Protein AF-0000000066886215 (afdb_homodimer)

Radius of gyration: 25.51 Å; Cα contacts (8 Å, |Δi|>4): 712; chains: 2; bounding box: 56×90×55 Å

InterPro domains:
  IPR022085 Oxopyrrolidines biosynthesis cluster protein G [PF12311] (102-267)

Structure (mmCIF, N/CA/C/O backbone):
data_AF-0000000066886215-model_v1
#
loop_
_entity.id
_entity.type
_entity.pdbx_description
1 polymer 'Uncharacterized protein'
#
loop_
_atom_site.group_PDB
_atom_site.id
_atom_site.type_symbol
_atom_site.label_atom_id
_atom_site.label_alt_id
_atom_site.label_comp_id
_atom_site.label_asym_id
_atom_site.label_entity_id
_atom_site.label_seq_id
_atom_site.pdbx_PDB_ins_code
_atom_site.Cartn_x
_atom_site.Cartn_y
_atom_site.Cartn_z
_atom_site.occupancy
_atom_site.B_iso_or_equiv
_atom_site.auth_seq_id
_atom_site.auth_comp_id
_atom_site.auth_asym_id
_atom_site.auth_atom_id
_atom_site.pdbx_PDB_model_num
ATOM 1 N N . MET A 1 1 ? 7.379 3.021 24.875 1 65.75 1 MET A N 1
ATOM 2 C CA . MET A 1 1 ? 7.332 4.348 24.266 1 65.75 1 MET A CA 1
ATOM 3 C C . MET A 1 1 ? 6.559 5.324 25.141 1 65.75 1 MET A C 1
ATOM 5 O O . MET A 1 1 ? 5.633 4.93 25.859 1 65.75 1 MET A O 1
ATOM 9 N N . ALA A 1 2 ? 7.016 6.574 25.219 1 71.81 2 ALA A N 1
ATOM 10 C CA . ALA A 1 2 ? 6.422 7.613 26.062 1 71.81 2 ALA A CA 1
ATOM 11 C C . ALA A 1 2 ? 4.988 7.918 25.625 1 71.81 2 ALA A C 1
ATOM 13 O O . ALA A 1 2 ? 4.664 7.828 24.438 1 71.81 2 ALA A O 1
ATOM 14 N N . PRO A 1 3 ? 4.125 8.086 26.625 1 78.06 3 PRO A N 1
ATOM 15 C CA . PRO A 1 3 ? 2.742 8.438 26.281 1 78.06 3 PRO A CA 1
ATOM 16 C C . PRO A 1 3 ? 2.648 9.688 25.422 1 78.06 3 PRO A C 1
ATOM 18 O O . PRO A 1 3 ? 3.51 10.57 25.5 1 78.06 3 PRO A O 1
ATOM 21 N N . LEU A 1 4 ? 1.654 9.688 24.562 1 79.81 4 LEU A N 1
ATOM 22 C CA . LEU A 1 4 ? 1.401 10.836 23.688 1 79.81 4 LEU A CA 1
ATOM 23 C C . LEU A 1 4 ? 0.502 11.852 24.391 1 79.81 4 LEU A C 1
ATOM 25 O O . LEU A 1 4 ? -0.496 11.484 25.016 1 79.81 4 LEU A O 1
ATOM 29 N N . ARG A 1 5 ? 0.968 13.109 24.422 1 77.06 5 ARG A N 1
ATOM 30 C CA . ARG A 1 5 ? 0.119 14.203 24.891 1 77.06 5 ARG A CA 1
ATOM 31 C C . ARG A 1 5 ? -0.642 14.844 23.75 1 77.06 5 ARG A C 1
ATOM 33 O O . ARG A 1 5 ? -0.062 15.578 22.938 1 77.06 5 ARG A O 1
ATOM 40 N N . LEU A 1 6 ? -1.919 14.516 23.75 1 79.75 6 LEU A N 1
ATOM 41 C CA . LEU A 1 6 ? -2.717 14.914 22.594 1 79.75 6 LEU A CA 1
ATOM 42 C C . LEU A 1 6 ? -3.789 15.922 23 1 79.75 6 LEU A C 1
ATOM 44 O O . LEU A 1 6 ? -4.352 15.828 24.094 1 79.75 6 LEU A O 1
ATOM 48 N N . LEU A 1 7 ? -3.936 16.938 22.156 1 69.5 7 LEU A N 1
ATOM 49 C CA . LEU A 1 7 ? -4.965 17.969 22.344 1 69.5 7 LEU A CA 1
ATOM 50 C C . LEU A 1 7 ? -5.996 17.906 21.219 1 69.5 7 LEU A C 1
ATOM 52 O O . LEU A 1 7 ? -5.645 17.703 20.047 1 69.5 7 LEU A O 1
ATOM 56 N N . VAL A 1 8 ? -7.238 17.812 21.609 1 68.12 8 VAL A N 1
ATOM 57 C CA . VAL A 1 8 ? -8.305 17.797 20.625 1 68.12 8 VAL A CA 1
ATOM 58 C C . VAL A 1 8 ? -9.164 19.062 20.766 1 68.12 8 VAL A C 1
ATOM 60 O O . VAL A 1 8 ? -9.602 19.391 21.875 1 68.12 8 VAL A O 1
ATOM 63 N N . ASP A 1 9 ? -9.328 19.781 19.609 1 61.59 9 ASP A N 1
ATOM 64 C CA . ASP A 1 9 ? -10.227 20.922 19.594 1 61.59 9 ASP A CA 1
ATOM 65 C C . ASP A 1 9 ? -11.672 20.484 19.375 1 61.59 9 ASP A C 1
ATOM 67 O O . ASP A 1 9 ? -12.047 20.062 18.281 1 61.59 9 ASP A O 1
ATOM 71 N N . LEU A 1 10 ? -12.43 20.406 20.359 1 59.47 10 LEU A N 1
ATOM 72 C CA . LEU A 1 10 ? -13.797 19.906 20.281 1 59.47 10 LEU A CA 1
ATOM 73 C C . LEU A 1 10 ? -14.773 21.031 19.953 1 59.47 10 LEU A C 1
ATOM 75 O O . LEU A 1 10 ? -15.992 20.828 20 1 59.47 10 LEU A O 1
ATOM 79 N N . ARG A 1 11 ? -14.312 22.297 19.438 1 55 11 ARG A N 1
ATOM 80 C CA . ARG A 1 11 ? -15.219 23.391 19.094 1 55 11 ARG A CA 1
ATOM 81 C C . ARG A 1 11 ? -15.984 23.094 17.812 1 55 11 ARG A C 1
ATOM 83 O O . ARG A 1 11 ? -15.461 22.422 16.906 1 55 11 ARG A O 1
ATOM 90 N N . ASP A 1 12 ? -17.219 23.031 17.75 1 49.19 12 ASP A N 1
ATOM 91 C CA . ASP A 1 12 ? -18.094 22.906 16.594 1 49.19 12 ASP A CA 1
ATOM 92 C C . ASP A 1 12 ? -17.672 23.875 15.484 1 49.19 12 ASP A C 1
ATOM 94 O O . ASP A 1 12 ? -17.516 25.062 15.719 1 49.19 12 ASP A O 1
ATOM 98 N N . SER A 1 13 ? -16.797 23.625 14.664 1 42.81 13 SER A N 1
ATOM 99 C CA . SER A 1 13 ? -16.656 24.578 13.562 1 42.81 13 SER A CA 1
ATOM 100 C C . SER A 1 13 ? -17.938 24.641 12.727 1 42.81 13 SER A C 1
ATOM 102 O O . SER A 1 13 ? -18.219 23.734 11.953 1 42.81 13 SER A O 1
ATOM 104 N N . ASP A 1 14 ? -18.969 25.047 13.164 1 38.81 14 ASP A N 1
ATOM 105 C CA . ASP A 1 14 ? -20.031 25.297 12.188 1 38.81 14 ASP A CA 1
ATOM 106 C C . ASP A 1 14 ? -19.453 25.828 10.883 1 38.81 14 ASP A C 1
ATOM 108 O O . ASP A 1 14 ? -20.172 25.953 9.883 1 38.81 14 ASP A O 1
ATOM 112 N N . GLU A 1 15 ? -18.719 27.031 10.891 1 36.31 15 GLU A N 1
ATOM 113 C CA . GLU A 1 15 ? -18.453 27.703 9.625 1 36.31 15 GLU A CA 1
ATOM 114 C C . GLU A 1 15 ? -17.656 26.812 8.68 1 36.31 15 GLU A C 1
ATOM 116 O O . GLU A 1 15 ? -16.594 26.297 9.031 1 36.31 15 GLU A O 1
ATOM 121 N N . ASP A 1 16 ? -18.375 26.266 7.805 1 37.34 16 ASP A N 1
ATOM 122 C CA . ASP A 1 16 ? -18.109 25.562 6.562 1 37.34 16 ASP A CA 1
ATOM 123 C C . ASP A 1 16 ? -16.859 26.094 5.883 1 37.34 16 ASP A C 1
ATOM 125 O O . ASP A 1 16 ? -16.609 25.844 4.703 1 37.34 16 ASP A O 1
ATOM 129 N N . GLU A 1 17 ? -16.484 27.391 6.141 1 32.91 17 GLU A N 1
ATOM 130 C CA . GLU A 1 17 ? -15.555 28.016 5.195 1 32.91 17 GLU A CA 1
ATOM 131 C C . GLU A 1 17 ? -14.172 27.391 5.293 1 32.91 17 GLU A C 1
ATOM 133 O O . GLU A 1 17 ? -13.438 27.641 6.254 1 32.91 17 GLU A O 1
ATOM 138 N N . TYR A 1 18 ? -14.203 26.328 4.852 1 32.78 18 TYR A N 1
ATOM 139 C CA . TYR A 1 18 ? -12.82 25.922 4.594 1 32.78 18 TYR A CA 1
ATOM 140 C C . TYR A 1 18 ? -12.055 27.031 3.875 1 32.78 18 TYR A C 1
ATOM 142 O O . TYR A 1 18 ? -12.547 27.609 2.908 1 32.78 18 TYR A O 1
ATOM 150 N N . PRO A 1 19 ? -11.18 27.906 4.41 1 30.12 19 PRO A N 1
ATOM 151 C CA . PRO A 1 19 ? -10.492 28.875 3.545 1 30.12 19 PRO A CA 1
ATOM 152 C C . PRO A 1 19 ? -10.062 28.266 2.211 1 30.12 19 PRO A C 1
ATOM 154 O O . PRO A 1 19 ? -9.367 27.25 2.189 1 30.12 19 PRO A O 1
ATOM 157 N N . VAL A 1 20 ? -10.945 28.391 1.223 1 28.73 20 VAL A N 1
ATOM 158 C CA . VAL A 1 20 ? -10.531 28.109 -0.146 1 28.73 20 VAL A CA 1
ATOM 159 C C . VAL A 1 20 ? -9.211 28.812 -0.447 1 28.73 20 VAL A C 1
ATOM 161 O O . VAL A 1 20 ? -9.062 30 -0.16 1 28.73 20 VAL A O 1
ATOM 164 N N . ILE A 1 21 ? -8.172 28.141 -0.655 1 28.92 21 ILE A N 1
ATOM 165 C CA . ILE A 1 21 ? -6.969 28.781 -1.188 1 28.92 21 ILE A CA 1
ATOM 166 C C . ILE A 1 21 ? -7.312 29.562 -2.453 1 28.92 21 ILE A C 1
ATOM 168 O O . ILE A 1 21 ? -7.617 28.969 -3.492 1 28.92 21 ILE A O 1
ATOM 172 N N . THR A 1 22 ? -8.125 30.812 -2.451 1 26.91 22 THR A N 1
ATOM 173 C CA . THR A 1 22 ? -8.195 31.688 -3.613 1 26.91 22 THR A CA 1
ATOM 174 C C . THR A 1 22 ? -6.793 32.062 -4.105 1 26.91 22 THR A C 1
ATOM 176 O O . THR A 1 22 ? -5.836 32.031 -3.33 1 26.91 22 THR A O 1
ATOM 179 N N . ASP A 1 23 ? -6.625 32.438 -5.398 1 27.45 23 ASP A N 1
ATOM 180 C CA . ASP A 1 23 ? -5.473 32.875 -6.18 1 27.45 23 ASP A CA 1
ATOM 181 C C . ASP A 1 23 ? -4.535 33.719 -5.344 1 27.45 23 ASP A C 1
ATOM 183 O O . ASP A 1 23 ? -3.324 33.5 -5.328 1 27.45 23 ASP A O 1
ATOM 187 N N . GLU A 1 24 ? -4.762 35.281 -5.277 1 25.89 24 GLU A N 1
ATOM 188 C CA . GLU A 1 24 ? -3.984 36.5 -5.023 1 25.89 24 GLU A CA 1
ATOM 189 C C . GLU A 1 24 ? -3.723 36.688 -3.529 1 25.89 24 GLU A C 1
ATOM 191 O O . GLU A 1 24 ? -2.871 37.469 -3.139 1 25.89 24 GLU A O 1
ATOM 196 N N . LYS A 1 25 ? -4.586 36.656 -2.604 1 31.45 25 LYS A N 1
ATOM 197 C CA . LYS A 1 25 ? -4.16 37.25 -1.334 1 31.45 25 LYS A CA 1
ATOM 198 C C . LYS A 1 25 ? -3.07 36.375 -0.681 1 31.45 25 LYS A C 1
ATOM 200 O O . LYS A 1 25 ? -3.334 35.281 -0.224 1 31.45 25 LYS A O 1
ATOM 205 N N . ARG A 1 26 ? -1.83 36.656 -1.012 1 25.41 26 ARG A N 1
ATOM 206 C CA . ARG A 1 26 ? -0.401 36.625 -0.717 1 25.41 26 ARG A CA 1
ATOM 207 C C . ARG A 1 26 ? -0.144 36.906 0.758 1 25.41 26 ARG A C 1
ATOM 209 O O . ARG A 1 26 ? -0.884 37.688 1.385 1 25.41 26 ARG A O 1
ATOM 216 N N . ILE A 1 27 ? 0.83 36.219 1.38 1 28.59 27 ILE A N 1
ATOM 217 C CA . ILE A 1 27 ? 1.447 36.469 2.678 1 28.59 27 ILE A CA 1
ATOM 218 C C . ILE A 1 27 ? 1.718 37.969 2.842 1 28.59 27 ILE A C 1
ATOM 220 O O . ILE A 1 27 ? 2.766 38.469 2.424 1 28.59 27 ILE A O 1
ATOM 224 N N . ASP A 1 28 ? 1.067 39 2.359 1 24.38 28 ASP A N 1
ATOM 225 C CA . ASP A 1 28 ? 1.467 40.312 2.799 1 24.38 28 ASP A CA 1
ATOM 226 C C . ASP A 1 28 ? 1.369 40.438 4.316 1 24.38 28 ASP A C 1
ATOM 228 O O . ASP A 1 28 ? 0.298 40.25 4.895 1 24.38 28 ASP A O 1
ATOM 232 N N . LYS A 1 29 ? 2.609 40.5 5.027 1 27.38 29 LYS A N 1
ATOM 233 C CA . LYS A 1 29 ? 3.064 40.938 6.344 1 27.38 29 LYS A CA 1
ATOM 234 C C . LYS A 1 29 ? 2.438 42.281 6.727 1 27.38 29 LYS A C 1
ATOM 236 O O . LYS A 1 29 ? 3.057 43.344 6.551 1 27.38 29 LYS A O 1
ATOM 241 N N . GLU A 1 30 ? 1.446 42.844 6.5 1 26.42 30 GLU A N 1
ATOM 242 C CA . GLU A 1 30 ? 1.368 44 7.375 1 26.42 30 GLU A CA 1
ATOM 243 C C . GLU A 1 30 ? 1.588 43.594 8.836 1 26.42 30 GLU A C 1
ATOM 245 O O . GLU A 1 30 ? 1.174 42.531 9.266 1 26.42 30 GLU A O 1
ATOM 250 N N . THR A 1 31 ? 2.629 44.344 9.719 1 25.75 31 THR A N 1
ATOM 251 C CA . THR A 1 31 ? 3.207 44.562 11.039 1 25.75 31 THR A CA 1
ATOM 252 C C . THR A 1 31 ? 2.146 44.406 12.125 1 25.75 31 THR A C 1
ATOM 254 O O . THR A 1 31 ? 2.316 44.906 13.242 1 25.75 31 THR A O 1
ATOM 257 N N . SER A 1 32 ? 0.932 44.438 11.859 1 26.61 32 SER A N 1
ATOM 258 C CA . SER A 1 32 ? 0.231 44.719 13.102 1 26.61 32 SER A CA 1
ATOM 259 C C . SER A 1 32 ? 0.666 43.812 14.227 1 26.61 32 SER A C 1
ATOM 261 O O . SER A 1 32 ? 0.99 42.625 13.992 1 26.61 32 SER A O 1
ATOM 263 N N . SER A 1 33 ? 1.092 44.281 15.516 1 24.34 33 SER A N 1
ATOM 264 C CA . SER A 1 33 ? 1.453 43.75 16.828 1 24.34 33 SER A CA 1
ATOM 265 C C . SER A 1 33 ? 0.707 42.438 17.109 1 24.34 33 SER A C 1
ATOM 267 O O . SER A 1 33 ? -0.525 42.438 17.141 1 24.34 33 SER A O 1
ATOM 269 N N . MET A 1 34 ? 1.078 41.594 16.562 1 28.14 34 MET A N 1
ATOM 270 C CA . MET A 1 34 ? 0.488 40.281 16.719 1 28.14 34 MET A CA 1
ATOM 271 C C . MET A 1 34 ? 0.036 40.062 18.156 1 28.14 34 MET A C 1
ATOM 273 O O . MET A 1 34 ? 0.849 39.719 19.016 1 28.14 34 MET A O 1
ATOM 277 N N . ASN A 1 35 ? -0.75 41 18.672 1 25 35 ASN A N 1
ATOM 278 C CA . ASN A 1 35 ? -1.374 40.688 19.953 1 25 35 ASN A CA 1
ATOM 279 C C . ASN A 1 35 ? -1.689 39.188 20.078 1 25 35 ASN A C 1
ATOM 281 O O . ASN A 1 35 ? -2.002 38.531 19.094 1 25 35 ASN A O 1
ATOM 285 N N . LYS A 1 36 ? -1.08 38.562 21.031 1 26.64 36 LYS A N 1
ATOM 286 C CA . LYS A 1 36 ? -1.3 37.219 21.531 1 26.64 36 LYS A CA 1
ATOM 287 C C . LYS A 1 36 ? -2.717 36.75 21.234 1 26.64 36 LYS A C 1
ATOM 289 O O . LYS A 1 36 ? -3.693 37.344 21.656 1 26.64 36 LYS A O 1
ATOM 294 N N . PRO A 1 37 ? -3.104 36.438 20.016 1 28.38 37 PRO A N 1
ATOM 295 C CA . PRO A 1 37 ? -4.547 36.375 20.266 1 28.38 37 PRO A CA 1
ATOM 296 C C . PRO A 1 37 ? -4.891 35.875 21.656 1 28.38 37 PRO A C 1
ATOM 298 O O . PRO A 1 37 ? -4.105 35.125 22.25 1 28.38 37 PRO A O 1
ATOM 301 N N . SER A 1 38 ? -5.449 36.625 22.5 1 25.41 38 SER A N 1
ATOM 302 C CA . SER A 1 38 ? -5.945 36.094 23.766 1 25.41 38 SER A CA 1
ATOM 303 C C . SER A 1 38 ? -6.258 34.594 23.641 1 25.41 38 SER A C 1
ATOM 305 O O . SER A 1 38 ? -6.5 34.094 22.531 1 25.41 38 SER A O 1
ATOM 307 N N . SER A 1 39 ? -5.801 33.781 24.594 1 23.92 39 SER A N 1
ATOM 308 C CA . SER A 1 39 ? -6.184 32.375 24.812 1 23.92 39 SER A CA 1
ATOM 309 C C . SER A 1 39 ? -7.508 32.062 24.125 1 23.92 39 SER A C 1
ATOM 311 O O . SER A 1 39 ? -8.516 32.719 24.375 1 23.92 39 SER A O 1
ATOM 313 N N . PRO A 1 40 ? -7.504 32.094 22.844 1 27.22 40 PRO A N 1
ATOM 314 C CA . PRO A 1 40 ? -8.914 32.094 22.453 1 27.22 40 PRO A CA 1
ATOM 315 C C . PRO A 1 40 ? -9.828 31.5 23.531 1 27.22 40 PRO A C 1
ATOM 317 O O . PRO A 1 40 ? -9.648 30.344 23.906 1 27.22 40 PRO A O 1
ATOM 320 N N . GLN A 1 41 ? -9.938 32.156 24.609 1 25.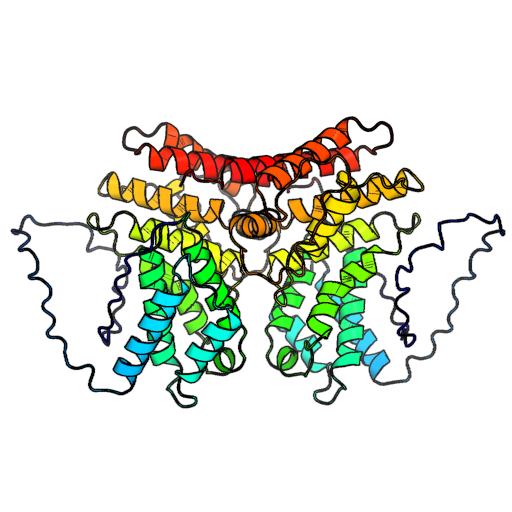48 41 GLN A N 1
ATOM 321 C CA . GLN A 1 41 ? -10.898 31.875 25.672 1 25.48 41 GLN A CA 1
ATOM 322 C C . GLN A 1 41 ? -12.25 31.469 25.109 1 25.48 41 GLN A C 1
ATOM 324 O O . GLN A 1 41 ? -13.109 32.312 24.875 1 25.48 41 GLN A O 1
ATOM 329 N N . TRP A 1 42 ? -12.141 30.875 23.969 1 26.83 42 TRP A N 1
ATOM 330 C CA . TRP A 1 42 ? -13.516 30.578 23.578 1 26.83 42 TRP A CA 1
ATOM 331 C C . TRP A 1 42 ? -14.312 30.031 24.75 1 26.83 42 TRP A C 1
ATOM 333 O O . TRP A 1 42 ? -13.828 29.156 25.484 1 26.83 42 TRP A O 1
ATOM 343 N N . PRO A 1 43 ? -15.023 30.766 25.359 1 27.03 43 PRO A N 1
ATOM 344 C CA . PRO A 1 43 ? -15.742 30.156 26.484 1 27.03 43 PRO A CA 1
ATOM 345 C C . PRO A 1 43 ? -16.219 28.734 26.188 1 27.03 43 PRO A C 1
ATOM 347 O O . PRO A 1 43 ? -16.547 28.422 25.031 1 27.03 43 PRO A O 1
ATOM 350 N N . PRO A 1 44 ? -15.617 27.719 26.828 1 29.45 44 PRO A N 1
ATOM 351 C CA . PRO A 1 44 ? -16.25 26.391 26.766 1 29.45 44 PRO A CA 1
ATOM 352 C C . PRO A 1 44 ? -17.75 26.469 26.484 1 29.45 44 PRO A C 1
ATOM 354 O O . PRO A 1 44 ? -18.5 27.047 27.281 1 29.45 44 PRO A O 1
ATOM 357 N N . ARG A 1 45 ? -18.125 27 25.344 1 28.75 45 ARG A N 1
ATOM 358 C CA . ARG A 1 45 ? -19.578 26.828 25.359 1 28.75 45 ARG A CA 1
ATOM 359 C C . ARG A 1 45 ? -19.953 25.453 25.906 1 28.75 45 ARG A C 1
ATOM 361 O O . ARG A 1 45 ? -19.344 24.438 25.547 1 28.75 45 ARG A O 1
ATOM 368 N N . PRO A 1 46 ? -20.484 25.406 26.875 1 31.16 46 PRO A N 1
ATOM 369 C CA . PRO A 1 46 ? -20.969 24.125 27.406 1 31.16 46 PRO A CA 1
ATOM 370 C C . PRO A 1 46 ? -21.531 23.203 26.312 1 31.16 46 PRO A C 1
ATOM 372 O O . PRO A 1 46 ? -22.281 23.672 25.438 1 31.16 46 PRO A O 1
ATOM 375 N N . PHE A 1 47 ? -20.594 22.375 25.688 1 34.97 47 PHE A N 1
ATOM 376 C CA . PHE A 1 47 ? -21.172 21.344 24.828 1 34.97 47 PHE A CA 1
ATOM 377 C C . PHE A 1 47 ? -22.531 20.906 25.359 1 34.97 47 PHE A C 1
ATOM 379 O O . PHE A 1 47 ? -22.609 20.188 26.359 1 34.97 47 PHE A O 1
ATOM 386 N N . THR A 1 48 ? -23.297 21.688 25.359 1 39.56 48 THR A N 1
ATOM 387 C CA . THR A 1 48 ? -24.594 21.266 25.859 1 39.56 48 THR A CA 1
ATOM 388 C C . THR A 1 48 ? -25.188 20.172 24.984 1 39.56 48 THR A C 1
ATOM 390 O O . THR A 1 48 ? -26.125 19.484 25.391 1 39.56 48 THR A O 1
ATOM 393 N N . ASP A 1 49 ? -24.938 20.25 23.516 1 46.69 49 ASP A N 1
ATOM 394 C CA . ASP A 1 49 ? -25.828 19.375 22.766 1 46.69 49 ASP A CA 1
ATOM 395 C C . ASP A 1 49 ? -25.203 18 22.562 1 46.69 49 ASP A C 1
ATOM 397 O O . ASP A 1 49 ? -24.031 17.797 22.875 1 46.69 49 ASP A O 1
ATOM 401 N N . ARG A 1 50 ? -25.984 16.969 22.359 1 50.81 50 ARG A N 1
ATOM 402 C CA . ARG A 1 50 ? -25.719 15.547 22.156 1 50.81 50 ARG A CA 1
ATOM 403 C C . ARG A 1 50 ? -24.516 15.328 21.25 1 50.81 50 ARG A C 1
ATOM 405 O O . ARG A 1 50 ? -23.719 14.414 21.484 1 50.81 50 ARG A O 1
ATOM 412 N N . THR A 1 51 ? -24.25 16.344 20.375 1 58.66 51 THR A N 1
ATOM 413 C CA . THR A 1 51 ? -23.172 16.219 19.406 1 58.66 51 THR A CA 1
ATOM 414 C C . THR A 1 51 ? -21.828 16.5 20.062 1 58.66 51 THR A C 1
ATOM 416 O O . THR A 1 51 ? -20.828 15.812 19.797 1 58.66 51 THR A O 1
ATOM 419 N N . GLY A 1 52 ? -21.938 17.469 21.031 1 62 52 GLY A N 1
ATOM 420 C CA . GLY A 1 52 ? -20.703 17.797 21.734 1 62 52 GLY A CA 1
ATOM 421 C C . GLY A 1 52 ? -20.234 16.688 22.656 1 62 52 GLY A C 1
ATOM 422 O O . GLY A 1 52 ? -19.031 16.391 22.719 1 62 52 GLY A O 1
ATOM 423 N N . VAL A 1 53 ? -21.297 16.094 23.312 1 62.28 53 VAL A N 1
ATOM 424 C CA . VAL A 1 53 ? -20.953 15.016 24.219 1 62.28 53 VAL A CA 1
ATOM 425 C C . VAL A 1 53 ? -20.391 13.836 23.422 1 62.28 53 VAL A C 1
ATOM 427 O O . VAL A 1 53 ? -19.391 13.227 23.828 1 62.28 53 VAL A O 1
ATOM 430 N N . THR A 1 54 ? -20.984 13.586 22.297 1 74 54 THR A N 1
ATOM 431 C CA . THR A 1 54 ? -20.531 12.477 21.469 1 74 54 THR A CA 1
ATOM 432 C C . THR A 1 54 ? -19.125 12.742 20.938 1 74 54 THR A C 1
ATOM 434 O O . THR A 1 54 ? -18.281 11.852 20.953 1 74 54 THR A O 1
ATOM 437 N N . LYS A 1 55 ? -18.906 13.984 20.688 1 77.12 55 LYS A N 1
ATOM 438 C CA . LYS A 1 55 ? -17.578 14.359 20.188 1 77.12 55 LYS A CA 1
ATOM 439 C C . LYS A 1 55 ? -16.516 14.156 21.266 1 77.12 55 LYS A C 1
ATOM 441 O O . LYS A 1 55 ? -15.422 13.656 20.969 1 77.12 55 LYS A O 1
ATOM 446 N N . ARG A 1 56 ? -16.891 14.547 22.453 1 79.62 56 ARG A N 1
ATOM 447 C CA . ARG A 1 56 ? -15.938 14.422 23.562 1 79.62 56 ARG A CA 1
ATOM 448 C C . ARG A 1 56 ? -15.648 12.953 23.859 1 79.62 56 ARG A C 1
ATOM 450 O O . ARG A 1 56 ? -14.5 12.586 24.141 1 79.62 56 ARG A O 1
ATOM 457 N N . LYS A 1 57 ? -16.656 12.211 23.797 1 81.75 57 LYS A N 1
ATOM 458 C CA . LYS A 1 57 ? -16.469 10.789 24.078 1 81.75 57 LYS A CA 1
ATOM 459 C C . LYS A 1 57 ? -15.609 10.125 23 1 81.75 57 LYS A C 1
ATOM 461 O O . LYS A 1 57 ? -14.719 9.328 23.328 1 81.75 57 LYS A O 1
ATOM 466 N N . ILE A 1 58 ? -15.844 10.469 21.797 1 84.12 58 ILE A N 1
ATOM 467 C CA . ILE A 1 58 ? -15.062 9.922 20.688 1 84.12 58 ILE A CA 1
ATOM 468 C C . ILE A 1 58 ? -13.602 10.336 20.828 1 84.12 58 ILE A C 1
ATOM 470 O O . ILE A 1 58 ? -12.695 9.516 20.688 1 84.12 58 ILE A O 1
ATOM 474 N N . ALA A 1 59 ? -13.445 11.578 21.156 1 85.75 59 ALA A N 1
ATOM 475 C CA . ALA A 1 59 ? -12.086 12.086 21.344 1 85.75 59 ALA A CA 1
ATOM 476 C C . ALA A 1 59 ? -11.359 11.336 22.453 1 85.75 59 ALA A C 1
ATOM 478 O O . ALA A 1 59 ? -10.188 10.984 22.312 1 85.75 59 ALA A O 1
ATOM 479 N N . ALA A 1 60 ? -12.102 11.109 23.453 1 84.88 60 ALA A N 1
ATOM 480 C CA . ALA A 1 60 ? -11.508 10.398 24.594 1 84.88 60 ALA A CA 1
ATOM 481 C C . ALA A 1 60 ? -11.133 8.977 24.203 1 84.88 60 ALA A C 1
ATOM 483 O O . ALA A 1 60 ? -10.055 8.492 24.562 1 84.88 60 ALA A O 1
ATOM 484 N N . ILE A 1 61 ? -11.953 8.336 23.484 1 88.06 61 ILE A N 1
ATOM 485 C CA . ILE A 1 61 ? -11.703 6.969 23.031 1 88.06 61 ILE A CA 1
ATOM 486 C C . ILE A 1 61 ? -10.469 6.938 22.141 1 88.06 61 ILE A C 1
ATOM 488 O O . ILE A 1 61 ? -9.578 6.102 22.312 1 88.06 61 ILE A O 1
ATOM 492 N N . LEU A 1 62 ? -10.422 7.852 21.234 1 89.38 62 LEU A N 1
ATOM 493 C CA . LEU A 1 62 ? -9.328 7.875 20.266 1 89.38 62 LEU A CA 1
ATOM 494 C C . LEU A 1 62 ? -8.008 8.203 20.953 1 89.38 62 LEU A C 1
ATOM 496 O O . LEU A 1 62 ? -6.98 7.582 20.672 1 89.38 62 LEU A O 1
ATOM 500 N N . CYS A 1 63 ? -8.047 9.148 21.875 1 87.75 63 CYS A N 1
ATOM 501 C CA . CYS A 1 63 ? -6.84 9.531 22.594 1 87.75 63 CYS A CA 1
ATOM 502 C C . CYS A 1 63 ? -6.297 8.367 23.422 1 87.75 63 CYS A C 1
ATOM 504 O O . CYS A 1 63 ? -5.082 8.188 23.516 1 87.75 63 CYS A O 1
ATOM 506 N N . SER A 1 64 ? -7.207 7.637 23.922 1 86.69 64 SER A N 1
ATOM 507 C CA . SER A 1 64 ? -6.789 6.465 24.688 1 86.69 64 SER A CA 1
ATOM 508 C C . SER A 1 64 ? -6.266 5.367 23.781 1 86.69 64 SER A C 1
ATOM 510 O O . SER A 1 64 ? -5.254 4.727 24.078 1 86.69 64 SER A O 1
ATOM 512 N N . TYR A 1 65 ? -6.867 5.191 22.688 1 90.31 65 TYR A N 1
ATOM 513 C CA . TYR A 1 65 ? -6.535 4.117 21.766 1 90.31 65 TYR A CA 1
ATOM 514 C C . TYR A 1 65 ? -5.148 4.32 21.172 1 90.31 65 TYR A C 1
ATOM 516 O O . TYR A 1 65 ? -4.375 3.365 21.031 1 90.31 65 TYR A O 1
ATOM 524 N N . VAL A 1 66 ? -4.852 5.547 20.812 1 90.56 66 VAL A N 1
ATOM 525 C CA . VAL A 1 66 ? -3.621 5.801 20.062 1 90.56 66 VAL A CA 1
ATOM 526 C C . VAL A 1 66 ? -2.424 5.754 21.016 1 90.56 66 VAL A C 1
ATOM 528 O O . VAL A 1 66 ? -1.273 5.797 20.562 1 90.56 66 VAL A O 1
ATOM 531 N N . GLN A 1 67 ? -2.699 5.645 22.297 1 87.62 67 GLN A N 1
ATOM 532 C CA . GLN A 1 67 ? -1.581 5.504 23.219 1 87.62 67 GLN A CA 1
ATOM 533 C C . GLN A 1 67 ? -0.812 4.211 22.969 1 87.62 67 GLN A C 1
ATOM 535 O O . GLN A 1 67 ? -1.408 3.18 22.656 1 87.62 67 GLN A O 1
ATOM 540 N N . PRO A 1 68 ? 0.511 4.262 23.109 1 82.19 68 PRO A N 1
ATOM 541 C CA . PRO A 1 68 ? 1.337 3.094 22.797 1 82.19 68 PRO A CA 1
ATOM 542 C C . PRO A 1 68 ? 1.01 1.886 23.672 1 82.19 68 PRO A C 1
ATOM 544 O O . PRO A 1 68 ? 1.203 0.743 23.25 1 82.19 68 PRO A O 1
ATOM 547 N N . ASP A 1 69 ? 0.493 2.133 24.781 1 81.62 69 ASP A N 1
ATOM 548 C CA . ASP A 1 69 ? 0.285 1.033 25.719 1 81.62 69 ASP A CA 1
ATOM 549 C C . ASP A 1 69 ? -1.142 0.497 25.625 1 81.62 69 ASP A C 1
ATOM 551 O O . ASP A 1 69 ? -1.502 -0.446 26.344 1 81.62 69 ASP A O 1
ATOM 555 N N . CYS A 1 70 ? -1.892 1.118 24.781 1 84.19 70 CYS A N 1
ATOM 556 C CA . CYS A 1 70 ? -3.26 0.629 24.656 1 84.19 70 CYS A CA 1
ATOM 557 C C . CYS A 1 70 ? -3.289 -0.758 24.031 1 84.19 70 CYS A C 1
ATOM 559 O O . CYS A 1 70 ? -2.689 -0.978 22.969 1 84.19 70 CYS A O 1
ATOM 561 N N . ALA A 1 71 ? -4.074 -1.662 24.594 1 80.06 71 ALA A N 1
ATOM 562 C CA . ALA A 1 71 ? -4.082 -3.051 24.141 1 80.06 71 ALA A CA 1
ATOM 563 C C . ALA A 1 71 ? -5.391 -3.389 23.438 1 80.06 71 ALA A C 1
ATOM 565 O O . ALA A 1 71 ? -5.566 -4.508 22.953 1 80.06 71 ALA A O 1
ATOM 566 N N . LEU A 1 72 ? -6.254 -2.42 23.344 1 84.06 72 LEU A N 1
ATOM 567 C CA . LEU A 1 72 ? -7.531 -2.697 22.703 1 84.06 72 LEU A CA 1
ATOM 568 C C . LEU A 1 72 ? -7.344 -2.92 21.203 1 84.06 72 LEU A C 1
ATOM 570 O O . LEU A 1 72 ? -6.535 -2.242 20.562 1 84.06 72 LEU A O 1
ATOM 574 N N . SER A 1 73 ? -8.109 -3.863 20.719 1 82.38 73 SER A N 1
ATOM 575 C CA . SER A 1 73 ? -8.062 -4.137 19.281 1 82.38 73 SER A CA 1
ATOM 576 C C . SER A 1 73 ? -8.805 -3.064 18.484 1 82.38 73 SER A C 1
ATOM 578 O O . SER A 1 73 ? -9.664 -2.367 19.031 1 82.38 73 SER A O 1
ATOM 580 N N . GLU A 1 74 ? -8.43 -2.93 17.234 1 84.44 74 GLU A N 1
ATOM 581 C CA . GLU A 1 74 ? -9.07 -1.976 16.344 1 84.44 74 GLU A CA 1
ATOM 582 C C . GLU A 1 74 ? -10.578 -2.215 16.266 1 84.44 74 GLU A C 1
ATOM 584 O O . GLU A 1 74 ? -11.359 -1.263 16.219 1 84.44 74 GLU A O 1
ATOM 589 N N . ASP A 1 75 ? -10.961 -3.494 16.25 1 81.5 75 ASP A N 1
ATOM 590 C CA . ASP A 1 75 ? -12.367 -3.844 16.109 1 81.5 75 ASP A CA 1
ATOM 591 C C . ASP A 1 75 ? -13.18 -3.367 17.312 1 81.5 75 ASP A C 1
ATOM 593 O O . ASP A 1 75 ? -14.289 -2.844 17.156 1 81.5 75 ASP A O 1
ATOM 597 N N . VAL A 1 76 ? -12.609 -3.611 18.422 1 85.62 76 VAL A N 1
ATOM 598 C CA . VAL A 1 76 ? -13.297 -3.221 19.641 1 85.62 76 VAL A CA 1
ATOM 599 C C . VAL A 1 76 ? -13.484 -1.705 19.672 1 85.62 76 VAL A C 1
ATOM 601 O O . VAL A 1 76 ? -14.578 -1.214 19.969 1 85.62 76 VAL A O 1
ATOM 604 N N . VAL A 1 77 ? -12.438 -1.019 19.375 1 88.75 77 VAL A N 1
ATOM 605 C CA . VAL A 1 77 ? -12.484 0.439 19.391 1 88.75 77 VAL A CA 1
ATOM 606 C C . VAL A 1 77 ? -13.453 0.935 18.328 1 88.75 77 VAL A C 1
ATOM 608 O O . VAL A 1 77 ? -14.266 1.823 18.578 1 88.75 77 VAL A O 1
ATOM 611 N N . ALA A 1 78 ? -13.359 0.37 17.141 1 87.12 78 ALA A N 1
ATOM 612 C CA . ALA A 1 78 ? -14.25 0.751 16.047 1 87.12 78 ALA A CA 1
ATOM 613 C C . ALA A 1 78 ? -15.711 0.579 16.453 1 87.12 78 ALA A C 1
ATOM 615 O O . ALA A 1 78 ? -16.547 1.462 16.203 1 87.12 78 ALA A O 1
ATOM 616 N N . ASN A 1 79 ? -16 -0.485 17.062 1 85.38 79 ASN A N 1
ATOM 617 C CA . ASN A 1 79 ? -17.375 -0.746 17.484 1 85.38 79 ASN A CA 1
ATOM 618 C C . ASN A 1 79 ? -17.828 0.256 18.531 1 85.38 79 ASN A C 1
ATOM 620 O O . ASN A 1 79 ? -19 0.667 18.547 1 85.38 79 ASN A O 1
ATOM 624 N N . SER A 1 80 ? -16.953 0.576 19.391 1 87.81 80 SER A N 1
ATOM 625 C CA . SER A 1 80 ? -17.266 1.575 20.406 1 87.81 80 SER A CA 1
ATOM 626 C C . SER A 1 80 ? -17.609 2.92 19.766 1 87.81 80 SER A C 1
ATOM 628 O O . SER A 1 80 ? -18.516 3.609 20.219 1 87.81 80 SER A O 1
ATOM 630 N N . ILE A 1 81 ? -16.859 3.268 18.797 1 85.31 81 ILE A N 1
ATOM 631 C CA . ILE A 1 81 ? -17.094 4.531 18.109 1 85.31 81 ILE A CA 1
ATOM 632 C C . ILE A 1 81 ? -18.391 4.469 17.328 1 85.31 81 ILE A C 1
ATOM 634 O O . ILE A 1 81 ? -19.203 5.406 17.359 1 85.31 81 ILE A O 1
ATOM 638 N N . LEU A 1 82 ? -18.625 3.371 16.672 1 81.19 82 LEU A N 1
ATOM 639 C CA . LEU A 1 82 ? -19.844 3.195 15.867 1 81.19 82 LEU A CA 1
ATOM 640 C C . LEU A 1 82 ? -21.078 3.242 16.734 1 81.19 82 LEU A C 1
ATOM 642 O O . LEU A 1 82 ? -22.141 3.721 16.312 1 81.19 82 LEU A O 1
ATOM 646 N N . ALA A 1 83 ? -20.953 2.754 17.844 1 82.94 83 ALA A N 1
ATOM 647 C CA . ALA A 1 83 ? -22.078 2.744 18.781 1 82.94 83 ALA A CA 1
ATOM 648 C C . ALA A 1 83 ? -22.469 4.164 19.188 1 82.94 83 ALA A C 1
ATOM 650 O O . ALA A 1 83 ? -23.594 4.41 19.594 1 82.94 83 ALA A O 1
ATOM 651 N N . LEU A 1 84 ? -21.562 5.078 19.109 1 80.31 84 LEU A N 1
ATOM 652 C CA . LEU A 1 84 ? -21.812 6.461 19.5 1 80.31 84 LEU A CA 1
ATOM 653 C C . LEU A 1 84 ? -22.391 7.262 18.344 1 80.31 84 LEU A C 1
ATOM 655 O O . LEU A 1 84 ? -22.938 8.352 18.547 1 80.31 84 LEU A O 1
ATOM 659 N N . ILE A 1 85 ? -22.203 6.746 17.156 1 69.69 85 ILE A N 1
ATOM 660 C CA . ILE A 1 85 ? -22.734 7.445 15.992 1 69.69 85 ILE A CA 1
ATOM 661 C C . ILE A 1 85 ? -24.203 7.055 15.781 1 69.69 85 ILE A C 1
ATOM 663 O O . ILE A 1 85 ? -24.5 5.887 15.539 1 69.69 85 ILE A O 1
ATOM 667 N N . PRO A 1 86 ? -25 8.086 16 1 63.22 86 PRO A N 1
ATOM 668 C CA . PRO A 1 86 ? -26.422 7.773 15.875 1 63.22 86 PRO A CA 1
ATOM 669 C C . PRO A 1 86 ? -26.781 7.262 14.484 1 63.22 86 PRO A C 1
ATOM 671 O O . PRO A 1 86 ? -26.188 7.68 13.492 1 63.22 86 PRO A O 1
ATOM 674 N N . GLU A 1 87 ? -27.609 6.227 14.461 1 58.53 87 GLU A N 1
ATOM 675 C CA . GLU A 1 87 ? -28.094 5.645 13.211 1 58.53 87 GLU A CA 1
ATOM 676 C C . GLU A 1 87 ? -28.719 6.703 12.305 1 58.53 87 GLU A C 1
ATOM 678 O O . GLU A 1 87 ? -28.641 6.609 11.078 1 58.53 87 GLU A O 1
ATOM 683 N N . ASP A 1 88 ? -29.484 7.664 12.992 1 53.66 88 ASP A N 1
ATOM 684 C CA . ASP A 1 88 ? -30.203 8.703 12.258 1 53.66 88 ASP A CA 1
ATOM 685 C C . ASP A 1 88 ? -29.312 9.914 12.008 1 53.66 88 ASP A C 1
ATOM 687 O O . ASP A 1 88 ? -29.781 10.953 11.539 1 53.66 88 ASP A O 1
ATOM 691 N N . ALA A 1 89 ? -28.359 9.961 12.664 1 51.38 89 ALA A N 1
ATOM 692 C CA . ALA A 1 89 ? -27.516 11.164 12.633 1 51.38 89 ALA A CA 1
ATOM 693 C C . ALA A 1 89 ? -27.188 11.562 11.203 1 51.38 89 ALA A C 1
ATOM 695 O O . ALA A 1 89 ? -26.953 10.703 10.352 1 51.38 89 ALA A O 1
ATOM 696 N N . THR A 1 90 ? -27.812 12.711 10.93 1 48.88 90 THR A N 1
ATOM 697 C CA . THR A 1 90 ? -27.375 13.219 9.641 1 48.88 90 THR A CA 1
ATOM 698 C C . THR A 1 90 ? -25.891 12.938 9.43 1 48.88 90 THR A C 1
ATOM 700 O O . THR A 1 90 ? -25.047 13.438 10.18 1 48.88 90 THR A O 1
ATOM 703 N N . ALA A 1 91 ? -25.625 11.75 9.125 1 52.16 91 ALA A N 1
ATOM 704 C CA . ALA A 1 91 ? -24.422 10.945 8.875 1 52.16 91 ALA A CA 1
ATOM 705 C C . ALA A 1 91 ? -23.219 11.836 8.602 1 52.16 91 ALA A C 1
ATOM 707 O O . ALA A 1 91 ? -22.125 11.594 9.133 1 52.16 91 ALA A O 1
ATOM 708 N N . SER A 1 92 ? -23.641 13.148 8.172 1 59.53 92 SER A N 1
ATOM 709 C CA . SER A 1 92 ? -22.578 13.945 7.582 1 59.53 92 SER A CA 1
ATOM 710 C C . SER A 1 92 ? -21.828 14.75 8.641 1 59.53 92 SER A C 1
ATOM 712 O O . SER A 1 92 ? -20.594 14.812 8.625 1 59.53 92 SER A O 1
ATOM 714 N N . ARG A 1 93 ? -22.594 15.297 9.719 1 62.25 93 ARG A N 1
ATOM 715 C CA . ARG A 1 93 ? -21.906 16.172 10.664 1 62.25 93 ARG A CA 1
ATOM 716 C C . ARG A 1 93 ? -21.062 15.383 11.648 1 62.25 93 ARG A C 1
ATOM 718 O O . ARG A 1 93 ? -19.953 15.781 11.984 1 62.25 93 ARG A O 1
ATOM 725 N N . ASP A 1 94 ? -21.641 14.312 12.078 1 63.28 94 ASP A N 1
ATOM 726 C CA . ASP A 1 94 ? -20.938 13.492 13.055 1 63.28 94 ASP A CA 1
ATOM 727 C C . ASP A 1 94 ? -19.688 12.844 12.445 1 63.28 94 ASP A C 1
ATOM 729 O O . ASP A 1 94 ? -18.641 12.781 13.078 1 63.28 94 ASP A O 1
ATOM 733 N N . VAL A 1 95 ? -19.859 12.531 11.211 1 67.12 95 VAL A N 1
ATOM 734 C CA . VAL A 1 95 ? -18.734 11.922 10.508 1 67.12 95 VAL A CA 1
ATOM 735 C C . VAL A 1 95 ? -17.656 12.969 10.266 1 67.12 95 VAL A C 1
ATOM 737 O O . VAL A 1 95 ? -16.469 12.688 10.422 1 67.12 95 VAL A O 1
ATOM 740 N N . LYS A 1 96 ? -18.141 14.117 9.984 1 67.88 96 LYS A N 1
ATOM 741 C CA . LYS A 1 96 ? -17.172 15.203 9.773 1 67.88 96 LYS A CA 1
ATOM 742 C C . LYS A 1 96 ? -16.406 15.508 11.055 1 67.88 96 LYS A C 1
ATOM 744 O O . LYS A 1 96 ? -15.195 15.727 11.016 1 67.88 96 LYS A O 1
ATOM 749 N N . SER A 1 97 ? -17.172 15.586 12.055 1 69.94 97 SER A N 1
ATOM 750 C CA . SER A 1 97 ? -16.531 15.852 13.344 1 69.94 97 SER A CA 1
ATOM 751 C C . SER A 1 97 ? -15.539 14.75 13.711 1 69.94 97 SER A C 1
ATOM 753 O O . SER A 1 97 ? -14.453 15.031 14.227 1 69.94 97 SER A O 1
ATOM 755 N N . PHE A 1 98 ? -15.938 13.602 13.453 1 74.94 98 PHE A N 1
ATOM 756 C CA . PHE A 1 98 ? -15.062 12.469 13.727 1 74.94 98 PHE A CA 1
ATOM 757 C C . PHE A 1 98 ? -13.773 12.57 12.93 1 74.94 98 PHE A C 1
ATOM 759 O O . PHE A 1 98 ? -12.68 12.398 13.477 1 74.94 98 PHE A O 1
ATOM 766 N N . VAL A 1 99 ? -13.914 12.859 11.688 1 71.19 99 VAL A N 1
ATOM 767 C CA . VAL A 1 99 ? -12.758 12.945 10.805 1 71.19 99 VAL A CA 1
ATOM 768 C C . VAL A 1 99 ? -11.844 14.086 11.258 1 71.19 99 VAL A C 1
ATOM 770 O O . VAL A 1 99 ? -10.617 13.953 11.25 1 71.19 99 VAL A O 1
ATOM 773 N N . ARG A 1 100 ? -12.414 15.086 11.688 1 75.25 100 ARG A N 1
ATOM 774 C CA . ARG A 1 100 ? -11.625 16.219 12.164 1 75.25 100 ARG A CA 1
ATOM 775 C C . ARG A 1 100 ? -10.82 15.828 13.398 1 75.25 100 ARG A C 1
ATOM 777 O O . ARG A 1 100 ? -9.656 16.219 13.531 1 75.25 100 ARG A O 1
ATOM 784 N N . ILE A 1 101 ? -11.438 15.148 14.219 1 79.19 101 ILE A N 1
ATOM 785 C CA . ILE A 1 101 ? -10.734 14.695 15.414 1 79.19 101 ILE A CA 1
ATOM 786 C C . ILE A 1 101 ? -9.562 13.805 15.016 1 79.19 101 ILE A C 1
ATOM 788 O O . ILE A 1 101 ? -8.461 13.938 15.57 1 79.19 101 ILE A O 1
ATOM 792 N N . CYS A 1 102 ? -9.812 12.992 14.086 1 81.38 102 CYS A N 1
ATOM 793 C CA . CYS A 1 102 ? -8.742 12.102 13.633 1 81.38 102 CYS A CA 1
ATOM 794 C C . CYS A 1 102 ? -7.582 12.898 13.055 1 81.38 102 CYS A C 1
ATOM 796 O O . CYS A 1 102 ? -6.418 12.586 13.32 1 81.38 102 CYS A O 1
ATOM 798 N N . VAL A 1 103 ? -7.891 13.898 12.297 1 78.38 103 VAL A N 1
ATOM 799 C CA . VAL A 1 103 ? -6.852 14.719 11.68 1 78.38 103 VAL A CA 1
ATOM 800 C C . VAL A 1 103 ? -6.094 15.492 12.75 1 78.38 103 VAL A C 1
ATOM 802 O O . VAL A 1 103 ? -4.867 15.578 12.711 1 78.38 103 VAL A O 1
ATOM 805 N N . ASP A 1 104 ? -6.801 15.969 13.672 1 78.38 104 ASP A N 1
ATOM 806 C CA . ASP A 1 104 ? -6.184 16.688 14.773 1 78.38 104 ASP A CA 1
ATOM 807 C C . ASP A 1 104 ? -5.184 15.812 15.523 1 78.38 104 ASP A C 1
ATOM 809 O O . ASP A 1 104 ? -4.098 16.266 15.883 1 78.38 104 ASP A O 1
ATOM 813 N N . LEU A 1 105 ? -5.586 14.68 15.711 1 84.88 105 LEU A N 1
ATOM 814 C CA . LEU A 1 105 ? -4.703 13.742 16.391 1 84.88 105 LEU A CA 1
ATOM 815 C C . LEU A 1 105 ? -3.498 13.398 15.523 1 84.88 105 LEU A C 1
ATOM 817 O O . LEU A 1 105 ? -2.365 13.375 16.016 1 84.88 105 LEU A O 1
ATOM 821 N N . ALA A 1 106 ? -3.771 13.156 14.25 1 86.88 106 ALA A N 1
ATOM 822 C CA . ALA A 1 106 ? -2.699 12.797 13.328 1 86.88 106 ALA A CA 1
ATOM 823 C C . ALA A 1 106 ? -1.647 13.898 13.25 1 86.88 106 ALA A C 1
ATOM 825 O O . ALA A 1 106 ? -0.454 13.617 13.125 1 86.88 106 ALA A O 1
ATOM 826 N N . GLU A 1 107 ? -2.072 15.094 13.336 1 84.88 107 GLU A N 1
ATOM 827 C CA . GLU A 1 107 ? -1.159 16.234 13.266 1 84.88 107 GLU A CA 1
ATOM 828 C C . GLU A 1 107 ? -0.213 16.25 14.461 1 84.88 107 GLU A C 1
ATOM 830 O O . GLU A 1 107 ? 0.897 16.781 14.367 1 84.88 107 GLU A O 1
ATOM 835 N N . GLN A 1 108 ? -0.635 15.68 15.477 1 86.25 108 GLN A N 1
ATOM 836 C CA . GLN A 1 108 ? 0.133 15.758 16.719 1 86.25 108 GLN A CA 1
ATOM 837 C C . GLN A 1 108 ? 1.005 14.516 16.906 1 86.25 108 GLN A C 1
ATOM 839 O O . GLN A 1 108 ? 1.974 14.539 17.656 1 86.25 108 GLN A O 1
ATOM 844 N N . ILE A 1 109 ? 0.642 13.484 16.281 1 89.56 109 ILE A N 1
ATOM 845 C CA . ILE A 1 109 ? 1.425 12.258 16.406 1 89.56 109 ILE A CA 1
ATOM 846 C C . ILE A 1 109 ? 2.58 12.281 15.406 1 89.56 109 ILE A C 1
ATOM 848 O O . ILE A 1 109 ? 2.361 12.414 14.195 1 89.56 109 ILE A O 1
ATOM 852 N N . PRO A 1 110 ? 3.758 12.172 15.953 1 91.12 110 PRO A N 1
ATOM 853 C CA . PRO A 1 110 ? 4.891 12.211 15.031 1 91.12 110 PRO A CA 1
ATOM 854 C C . PRO A 1 110 ? 4.762 11.211 13.891 1 91.12 110 PRO A C 1
ATOM 856 O O . PRO A 1 110 ? 4.262 10.102 14.094 1 91.12 110 PRO A O 1
ATOM 859 N N . TYR A 1 111 ? 5.289 11.57 12.695 1 90.94 111 TYR A N 1
ATOM 860 C CA . TYR A 1 111 ? 5.102 10.812 11.461 1 90.94 111 TYR A CA 1
ATOM 861 C C . TYR A 1 111 ? 5.691 9.414 11.578 1 90.94 111 TYR A C 1
ATOM 863 O O . TYR A 1 111 ? 5.258 8.492 10.891 1 90.94 111 TYR A O 1
ATOM 871 N N . HIS A 1 112 ? 6.699 9.188 12.43 1 88.44 112 HIS A N 1
ATOM 872 C CA . HIS A 1 112 ? 7.379 7.902 12.531 1 88.44 112 HIS A CA 1
ATOM 873 C C . HIS A 1 112 ? 6.906 7.117 13.75 1 88.44 112 HIS A C 1
ATOM 875 O O . HIS A 1 112 ? 7.465 6.066 14.078 1 88.44 112 HIS A O 1
ATOM 881 N N . HIS A 1 113 ? 5.922 7.688 14.461 1 87.44 113 HIS A N 1
ATOM 882 C CA . HIS A 1 113 ? 5.398 7.004 15.641 1 87.44 113 HIS A CA 1
ATOM 883 C C . HIS A 1 113 ? 4.387 5.93 15.258 1 87.44 113 HIS A C 1
ATOM 885 O O . HIS A 1 113 ? 3.521 6.164 14.406 1 87.44 113 HIS A O 1
ATOM 891 N N . PRO A 1 114 ? 4.418 4.801 15.859 1 83.69 114 PRO A N 1
ATOM 892 C CA . PRO A 1 114 ? 3.523 3.691 15.516 1 83.69 114 PRO A CA 1
ATOM 893 C C . PRO A 1 114 ? 2.051 4.023 15.742 1 83.69 114 PRO A C 1
ATOM 895 O O . PRO A 1 114 ? 1.176 3.461 15.078 1 83.69 114 PRO A O 1
ATOM 898 N N . SER A 1 115 ? 1.833 4.945 16.594 1 88.06 115 SER A N 1
ATOM 899 C CA . SER A 1 115 ? 0.455 5.297 16.922 1 88.06 115 SER A CA 1
ATOM 900 C C . SER A 1 115 ? -0.257 5.922 15.719 1 88.06 115 SER A C 1
ATOM 902 O O . SER A 1 115 ? -1.488 5.926 15.656 1 88.06 115 SER A O 1
ATOM 904 N N . GLN A 1 116 ? 0.483 6.531 14.867 1 88.69 116 GLN A N 1
ATOM 905 C CA . GLN A 1 116 ? -0.163 7.094 13.688 1 88.69 116 GLN A CA 1
ATOM 906 C C . GLN A 1 116 ? -0.731 5.996 12.797 1 88.69 116 GLN A C 1
ATOM 908 O O . GLN A 1 116 ? -1.824 6.145 12.242 1 88.69 116 GLN A O 1
ATOM 913 N N . LEU A 1 117 ? 0.017 4.988 12.664 1 85.12 117 LEU A N 1
ATOM 914 C CA . LEU A 1 117 ? -0.458 3.854 11.883 1 85.12 117 LEU A CA 1
ATOM 915 C C . LEU A 1 117 ? -1.668 3.205 12.547 1 85.12 117 LEU A C 1
ATOM 917 O O . LEU A 1 117 ? -2.586 2.75 11.859 1 85.12 117 LEU A O 1
ATOM 921 N N . LYS A 1 118 ? -1.609 3.129 13.844 1 85.19 118 LYS A N 1
ATOM 922 C CA . LYS A 1 118 ? -2.75 2.609 14.594 1 85.19 118 LYS A CA 1
ATOM 923 C C . LYS A 1 118 ? -4.023 3.377 14.258 1 85.19 118 LYS A C 1
ATOM 925 O O . LYS A 1 118 ? -5.082 2.777 14.047 1 85.19 118 LYS A O 1
ATOM 930 N N . LEU A 1 119 ? -3.865 4.648 14.281 1 88.38 119 LEU A N 1
ATOM 931 C CA . LEU A 1 119 ? -4.996 5.508 13.953 1 88.38 119 LEU A CA 1
ATOM 932 C C . LEU A 1 119 ? -5.48 5.25 12.531 1 88.38 119 LEU A C 1
ATOM 934 O O . LEU A 1 119 ? -6.688 5.156 12.281 1 88.38 119 LEU A O 1
ATOM 938 N N . ALA A 1 120 ? -4.562 5.145 11.602 1 85.19 120 ALA A N 1
ATOM 939 C CA . ALA A 1 120 ? -4.914 4.875 10.211 1 85.19 120 ALA A CA 1
ATOM 940 C C . ALA A 1 120 ? -5.637 3.539 10.07 1 85.19 120 ALA A C 1
ATOM 942 O O . ALA A 1 120 ? -6.617 3.426 9.336 1 85.19 120 ALA A O 1
ATOM 943 N N . ARG A 1 121 ? -5.242 2.566 10.734 1 83.25 121 ARG A N 1
ATOM 944 C CA . ARG A 1 121 ? -5.863 1.246 10.688 1 83.25 121 ARG A CA 1
ATOM 945 C C . ARG A 1 121 ? -7.289 1.295 11.227 1 83.25 121 ARG A C 1
ATOM 947 O O . ARG A 1 121 ? -8.18 0.632 10.703 1 83.25 121 ARG A O 1
ATOM 954 N N . LEU A 1 122 ? -7.375 1.955 12.289 1 85.38 122 LEU A N 1
ATOM 955 C CA . LEU A 1 122 ? -8.719 2.105 12.844 1 85.38 122 LEU A CA 1
ATOM 956 C C . LEU A 1 122 ? -9.672 2.695 11.812 1 85.38 122 LEU A C 1
ATOM 958 O O . LEU A 1 122 ? -10.805 2.232 11.672 1 85.38 122 LEU A O 1
ATOM 962 N N . LEU A 1 123 ? -9.203 3.684 11.133 1 82.75 123 LEU A N 1
ATOM 963 C CA . LEU A 1 123 ? -10.039 4.312 10.117 1 82.75 123 LEU A CA 1
ATOM 964 C C . LEU A 1 123 ? -10.359 3.332 8.992 1 82.75 123 LEU A C 1
ATOM 966 O O . LEU A 1 123 ? -11.445 3.373 8.422 1 82.75 123 LEU A O 1
ATOM 970 N N . ARG A 1 124 ? -9.445 2.545 8.711 1 78.62 124 ARG A N 1
ATOM 971 C CA . ARG A 1 124 ? -9.703 1.516 7.711 1 78.62 124 ARG A CA 1
ATOM 972 C C . ARG A 1 124 ? -10.828 0.585 8.164 1 78.62 124 ARG A C 1
ATOM 974 O O . ARG A 1 124 ? -11.75 0.296 7.395 1 78.62 124 ARG A O 1
ATOM 981 N N . VAL A 1 125 ? -10.719 0.135 9.359 1 77.75 125 VAL A N 1
ATOM 982 C CA . VAL A 1 125 ? -11.727 -0.763 9.914 1 77.75 125 VAL A CA 1
ATOM 983 C C . VAL A 1 125 ? -13.094 -0.078 9.906 1 77.75 125 VAL A C 1
ATOM 985 O O . VAL A 1 125 ? -14.094 -0.682 9.508 1 77.75 125 VAL A O 1
ATOM 988 N N . LEU A 1 126 ? -13.078 1.115 10.266 1 77.88 126 LEU A N 1
ATOM 989 C CA . LEU A 1 126 ? -14.32 1.88 10.289 1 77.88 126 LEU A CA 1
ATOM 990 C C . LEU A 1 126 ? -14.867 2.07 8.883 1 77.88 126 LEU A C 1
ATOM 992 O O . LEU A 1 126 ? -16.078 2.02 8.672 1 77.88 126 LEU A O 1
ATOM 996 N N . GLY A 1 127 ? -13.945 2.268 8 1 71.44 127 GLY A N 1
ATOM 997 C CA . GLY A 1 127 ? -14.336 2.467 6.617 1 71.44 127 GLY A CA 1
ATOM 998 C C . GLY A 1 127 ? -14.938 1.228 5.98 1 71.44 127 GLY A C 1
ATOM 999 O O . GLY A 1 127 ? -15.656 1.32 4.984 1 71.44 127 GLY A O 1
ATOM 1000 N N . GLU A 1 128 ? -14.672 0.169 6.512 1 67.69 128 GLU A N 1
ATOM 1001 C CA . GLU A 1 128 ? -15.18 -1.089 5.969 1 67.69 128 GLU A CA 1
ATOM 1002 C C . GLU A 1 128 ? -16.484 -1.5 6.645 1 67.69 128 GLU A C 1
ATOM 1004 O O . GLU A 1 128 ? -17.125 -2.463 6.223 1 67.69 128 GLU A O 1
ATOM 1009 N N . SER A 1 129 ? -16.812 -0.807 7.629 1 68.25 129 SER A N 1
ATOM 1010 C CA . SER A 1 129 ? -18.047 -1.138 8.344 1 68.25 129 SER A CA 1
ATOM 1011 C C . SER A 1 129 ? -19.281 -0.726 7.539 1 68.25 129 SER A C 1
ATOM 1013 O O . SER A 1 129 ? -19.344 0.393 7.023 1 68.25 129 SER A O 1
ATOM 1015 N N . PRO A 1 130 ? -20.203 -1.653 7.418 1 62.72 130 PRO A N 1
ATOM 1016 C CA . PRO A 1 130 ? -21.438 -1.317 6.691 1 62.72 130 PRO A CA 1
ATOM 1017 C C . PRO A 1 130 ? -22.141 -0.101 7.27 1 62.72 130 PRO A C 1
ATOM 1019 O O . PRO A 1 130 ? -22.734 0.691 6.527 1 62.72 130 PRO A O 1
ATOM 1022 N N . THR A 1 131 ? -22.172 -0.041 8.547 1 62.81 131 THR A N 1
ATOM 1023 C CA . THR A 1 131 ? -22.812 1.092 9.203 1 62.81 131 THR A CA 1
ATOM 1024 C C . THR A 1 131 ? -22.188 2.406 8.758 1 62.81 131 THR A C 1
ATOM 1026 O O . THR A 1 131 ? -22.891 3.387 8.508 1 62.81 131 THR A O 1
ATOM 1029 N N . PHE A 1 132 ? -20.906 2.299 8.648 1 62.69 132 PHE A N 1
ATOM 1030 C CA . PHE A 1 132 ? -20.188 3.49 8.234 1 62.69 132 PHE A CA 1
ATOM 1031 C C . PHE A 1 132 ? -20.422 3.777 6.754 1 62.69 132 PHE A C 1
ATOM 1033 O O . PHE A 1 132 ? -20.562 4.934 6.355 1 62.69 132 PHE A O 1
ATOM 1040 N N . LEU A 1 133 ? -20.5 2.654 5.973 1 58.91 133 LEU A N 1
ATOM 1041 C CA . LEU A 1 133 ? -20.656 2.766 4.527 1 58.91 133 LEU A CA 1
ATOM 1042 C C . LEU A 1 133 ? -22.094 3.119 4.164 1 58.91 133 LEU A C 1
ATOM 1044 O O . LEU A 1 133 ? -22.344 3.77 3.145 1 58.91 133 LEU A O 1
ATOM 1048 N N . SER A 1 134 ? -23.031 2.379 4.766 1 54.25 134 SER A N 1
ATOM 1049 C CA . SER A 1 134 ? -24.438 2.643 4.477 1 54.25 134 SER A CA 1
ATOM 1050 C C . SER A 1 134 ? -24.797 4.09 4.789 1 54.25 134 SER A C 1
ATOM 1052 O O . SER A 1 134 ? -25.719 4.648 4.188 1 54.25 134 SER A O 1
ATOM 1054 N N . GLN A 1 135 ? -24.297 4.363 5.836 1 49.09 135 GLN A N 1
ATOM 1055 C CA . GLN A 1 135 ? -24.609 5.754 6.148 1 49.09 135 GLN A CA 1
ATOM 1056 C C . GLN A 1 135 ? -24.062 6.695 5.086 1 49.09 135 GLN A C 1
ATOM 1058 O O . GLN A 1 135 ? -22.984 6.453 4.531 1 49.09 135 GLN A O 1
ATOM 1063 N N . HIS A 1 136 ? -25.031 7.227 4.176 1 45.12 136 HIS A N 1
ATOM 1064 C CA . HIS A 1 136 ? -24.844 8.148 3.066 1 45.12 136 HIS A CA 1
ATOM 1065 C C . HIS A 1 136 ? -23.453 8.789 3.117 1 45.12 136 HIS A C 1
ATOM 1067 O O . HIS A 1 136 ? -23.219 9.828 2.502 1 45.12 136 HIS A O 1
ATOM 1073 N N . TRP A 1 137 ? -22.875 8.211 3.805 1 42.75 137 TRP A N 1
ATOM 1074 C CA . TRP A 1 137 ? -21.688 9.039 3.955 1 42.75 137 TRP A CA 1
ATOM 1075 C C . TRP A 1 137 ? -21.141 9.445 2.594 1 42.75 137 TRP A C 1
ATOM 1077 O O . TRP A 1 137 ? -20.969 10.633 2.309 1 42.75 137 TRP A O 1
ATOM 1087 N N . LEU A 1 138 ? -20.141 8.453 2.102 1 44.41 138 LEU A N 1
ATOM 1088 C CA . LEU A 1 138 ? -19.047 8.977 1.279 1 44.41 138 LEU A CA 1
ATOM 1089 C C . LEU A 1 138 ? -19.562 9.477 -0.063 1 44.41 138 LEU A C 1
ATOM 1091 O O . LEU A 1 138 ? -19.781 8.68 -0.985 1 44.41 138 LEU A O 1
ATOM 1095 N N . GLY A 1 139 ? -20.766 9.617 -0.077 1 41.16 139 GLY A N 1
ATOM 1096 C CA . GLY A 1 139 ? -20.938 10.289 -1.353 1 41.16 139 GLY A CA 1
ATOM 1097 C C . GLY A 1 139 ? -19.719 11.086 -1.779 1 41.16 139 GLY A C 1
ATOM 1098 O O . GLY A 1 139 ? -18.594 10.648 -1.584 1 41.16 139 GLY A O 1
ATOM 1099 N N . SER A 1 140 ? -20.031 12.344 -2.197 1 43.22 140 SER A N 1
ATOM 1100 C CA . SER A 1 140 ? -19.047 13.375 -2.494 1 43.22 140 SER A CA 1
ATOM 1101 C C . SER A 1 140 ? -18.031 13.516 -1.357 1 43.22 140 SER A C 1
ATOM 1103 O O . SER A 1 140 ? -16.953 14.086 -1.543 1 43.22 140 SER A O 1
ATOM 1105 N N . GLU A 1 141 ? -18.219 13 -0.207 1 43.41 141 GLU A N 1
ATOM 1106 C CA . GLU A 1 141 ? -17.516 13.227 1.054 1 43.41 141 GLU A CA 1
ATOM 1107 C C . GLU A 1 141 ? -16.328 12.289 1.189 1 43.41 141 GLU A C 1
ATOM 1109 O O . GLU A 1 141 ? -15.336 12.633 1.843 1 43.41 141 GLU A O 1
ATOM 1114 N N . LYS A 1 142 ? -16.5 11.062 0.695 1 47.78 142 LYS A N 1
ATOM 1115 C CA . LYS A 1 142 ? -15.273 10.281 0.641 1 47.78 142 LYS A CA 1
ATOM 1116 C C . LYS A 1 142 ? -14.102 11.133 0.168 1 47.78 142 LYS A C 1
ATOM 1118 O O . LYS A 1 142 ? -12.992 11.031 0.704 1 47.78 142 LYS A O 1
ATOM 1123 N N . GLU A 1 143 ? -14.508 11.805 -0.785 1 47.81 143 GLU A N 1
ATOM 1124 C CA . GLU A 1 143 ? -13.5 12.727 -1.307 1 47.81 143 GLU A CA 1
ATOM 1125 C C . GLU A 1 143 ? -13.07 13.734 -0.241 1 47.81 143 GLU A C 1
ATOM 1127 O O . GLU A 1 143 ? -11.898 14.125 -0.191 1 47.81 143 GLU A O 1
ATOM 1132 N N . GLU A 1 144 ? -14.07 13.945 0.616 1 46.25 144 GLU A N 1
ATOM 1133 C CA . GLU A 1 144 ? -13.75 14.984 1.589 1 46.25 144 GLU A CA 1
ATOM 1134 C C . GLU A 1 144 ? -12.797 14.477 2.658 1 46.25 144 GLU A C 1
ATOM 1136 O O . GLU A 1 144 ? -11.891 15.195 3.088 1 46.25 144 GLU A O 1
ATOM 1141 N N . ILE A 1 145 ? -13.078 13.352 3.1 1 48.97 145 ILE A N 1
ATOM 1142 C CA . ILE A 1 145 ? -12.211 12.812 4.141 1 48.97 145 ILE A CA 1
ATOM 1143 C C . ILE A 1 145 ? -10.781 12.688 3.611 1 48.97 145 ILE A C 1
ATOM 1145 O O . ILE A 1 145 ? -9.82 13.008 4.312 1 48.97 145 ILE A O 1
ATOM 1149 N N . VAL A 1 146 ? -10.812 12.148 2.416 1 47.91 146 VAL A N 1
ATOM 1150 C CA . VAL A 1 146 ? -9.516 12.016 1.77 1 47.91 146 VAL A CA 1
ATOM 1151 C C . VAL A 1 146 ? -8.93 13.398 1.497 1 47.91 146 VAL A C 1
ATOM 1153 O O . VAL A 1 146 ? -7.711 13.57 1.495 1 47.91 146 VAL A O 1
ATOM 1156 N N . LEU A 1 147 ? -9.953 14.18 1.192 1 47.69 147 LEU A N 1
ATOM 1157 C CA . LEU A 1 147 ? -9.531 15.531 0.849 1 47.69 147 LEU A CA 1
ATOM 1158 C C . LEU A 1 147 ? -9.281 16.359 2.105 1 47.69 147 LEU A C 1
ATOM 1160 O O . LEU A 1 147 ? -8.719 17.453 2.031 1 47.69 147 LEU A O 1
ATOM 1164 N N . LEU A 1 148 ? -9.797 15.812 3.113 1 48.12 148 LEU A N 1
ATOM 1165 C CA . LEU A 1 148 ? -9.68 16.594 4.348 1 48.12 148 LEU A CA 1
ATOM 1166 C C . LEU A 1 148 ? -8.227 16.938 4.625 1 48.12 148 LEU A C 1
ATOM 1168 O O . LEU A 1 148 ? -7.918 18.094 4.965 1 48.12 148 LEU A O 1
ATOM 1172 N N . PRO A 1 149 ? -7.43 15.836 4.676 1 46.34 149 PRO A N 1
ATOM 1173 C CA . PRO A 1 149 ? -6.051 16.25 4.938 1 46.34 149 PRO A CA 1
ATOM 1174 C C . PRO A 1 149 ? -5.539 17.281 3.939 1 46.34 149 PRO A C 1
ATOM 1176 O O . PRO A 1 149 ? -4.68 18.094 4.277 1 46.34 149 PRO A O 1
ATOM 1179 N N . HIS A 1 150 ? -5.957 17.062 2.705 1 46.31 150 HIS A N 1
ATOM 1180 C CA . HIS A 1 150 ? -5.562 18.141 1.791 1 46.31 150 HIS A CA 1
ATOM 1181 C C . HIS A 1 150 ? -5.941 19.5 2.344 1 46.31 150 HIS A C 1
ATOM 1183 O O . HIS A 1 150 ? -5.254 20.5 2.09 1 46.31 150 HIS A O 1
ATOM 1189 N N . ARG A 1 151 ? -7.012 19.438 2.936 1 44.62 151 ARG A N 1
ATOM 1190 C CA . ARG A 1 151 ? -7.438 20.703 3.527 1 44.62 151 ARG A CA 1
ATOM 1191 C C . ARG A 1 151 ? -6.547 21.078 4.707 1 44.62 151 ARG A C 1
ATOM 1193 O O . ARG A 1 151 ? -6.473 22.25 5.078 1 44.62 151 ARG A O 1
ATOM 1200 N N . LEU A 1 152 ? -6.055 20.062 5.266 1 43.97 152 LEU A N 1
ATOM 1201 C CA . LEU A 1 152 ? -5.164 20.391 6.375 1 43.97 152 LEU A CA 1
ATOM 1202 C C . LEU A 1 152 ? -3.867 21.016 5.867 1 43.97 152 LEU A C 1
ATOM 1204 O O . LEU A 1 152 ? -3.002 21.375 6.664 1 43.97 152 LEU A O 1
ATOM 1208 N N . LEU A 1 153 ? -3.406 20.469 4.68 1 45.25 153 LEU A N 1
ATOM 1209 C CA . LEU A 1 153 ? -2.178 21.062 4.152 1 45.25 153 LEU A CA 1
ATOM 1210 C C . LEU A 1 153 ? -2.066 22.531 4.535 1 45.25 153 LEU A C 1
ATOM 1212 O O . LEU A 1 153 ? -0.963 23.031 4.746 1 45.25 153 LEU A O 1
ATOM 1216 N N . MET A 1 154 ? -3.162 23.328 4.5 1 48.69 154 MET A N 1
ATOM 1217 C CA . MET A 1 154 ? -2.959 24.719 4.09 1 48.69 154 MET A CA 1
ATOM 1218 C C . MET A 1 154 ? -2.449 25.562 5.254 1 48.69 154 MET A C 1
ATOM 1220 O O . MET A 1 154 ? -1.866 26.625 5.047 1 48.69 154 MET A O 1
ATOM 1224 N N . VAL A 1 155 ? -2.703 25.125 6.586 1 51.66 155 VAL A N 1
ATOM 1225 C CA . VAL A 1 155 ? -2.219 26.188 7.457 1 51.66 155 VAL A CA 1
ATOM 1226 C C . VAL A 1 155 ? -0.871 25.797 8.055 1 51.66 155 VAL A C 1
ATOM 1228 O O . VAL A 1 155 ? -0.787 24.859 8.852 1 51.66 155 VAL A O 1
ATOM 1231 N N . LEU A 1 156 ? 0.232 26.234 7.316 1 62.78 156 LEU A N 1
ATOM 1232 C CA . LEU A 1 156 ? 1.567 26.094 7.887 1 62.78 156 LEU A CA 1
ATOM 1233 C C . LEU A 1 156 ? 1.768 27.062 9.047 1 62.78 156 LEU A C 1
ATOM 1235 O O . LEU A 1 156 ? 1.641 28.281 8.875 1 62.78 156 LEU A O 1
ATOM 1239 N N . ASP A 1 157 ? 1.716 26.547 10.195 1 65.12 157 ASP A N 1
ATOM 1240 C CA . ASP A 1 157 ? 1.962 27.344 11.398 1 65.12 157 ASP A CA 1
ATOM 1241 C C . ASP A 1 157 ? 3.338 27.031 11.984 1 65.12 157 ASP A C 1
ATOM 1243 O O . ASP A 1 157 ? 3.598 25.906 12.406 1 65.12 157 ASP A O 1
ATOM 1247 N N . ALA A 1 158 ? 4.191 28.062 11.977 1 70.25 158 ALA A N 1
ATOM 1248 C CA . ALA A 1 158 ? 5.543 27.891 12.5 1 70.25 158 ALA A CA 1
ATOM 1249 C C . ALA A 1 158 ? 5.52 27.469 13.969 1 70.25 158 ALA A C 1
ATOM 1251 O O . ALA A 1 158 ? 6.488 26.906 14.477 1 70.25 158 ALA A O 1
ATOM 1252 N N . ALA A 1 159 ? 4.371 27.766 14.594 1 72.69 159 ALA A N 1
ATOM 1253 C CA . ALA A 1 159 ? 4.23 27.344 15.992 1 72.69 159 ALA A CA 1
ATOM 1254 C C . ALA A 1 159 ? 4.102 25.828 16.094 1 72.69 159 ALA A C 1
ATOM 1256 O O . ALA A 1 159 ? 4.43 25.25 17.125 1 72.69 159 ALA A O 1
ATOM 1257 N N . PHE A 1 160 ? 3.682 25.281 15.023 1 78.44 160 PHE A N 1
ATOM 1258 C CA . PHE A 1 160 ? 3.527 23.828 14.961 1 78.44 160 PHE A CA 1
ATOM 1259 C C . PHE A 1 160 ? 4.164 23.266 13.695 1 78.44 160 PHE A C 1
ATOM 1261 O O . PHE A 1 160 ? 3.467 22.75 12.82 1 78.44 160 PHE A O 1
ATOM 1268 N N . PRO A 1 161 ? 5.391 23.266 13.695 1 80 161 PRO A N 1
ATOM 1269 C CA . PRO A 1 161 ? 6.117 22.984 12.453 1 80 161 PRO A CA 1
ATOM 1270 C C . PRO A 1 161 ? 5.922 21.562 11.961 1 80 161 PRO A C 1
ATOM 1272 O O . PRO A 1 161 ? 6.066 21.297 10.766 1 80 161 PRO A O 1
ATOM 1275 N N . ASP A 1 162 ? 5.531 20.734 12.891 1 87 162 ASP A N 1
ATOM 1276 C CA . ASP A 1 162 ? 5.5 19.328 12.508 1 87 162 ASP A CA 1
ATOM 1277 C C . ASP A 1 162 ? 4.102 18.922 12.055 1 87 162 ASP A C 1
ATOM 1279 O O . ASP A 1 162 ? 3.922 17.844 11.477 1 87 162 ASP A O 1
ATOM 1283 N N . ASP A 1 163 ? 3.123 19.75 12.234 1 84.06 163 ASP A N 1
ATOM 1284 C CA . ASP A 1 163 ? 1.732 19.375 11.992 1 84.06 163 ASP A CA 1
ATOM 1285 C C . ASP A 1 163 ? 1.525 18.953 10.539 1 84.06 163 ASP A C 1
ATOM 1287 O O . ASP A 1 163 ? 0.917 17.906 10.281 1 84.06 163 ASP A O 1
ATOM 1291 N N . TYR A 1 164 ? 2.055 19.734 9.703 1 86 164 TYR A N 1
ATOM 1292 C CA . TYR A 1 164 ? 1.857 19.453 8.289 1 86 164 TYR A CA 1
ATOM 1293 C C . TYR A 1 164 ? 2.539 18.141 7.898 1 86 164 TYR A C 1
ATOM 1295 O O . TYR A 1 164 ? 1.975 17.344 7.152 1 86 164 TYR A O 1
ATOM 1303 N N . VAL A 1 165 ? 3.721 17.984 8.375 1 91.38 165 VAL A N 1
ATOM 1304 C CA . VAL A 1 165 ? 4.5 16.797 8.062 1 91.38 165 VAL A CA 1
ATOM 1305 C C . VAL A 1 165 ? 3.799 15.555 8.617 1 91.38 165 VAL A C 1
ATOM 1307 O O . VAL A 1 165 ? 3.654 14.547 7.926 1 91.38 165 VAL A O 1
ATOM 1310 N N . ASN A 1 166 ? 3.328 15.68 9.797 1 90.44 166 ASN A N 1
ATOM 1311 C CA . ASN A 1 166 ? 2.596 14.586 10.43 1 90.44 166 ASN A CA 1
ATOM 1312 C C . ASN A 1 166 ? 1.304 14.273 9.68 1 90.44 166 ASN A C 1
ATOM 1314 O O . ASN A 1 166 ? 0.982 13.109 9.445 1 90.44 166 ASN A O 1
ATOM 1318 N N . ALA A 1 167 ? 0.637 15.25 9.32 1 86.25 167 ALA A N 1
ATOM 1319 C CA . ALA A 1 167 ? -0.606 15.062 8.578 1 86.25 167 ALA A CA 1
ATOM 1320 C C . ALA A 1 167 ? -0.342 14.406 7.223 1 86.25 167 ALA A C 1
ATOM 1322 O O . ALA A 1 167 ? -1.123 13.57 6.77 1 86.25 167 ALA A O 1
ATOM 1323 N N . SER A 1 168 ? 0.736 14.828 6.59 1 88.69 168 SER A N 1
ATOM 1324 C CA . SER A 1 168 ? 1.096 14.242 5.305 1 88.69 168 SER A CA 1
ATOM 1325 C C . SER A 1 168 ? 1.411 12.75 5.441 1 88.69 168 SER A C 1
ATOM 1327 O O . SER A 1 168 ? 1.004 11.945 4.605 1 88.69 168 SER A O 1
ATOM 1329 N N . ALA A 1 169 ? 2.119 12.477 6.488 1 91.69 169 ALA A N 1
ATOM 1330 C CA . ALA A 1 169 ? 2.414 11.07 6.762 1 91.69 169 ALA A CA 1
ATOM 1331 C C . ALA A 1 169 ? 1.132 10.273 6.973 1 91.69 169 ALA A C 1
ATOM 1333 O O . ALA A 1 169 ? 0.988 9.172 6.445 1 91.69 169 ALA A O 1
ATOM 1334 N N . PHE A 1 170 ? 0.263 10.859 7.727 1 89.56 170 PHE A N 1
ATOM 1335 C CA . PHE A 1 170 ? -1.007 10.195 8.016 1 89.56 170 PHE A CA 1
ATOM 1336 C C . PHE A 1 170 ? -1.794 9.961 6.73 1 89.56 170 PHE A C 1
ATOM 1338 O O . PHE A 1 170 ? -2.32 8.867 6.516 1 89.56 170 PHE A O 1
ATOM 1345 N N . ARG A 1 171 ? -1.831 10.906 5.895 1 85.81 171 ARG A N 1
ATOM 1346 C CA . ARG A 1 171 ? -2.533 10.781 4.621 1 85.81 171 ARG A CA 1
ATOM 1347 C C . ARG A 1 171 ? -1.893 9.711 3.746 1 85.81 171 ARG A C 1
ATOM 1349 O O . ARG A 1 171 ? -2.594 8.93 3.1 1 85.81 171 ARG A O 1
ATOM 1356 N N . ALA A 1 172 ? -0.642 9.789 3.688 1 90.06 172 ALA A N 1
ATOM 1357 C CA . ALA A 1 172 ? 0.071 8.773 2.914 1 90.06 172 ALA A CA 1
ATOM 1358 C C . ALA A 1 172 ? -0.25 7.375 3.422 1 90.06 172 ALA A C 1
ATOM 1360 O O . ALA A 1 172 ? -0.455 6.453 2.627 1 90.06 172 ALA A O 1
ATOM 1361 N N . LYS A 1 173 ? -0.287 7.254 4.723 1 88.25 173 LYS A N 1
ATOM 1362 C CA . LYS A 1 173 ? -0.597 5.961 5.328 1 88.25 173 LYS A CA 1
ATOM 1363 C C . LYS A 1 173 ? -2.025 5.535 5.008 1 88.25 173 LYS A C 1
ATOM 1365 O O . LYS A 1 173 ? -2.281 4.359 4.734 1 88.25 173 LYS A O 1
ATOM 1370 N N . LEU A 1 174 ? -2.945 6.438 5.055 1 83.69 174 LEU A N 1
ATOM 1371 C CA . LEU A 1 174 ? -4.324 6.129 4.688 1 83.69 174 LEU A CA 1
ATOM 1372 C C . LEU A 1 174 ? -4.406 5.656 3.238 1 83.69 174 LEU A C 1
ATOM 1374 O O . LEU A 1 174 ? -5.129 4.703 2.934 1 83.69 174 LEU A O 1
ATOM 1378 N N . CYS A 1 175 ? -3.662 6.328 2.43 1 83.81 175 CYS A N 1
ATOM 1379 C CA . CYS A 1 175 ? -3.646 5.949 1.021 1 83.81 175 CYS A CA 1
ATOM 1380 C C . CYS A 1 175 ? -3.041 4.562 0.837 1 83.81 175 CYS A C 1
ATOM 1382 O O . CYS A 1 175 ? -3.543 3.762 0.047 1 83.81 175 CYS A O 1
ATOM 1384 N N . ALA A 1 176 ? -1.984 4.375 1.528 1 85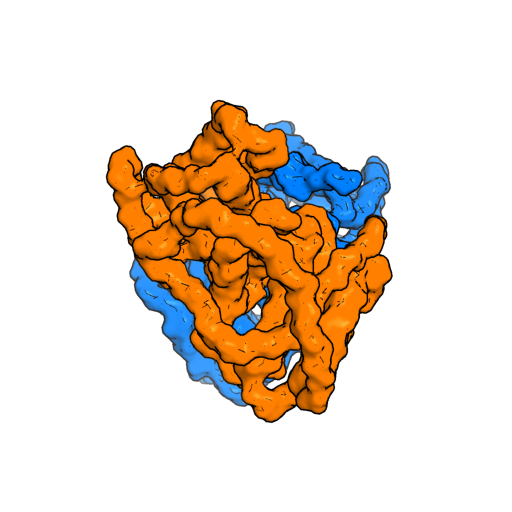.25 176 ALA A N 1
ATOM 1385 C CA . ALA A 1 176 ? -1.312 3.082 1.44 1 85.25 176 ALA A CA 1
ATOM 1386 C C . ALA A 1 176 ? -2.244 1.948 1.856 1 85.25 176 ALA A C 1
ATOM 1388 O O . ALA A 1 176 ? -2.145 0.832 1.34 1 85.25 176 ALA A O 1
ATOM 1389 N N . MET A 1 177 ? -3.137 2.273 2.701 1 79.62 177 MET A N 1
ATOM 1390 C CA . MET A 1 177 ? -4.078 1.267 3.18 1 79.62 177 MET A CA 1
ATOM 1391 C C . MET A 1 177 ? -5.359 1.285 2.352 1 79.62 177 MET A C 1
ATOM 1393 O O . MET A 1 177 ? -6.324 0.588 2.676 1 79.62 177 MET A O 1
ATOM 1397 N N . CYS A 1 178 ? -5.383 2.08 1.398 1 73.88 178 CYS A N 1
ATOM 1398 C CA . CYS A 1 178 ? -6.496 2.197 0.461 1 73.88 178 CYS A CA 1
ATOM 1399 C C . CYS A 1 178 ? -7.793 2.527 1.189 1 73.88 178 CYS A C 1
ATOM 1401 O O . CYS A 1 178 ? -8.859 2.049 0.811 1 73.88 178 CYS A O 1
ATOM 1403 N N . THR A 1 179 ? -7.582 3.172 2.258 1 70.88 179 THR A N 1
ATOM 1404 C CA . THR A 1 179 ? -8.766 3.576 3.012 1 70.88 179 THR A CA 1
ATOM 1405 C C . THR A 1 179 ? -9.672 4.465 2.166 1 70.88 179 THR A C 1
ATOM 1407 O O . THR A 1 179 ? -9.211 5.457 1.592 1 70.88 179 THR A O 1
ATOM 1410 N N . TRP A 1 180 ? -10.797 4.078 1.994 1 62.78 180 TRP A N 1
ATOM 1411 C CA . TRP A 1 180 ? -11.836 4.766 1.237 1 62.78 180 TRP A CA 1
ATOM 1412 C C . TRP A 1 180 ? -11.422 4.949 -0.218 1 62.78 180 TRP A C 1
ATOM 1414 O O . TRP A 1 180 ? -11.906 5.855 -0.9 1 62.78 180 TRP A O 1
ATOM 1424 N N . GLY A 1 181 ? -10.469 4.211 -0.673 1 62.34 181 GLY A N 1
ATOM 1425 C CA . GLY A 1 181 ? -10.055 4.266 -2.064 1 62.34 181 GLY A CA 1
ATOM 1426 C C . GLY A 1 181 ? -9.336 5.555 -2.42 1 62.34 181 GLY A C 1
ATOM 1427 O O . GLY A 1 181 ? -9.359 5.988 -3.574 1 62.34 181 GLY A O 1
ATOM 1428 N N . ALA A 1 182 ? -8.766 6.172 -1.447 1 62.06 182 ALA A N 1
ATOM 1429 C CA . ALA A 1 182 ? -8.102 7.453 -1.68 1 62.06 182 ALA A CA 1
ATOM 1430 C C . ALA A 1 182 ? -6.902 7.293 -2.605 1 62.06 182 ALA A C 1
ATOM 1432 O O . ALA A 1 182 ? -6.008 6.492 -2.334 1 62.06 182 ALA A O 1
ATOM 1433 N N . PRO A 1 183 ? -6.973 7.961 -3.783 1 68.88 183 PRO A N 1
ATOM 1434 C CA . PRO A 1 183 ? -5.812 7.898 -4.672 1 68.88 183 PRO A CA 1
ATOM 1435 C C . PRO A 1 183 ? -4.633 8.727 -4.16 1 68.88 183 PRO A C 1
ATOM 1437 O O . PRO A 1 183 ? -4.816 9.617 -3.332 1 68.88 183 PRO A O 1
ATOM 1440 N N . PRO A 1 184 ? -3.447 8.398 -4.645 1 79.19 184 PRO A N 1
ATOM 1441 C CA . PRO A 1 184 ? -2.271 9.141 -4.191 1 79.19 184 PRO A CA 1
ATOM 1442 C C . PRO A 1 184 ? -2.143 10.508 -4.859 1 79.19 184 PRO A C 1
ATOM 1444 O O . PRO A 1 184 ? -1.087 11.141 -4.781 1 79.19 184 PRO A O 1
ATOM 1447 N N . GLY A 1 185 ? -3.186 11.031 -5.43 1 78 185 GLY A N 1
ATOM 1448 C CA . GLY A 1 185 ? -3.225 12.281 -6.168 1 78 185 GLY A CA 1
ATOM 1449 C C . GLY A 1 185 ? -2.639 13.453 -5.395 1 78 185 GLY A C 1
ATOM 1450 O O . GLY A 1 185 ? -1.772 14.164 -5.906 1 78 185 GLY A O 1
ATOM 1451 N N . PRO A 1 186 ? -3.041 13.625 -4.199 1 77.94 186 PRO A N 1
ATOM 1452 C CA . PRO A 1 186 ? -2.512 14.742 -3.412 1 77.94 186 PRO A CA 1
ATOM 1453 C C . PRO A 1 186 ? -0.991 14.695 -3.273 1 77.94 186 PRO A C 1
ATOM 1455 O O . PRO A 1 186 ? -0.338 15.742 -3.26 1 77.94 186 PRO A O 1
ATOM 1458 N N . GLY A 1 187 ? -0.46 13.508 -3.121 1 84.06 187 GLY A N 1
ATOM 1459 C CA . GLY A 1 187 ? 0.989 13.391 -3.074 1 84.06 187 GLY A CA 1
ATOM 1460 C C . GLY A 1 187 ? 1.67 13.875 -4.34 1 84.06 187 GLY A C 1
ATOM 1461 O O . GLY A 1 187 ? 2.658 14.609 -4.277 1 84.06 187 GLY A O 1
ATOM 1462 N N . PHE A 1 188 ? 1.091 13.539 -5.449 1 85.81 188 PHE A N 1
ATOM 1463 C CA . PHE A 1 188 ? 1.64 13.977 -6.73 1 85.81 188 PHE A CA 1
ATOM 1464 C C . PHE A 1 188 ? 1.525 15.484 -6.883 1 85.81 188 PHE A C 1
ATOM 1466 O O . PHE A 1 188 ? 2.426 16.125 -7.422 1 85.81 188 PHE A O 1
ATOM 1473 N N . ASP A 1 189 ? 0.441 15.977 -6.41 1 79.69 189 ASP A N 1
ATOM 1474 C CA . ASP A 1 189 ? 0.238 17.422 -6.484 1 79.69 189 ASP A CA 1
ATOM 1475 C C . ASP A 1 189 ? 1.331 18.172 -5.723 1 79.69 189 ASP A C 1
ATOM 1477 O O . ASP A 1 189 ? 1.821 19.203 -6.184 1 79.69 189 ASP A O 1
ATOM 1481 N N . ILE A 1 190 ? 1.658 17.688 -4.645 1 83.75 190 ILE A N 1
ATOM 1482 C CA . ILE A 1 190 ? 2.697 18.312 -3.838 1 83.75 190 ILE A CA 1
ATOM 1483 C C . ILE A 1 190 ? 4.031 18.266 -4.582 1 83.75 190 ILE A C 1
ATOM 1485 O O . ILE A 1 190 ? 4.785 19.234 -4.582 1 83.75 190 ILE A O 1
ATOM 1489 N N . PHE A 1 191 ? 4.328 17.141 -5.195 1 89.44 191 PHE A N 1
ATOM 1490 C CA . PHE A 1 191 ? 5.562 17.016 -5.965 1 89.44 191 PHE A CA 1
ATOM 1491 C C . PHE A 1 191 ? 5.609 18.078 -7.07 1 89.44 191 PHE A C 1
ATOM 1493 O O . PHE A 1 191 ? 6.633 18.734 -7.262 1 89.44 191 PHE A O 1
ATOM 1500 N N . ARG A 1 192 ? 4.566 18.156 -7.723 1 84.56 192 ARG A N 1
ATOM 1501 C CA . ARG A 1 192 ? 4.488 19.094 -8.844 1 84.56 192 ARG A CA 1
ATOM 1502 C C . ARG A 1 192 ? 4.719 20.516 -8.375 1 84.56 192 ARG A C 1
ATOM 1504 O O . ARG A 1 192 ? 5.531 21.25 -8.961 1 84.56 192 ARG A O 1
ATOM 1511 N N . ASP A 1 193 ? 4.023 20.859 -7.406 1 80.5 193 ASP A N 1
ATOM 1512 C CA . ASP A 1 193 ? 4.129 22.234 -6.902 1 80.5 193 ASP A CA 1
ATOM 1513 C C . ASP A 1 193 ? 5.547 22.531 -6.414 1 80.5 193 ASP A C 1
ATOM 1515 O O . ASP A 1 193 ? 6.074 23.609 -6.652 1 80.5 193 ASP A O 1
ATOM 1519 N N . LEU A 1 194 ? 6.078 21.672 -5.816 1 87.44 194 LEU A N 1
ATOM 1520 C CA . LEU A 1 194 ? 7.379 21.859 -5.18 1 87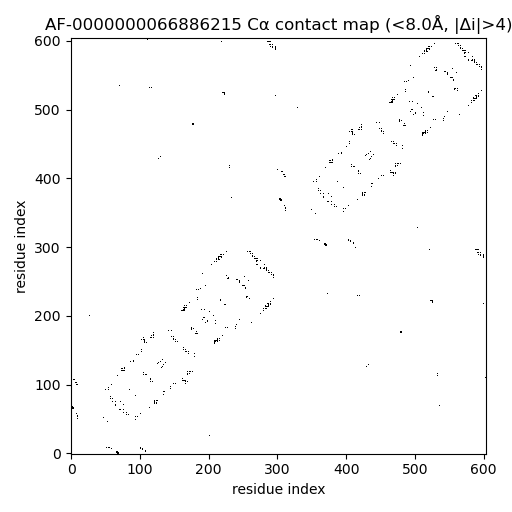.44 194 LEU A CA 1
ATOM 1521 C C . LEU A 1 194 ? 8.5 21.844 -6.219 1 87.44 194 LEU A C 1
ATOM 1523 O O . LEU A 1 194 ? 9.43 22.641 -6.145 1 87.44 194 LEU A O 1
ATOM 1527 N N . PHE A 1 195 ? 8.383 20.922 -7.199 1 88.94 195 PHE A N 1
ATOM 1528 C CA . PHE A 1 195 ? 9.57 20.625 -7.988 1 88.94 195 PHE A CA 1
ATOM 1529 C C . PHE A 1 195 ? 9.375 21.062 -9.438 1 88.94 195 PHE A C 1
ATOM 1531 O O . PHE A 1 195 ? 10.344 21.141 -10.203 1 88.94 195 PHE A O 1
ATOM 1538 N N . GLU A 1 196 ? 8.211 21.297 -9.836 1 85.56 196 GLU A N 1
ATOM 1539 C CA . GLU A 1 196 ? 7.996 21.578 -11.258 1 85.56 196 GLU A CA 1
ATOM 1540 C C . GLU A 1 196 ? 7.574 23.031 -11.469 1 85.56 196 GLU A C 1
ATOM 1542 O O . GLU A 1 196 ? 7.445 23.484 -12.609 1 85.56 196 GLU A O 1
ATOM 1547 N N . THR A 1 197 ? 7.34 23.625 -10.391 1 79.81 197 THR A N 1
ATOM 1548 C CA . THR A 1 197 ? 6.957 25.031 -10.508 1 79.81 197 THR A CA 1
ATOM 1549 C C . THR A 1 197 ? 8.039 25.938 -9.93 1 79.81 197 THR A C 1
ATOM 1551 O O . THR A 1 197 ? 8.875 25.484 -9.141 1 79.81 197 THR A O 1
ATOM 1554 N N . ASP A 1 198 ? 8.102 27.125 -10.445 1 74.56 198 ASP A N 1
ATOM 1555 C CA . ASP A 1 198 ? 9.055 28.109 -9.945 1 74.56 198 ASP A CA 1
ATOM 1556 C C . ASP A 1 198 ? 8.445 28.922 -8.797 1 74.56 198 ASP A C 1
ATOM 1558 O O . ASP A 1 198 ? 8.812 30.078 -8.594 1 74.56 198 ASP A O 1
ATOM 1562 N N . LYS A 1 199 ? 7.672 28.281 -8.141 1 73.94 199 LYS A N 1
ATOM 1563 C CA . LYS A 1 199 ? 7.027 28.969 -7.027 1 73.94 199 LYS A CA 1
ATOM 1564 C C . LYS A 1 199 ? 8.055 29.422 -5.992 1 73.94 199 LYS A C 1
ATOM 1566 O O . LYS A 1 199 ? 8.992 28.688 -5.676 1 73.94 199 LYS A O 1
ATOM 1571 N N . GLN A 1 200 ? 7.98 30.688 -5.688 1 79 200 GLN A N 1
ATOM 1572 C CA . GLN A 1 200 ? 8.797 31.219 -4.602 1 79 200 GLN A CA 1
ATOM 1573 C C . GLN A 1 200 ? 8.078 31.094 -3.26 1 79 200 GLN A C 1
ATOM 1575 O O . GLN A 1 200 ? 6.902 31.438 -3.139 1 79 200 GLN A O 1
ATOM 1580 N N . TYR A 1 201 ? 8.828 30.5 -2.332 1 81.38 201 TYR A N 1
ATOM 1581 C CA . TYR A 1 201 ? 8.234 30.297 -1.012 1 81.38 201 TYR A CA 1
ATOM 1582 C C . TYR A 1 201 ? 8.609 31.453 -0.076 1 81.38 201 TYR A C 1
ATOM 1584 O O . TYR A 1 201 ? 9.703 32 -0.181 1 81.38 201 TYR A O 1
ATOM 1592 N N . SER A 1 202 ? 7.695 31.812 0.758 1 77.56 202 SER A N 1
ATOM 1593 C CA . SER A 1 202 ? 7.805 32.969 1.644 1 77.56 202 SER A CA 1
ATOM 1594 C C . SER A 1 202 ? 8.969 32.812 2.621 1 77.56 202 SER A C 1
ATOM 1596 O O . SER A 1 202 ? 9.523 33.812 3.1 1 77.56 202 SER A O 1
ATOM 1598 N N . SER A 1 203 ? 9.297 31.672 3 1 84.19 203 SER A N 1
ATOM 1599 C CA . SER A 1 203 ? 10.359 31.422 3.963 1 84.19 203 SER A CA 1
ATOM 1600 C C . SER A 1 203 ? 10.969 30.031 3.775 1 84.19 203 SER A C 1
ATOM 1602 O O . SER A 1 203 ? 10.367 29.172 3.125 1 84.19 203 SER A O 1
ATOM 1604 N N . ALA A 1 204 ? 12.078 29.922 4.336 1 87.62 204 ALA A N 1
ATOM 1605 C CA . ALA A 1 204 ? 12.742 28.625 4.352 1 87.62 204 ALA A CA 1
ATOM 1606 C C . ALA A 1 204 ? 11.906 27.594 5.109 1 87.62 204 ALA A C 1
ATOM 1608 O O . ALA A 1 204 ? 11.906 26.406 4.766 1 87.62 204 ALA A O 1
ATOM 1609 N N . PHE A 1 205 ? 11.227 28.109 6.07 1 88 205 PHE A N 1
ATOM 1610 C CA . PHE A 1 205 ? 10.383 27.234 6.883 1 88 205 PHE A CA 1
ATOM 1611 C C . PHE A 1 205 ? 9.312 26.578 6.031 1 88 205 PHE A C 1
ATOM 1613 O O . PHE A 1 205 ? 9.109 25.359 6.105 1 88 205 PHE A O 1
ATOM 1620 N N . VAL A 1 206 ? 8.68 27.344 5.234 1 85.5 206 VAL A N 1
ATOM 1621 C CA . VAL A 1 206 ? 7.602 26.844 4.395 1 85.5 206 VAL A CA 1
ATOM 1622 C C . VAL A 1 206 ? 8.156 25.812 3.41 1 85.5 206 VAL A C 1
ATOM 1624 O O . VAL A 1 206 ? 7.605 24.719 3.283 1 85.5 206 VAL A O 1
ATOM 1627 N N . LYS A 1 207 ? 9.172 26.156 2.818 1 88.94 207 LYS A N 1
ATOM 1628 C CA . LYS A 1 207 ? 9.773 25.281 1.823 1 88.94 207 LYS A CA 1
ATOM 1629 C C . LYS A 1 207 ? 10.227 23.969 2.457 1 88.94 207 LYS A C 1
ATOM 1631 O O . LYS A 1 207 ? 9.945 22.891 1.936 1 88.94 207 LYS A O 1
ATOM 1636 N N . ASN A 1 208 ? 10.891 24.078 3.541 1 93 208 ASN A N 1
ATOM 1637 C CA . ASN A 1 208 ? 11.32 22.891 4.266 1 93 208 ASN A CA 1
ATOM 1638 C C . ASN A 1 208 ? 10.133 22.016 4.668 1 93 208 ASN A C 1
ATOM 1640 O O . ASN A 1 208 ? 10.188 20.797 4.531 1 93 208 ASN A O 1
ATOM 1644 N N . THR A 1 209 ? 9.117 22.625 5.137 1 90.69 209 THR A N 1
ATOM 1645 C CA . THR A 1 209 ? 7.938 21.906 5.594 1 90.69 209 THR A CA 1
ATOM 1646 C C . THR A 1 209 ? 7.277 21.156 4.438 1 90.69 209 THR A C 1
ATOM 1648 O O . THR A 1 209 ? 6.895 19.984 4.582 1 90.69 209 THR A O 1
ATOM 1651 N N . LEU A 1 210 ? 7.23 21.766 3.332 1 89.69 210 LEU A N 1
ATOM 1652 C CA . LEU A 1 210 ? 6.605 21.156 2.168 1 89.69 210 LEU A CA 1
ATOM 1653 C C . LEU A 1 210 ? 7.438 19.984 1.667 1 89.69 210 LEU A C 1
ATOM 1655 O O . LEU A 1 210 ? 6.887 18.938 1.295 1 89.69 210 LEU A O 1
ATOM 1659 N N . VAL A 1 211 ? 8.711 20.141 1.689 1 94.62 211 VAL A N 1
ATOM 1660 C CA . VAL A 1 211 ? 9.594 19.062 1.267 1 94.62 211 VAL A CA 1
ATOM 1661 C C . VAL A 1 211 ? 9.445 17.875 2.215 1 94.62 211 VAL A C 1
ATOM 1663 O O . VAL A 1 211 ? 9.312 16.734 1.772 1 94.62 211 VAL A O 1
ATOM 1666 N N . LYS A 1 212 ? 9.477 18.188 3.498 1 95.62 212 LYS A N 1
ATOM 1667 C CA . LYS A 1 212 ? 9.32 17.125 4.488 1 95.62 212 LYS A CA 1
ATOM 1668 C C . LYS A 1 212 ? 7.977 16.422 4.324 1 95.62 212 LYS A C 1
ATOM 1670 O O . LYS A 1 212 ? 7.902 15.195 4.418 1 95.62 212 LYS A O 1
ATOM 1675 N N . GLY A 1 213 ? 6.965 17.188 4.098 1 92.75 213 GLY A N 1
ATOM 1676 C CA . GLY A 1 213 ? 5.652 16.609 3.85 1 92.75 213 GLY A CA 1
ATOM 1677 C C . GLY A 1 213 ? 5.605 15.742 2.604 1 92.75 213 GLY A C 1
ATOM 1678 O O . GLY A 1 213 ? 5.02 14.656 2.613 1 92.75 213 GLY A O 1
ATOM 1679 N N . ALA A 1 214 ? 6.191 16.219 1.552 1 94.5 214 ALA A N 1
ATOM 1680 C CA . ALA A 1 214 ? 6.254 15.453 0.304 1 94.5 214 ALA A CA 1
ATOM 1681 C C . ALA A 1 214 ? 6.98 14.125 0.504 1 94.5 214 ALA A C 1
ATOM 1683 O O . ALA A 1 214 ? 6.555 13.094 -0.018 1 94.5 214 ALA A O 1
ATOM 1684 N N . ALA A 1 215 ? 8.086 14.188 1.212 1 97.69 215 ALA A N 1
ATOM 1685 C CA . ALA A 1 215 ? 8.883 12.992 1.477 1 97.69 215 ALA A CA 1
ATOM 1686 C C . ALA A 1 215 ? 8.047 11.922 2.184 1 97.69 215 ALA A C 1
ATOM 1688 O O . ALA A 1 215 ? 8.242 10.727 1.968 1 97.69 215 ALA A O 1
ATOM 1689 N N . GLN A 1 216 ? 7.09 12.352 3.018 1 95.56 216 GLN A N 1
ATOM 1690 C CA . GLN A 1 216 ? 6.258 11.406 3.756 1 95.56 216 GLN A CA 1
ATOM 1691 C C . GLN A 1 216 ? 5.445 10.531 2.807 1 95.56 216 GLN A C 1
ATOM 1693 O O . GLN A 1 216 ? 5.234 9.344 3.072 1 95.56 216 GLN A O 1
ATOM 1698 N N . TRP A 1 217 ? 5.004 11.023 1.748 1 94 217 TRP A N 1
ATOM 1699 C CA . TRP A 1 217 ? 4.211 10.258 0.788 1 94 217 TRP A CA 1
ATOM 1700 C C . TRP A 1 217 ? 5.023 9.102 0.21 1 94 217 TRP A C 1
ATOM 1702 O O . TRP A 1 217 ? 4.504 8 0.038 1 94 217 TRP A O 1
ATOM 1712 N N . VAL A 1 218 ? 6.277 9.367 -0.04 1 97 218 VAL A N 1
ATOM 1713 C CA . VAL A 1 218 ? 7.137 8.328 -0.6 1 97 218 VAL A CA 1
ATOM 1714 C C . VAL A 1 218 ? 7.488 7.312 0.48 1 97 218 VAL A C 1
ATOM 1716 O O . VAL A 1 218 ? 7.438 6.102 0.242 1 97 218 VAL A O 1
ATOM 1719 N N . LEU A 1 219 ? 7.832 7.812 1.628 1 96.5 219 LEU A N 1
ATOM 1720 C CA . LEU A 1 219 ? 8.273 6.949 2.717 1 96.5 219 LEU A CA 1
ATOM 1721 C C . LEU A 1 219 ? 7.188 5.945 3.088 1 96.5 219 LEU A C 1
ATOM 1723 O O . LEU A 1 219 ? 7.484 4.785 3.383 1 96.5 219 LEU A O 1
ATOM 1727 N N . TRP A 1 220 ? 5.949 6.375 2.99 1 93.5 220 TRP A N 1
ATOM 1728 C CA . TRP A 1 220 ? 4.906 5.531 3.557 1 93.5 220 TRP A CA 1
ATOM 1729 C C . TRP A 1 220 ? 4.012 4.957 2.459 1 93.5 220 TRP A C 1
ATOM 1731 O O . TRP A 1 220 ? 3.24 4.027 2.701 1 93.5 220 TRP A O 1
ATOM 1741 N N . ASN A 1 221 ? 4.109 5.438 1.271 1 93.19 221 ASN A N 1
ATOM 1742 C CA . ASN A 1 221 ? 3.252 4.949 0.197 1 93.19 221 ASN A CA 1
ATOM 1743 C C . ASN A 1 221 ? 3.98 4.941 -1.145 1 93.19 221 ASN A C 1
ATOM 1745 O O . ASN A 1 221 ? 3.359 5.121 -2.193 1 93.19 221 ASN A O 1
ATOM 1749 N N . GLY A 1 222 ? 5.246 4.777 -1.171 1 94.44 222 GLY A N 1
ATOM 1750 C CA . GLY A 1 222 ? 6.012 4.793 -2.406 1 94.44 222 GLY A CA 1
ATOM 1751 C C . GLY A 1 222 ? 5.551 3.744 -3.406 1 94.44 222 GLY A C 1
ATOM 1752 O O . GLY A 1 222 ? 5.406 4.035 -4.594 1 94.44 222 GLY A O 1
ATOM 1753 N N . HIS A 1 223 ? 5.312 2.51 -2.932 1 92.19 223 HIS A N 1
ATOM 1754 C CA . HIS A 1 223 ? 4.855 1.439 -3.812 1 92.19 223 HIS A CA 1
ATOM 1755 C C . HIS A 1 223 ? 3.518 1.787 -4.453 1 92.19 223 HIS A C 1
ATOM 1757 O O . HIS A 1 223 ? 3.34 1.616 -5.66 1 92.19 223 HIS A O 1
ATOM 1763 N N . GLY A 1 224 ? 2.631 2.24 -3.588 1 88.19 224 GLY A N 1
ATOM 1764 C CA . GLY A 1 224 ? 1.325 2.615 -4.105 1 88.19 224 GLY A CA 1
ATOM 1765 C C . GLY A 1 224 ? 1.389 3.723 -5.141 1 88.19 224 GLY A C 1
ATOM 1766 O O . GLY A 1 224 ? 0.721 3.652 -6.176 1 88.19 224 GLY A O 1
ATOM 1767 N N . MET A 1 225 ? 2.189 4.695 -4.891 1 90.19 225 MET A N 1
ATOM 1768 C CA . MET A 1 225 ? 2.34 5.812 -5.816 1 90.19 225 MET A CA 1
ATOM 1769 C C . MET A 1 225 ? 2.979 5.355 -7.125 1 90.19 225 MET A C 1
ATOM 1771 O O . MET A 1 225 ? 2.502 5.699 -8.211 1 90.19 225 MET A O 1
ATOM 1775 N N . PHE A 1 226 ? 4 4.578 -7.027 1 90.75 226 PHE A N 1
ATOM 1776 C CA . PHE A 1 226 ? 4.707 4.164 -8.234 1 90.75 226 PHE A CA 1
ATOM 1777 C C . PHE A 1 226 ? 3.852 3.207 -9.055 1 90.75 226 PHE A C 1
ATOM 1779 O O . PHE A 1 226 ? 3.891 3.236 -10.289 1 90.75 226 PHE A O 1
ATOM 1786 N N . SER A 1 227 ? 3.141 2.328 -8.344 1 85.12 227 SER A N 1
ATOM 1787 C CA . SER A 1 227 ? 2.217 1.455 -9.062 1 85.12 227 SER A CA 1
ATOM 1788 C C . SER A 1 227 ? 1.191 2.264 -9.852 1 85.12 227 SER A C 1
ATOM 1790 O O . SER A 1 227 ? 0.79 1.864 -10.945 1 85.12 227 SER A O 1
ATOM 1792 N N . TYR A 1 228 ? 0.814 3.322 -9.242 1 81.56 228 TYR A N 1
ATOM 1793 C CA . TYR A 1 228 ? -0.127 4.203 -9.922 1 81.56 228 TYR A CA 1
ATOM 1794 C C . TYR A 1 228 ? 0.481 4.766 -11.203 1 81.56 228 TYR A C 1
ATOM 1796 O O . TYR A 1 228 ? -0.212 4.922 -12.211 1 81.56 228 TYR A O 1
ATOM 1804 N N . ILE A 1 229 ? 1.681 5.086 -11.211 1 82.88 229 ILE A N 1
ATOM 1805 C CA . ILE A 1 229 ? 2.402 5.609 -12.367 1 82.88 229 ILE A CA 1
ATOM 1806 C C . ILE A 1 229 ? 2.52 4.523 -13.43 1 82.88 229 ILE A C 1
ATOM 1808 O O . ILE A 1 229 ? 2.344 4.793 -14.625 1 82.88 229 ILE A O 1
ATOM 1812 N N . LEU A 1 230 ? 2.787 3.34 -13.055 1 76 230 LEU A N 1
ATOM 1813 C CA . LEU A 1 230 ? 3.01 2.252 -13.992 1 76 230 LEU A CA 1
ATOM 1814 C C . LEU A 1 230 ? 1.704 1.837 -14.664 1 76 230 LEU A C 1
ATOM 1816 O O . LEU A 1 230 ? 1.69 1.496 -15.852 1 76 230 LEU A O 1
ATOM 1820 N N . TYR A 1 231 ? 0.666 1.726 -14.055 1 62.81 231 TYR A N 1
ATOM 1821 C CA . TYR A 1 231 ? -0.469 0.981 -14.586 1 62.81 231 TYR A CA 1
ATOM 1822 C C . TYR A 1 231 ? -1.705 1.867 -14.688 1 62.81 231 TYR A C 1
ATOM 1824 O O . TYR A 1 231 ? -2.699 1.488 -15.312 1 62.81 231 TYR A O 1
ATOM 1832 N N . ASP A 1 232 ? -1.939 2.703 -13.789 1 56.06 232 ASP A N 1
ATOM 1833 C CA . ASP A 1 232 ? -3.258 3.33 -13.758 1 56.06 232 ASP A CA 1
ATOM 1834 C C . ASP A 1 232 ? -3.459 4.25 -14.961 1 56.06 232 ASP A C 1
ATOM 1836 O O . ASP A 1 232 ? -3.004 5.395 -14.953 1 56.06 232 ASP A O 1
ATOM 1840 N N . GLN A 1 233 ? -3.498 3.553 -16.109 1 50.19 233 GLN A N 1
ATOM 1841 C CA . GLN A 1 233 ? -3.9 4.254 -17.312 1 50.19 233 GLN A CA 1
ATOM 1842 C C . GLN A 1 233 ? -5.148 5.102 -17.078 1 50.19 233 GLN A C 1
ATOM 1844 O O . GLN A 1 233 ? -5.266 6.211 -17.609 1 50.19 233 GLN A O 1
ATOM 1849 N N . ASP A 1 234 ? -6.281 4.27 -16.797 1 45.47 234 ASP A N 1
ATOM 1850 C CA . ASP A 1 234 ? -7.609 4.859 -16.922 1 45.47 234 ASP A CA 1
ATOM 1851 C C . ASP A 1 234 ? -7.969 5.684 -15.68 1 45.47 234 ASP A C 1
ATOM 1853 O O . ASP A 1 234 ? -9.109 6.121 -15.531 1 45.47 234 ASP A O 1
ATOM 1857 N N . GLY A 1 235 ? -7.301 5.438 -14.672 1 43.38 235 GLY A N 1
ATOM 1858 C CA . GLY A 1 235 ? -7.938 6.055 -13.516 1 43.38 235 GLY A CA 1
ATOM 1859 C C . GLY A 1 235 ? -8.289 7.516 -13.742 1 43.38 235 GLY A C 1
ATOM 1860 O O . GLY A 1 235 ? -7.902 8.102 -14.758 1 43.38 235 GLY A O 1
ATOM 1861 N N . ASP A 1 236 ? -9.18 7.914 -12.805 1 40.88 236 ASP A N 1
ATOM 1862 C CA . ASP A 1 236 ? -9.734 9.266 -12.805 1 40.88 236 ASP A CA 1
ATOM 1863 C C . ASP A 1 236 ? -8.656 10.305 -13.078 1 40.88 236 ASP A C 1
ATOM 1865 O O . ASP A 1 236 ? -7.672 10.398 -12.344 1 40.88 236 ASP A O 1
ATOM 1869 N N . GLY A 1 237 ? -8.203 10.336 -14.305 1 42.94 237 GLY A N 1
ATOM 1870 C CA . GLY A 1 237 ? -7.5 11.516 -14.773 1 42.94 237 GLY A CA 1
ATOM 1871 C C . GLY A 1 237 ? -7.492 12.648 -13.766 1 42.94 237 GLY A C 1
ATOM 1872 O O . GLY A 1 237 ? -6.898 13.703 -14.016 1 42.94 237 GLY A O 1
ATOM 1873 N N . ARG A 1 238 ? -8.406 12.43 -13.039 1 39.91 238 ARG A N 1
ATOM 1874 C CA . ARG A 1 238 ? -8.648 13.625 -12.242 1 39.91 238 ARG A CA 1
ATOM 1875 C C . ARG A 1 238 ? -7.441 13.961 -11.375 1 39.91 238 ARG A C 1
ATOM 1877 O O . ARG A 1 238 ? -7.305 15.094 -10.906 1 39.91 238 ARG A O 1
ATOM 1884 N N . PHE A 1 239 ? -6.895 12.891 -10.953 1 42.09 239 PHE A N 1
ATOM 1885 C CA . PHE A 1 239 ? -5.848 13.328 -10.039 1 42.09 239 PHE A CA 1
ATOM 1886 C C . PHE A 1 239 ? -4.52 13.477 -10.766 1 42.09 239 PHE A C 1
ATOM 1888 O O . PHE A 1 239 ? -3.557 14.008 -10.211 1 42.09 239 PHE A O 1
ATOM 1895 N N . VAL A 1 240 ? -4.254 12.461 -11.68 1 44.88 240 VAL A N 1
ATOM 1896 C CA . VAL A 1 240 ? -2.982 12.797 -12.312 1 44.88 240 VAL A CA 1
ATOM 1897 C C . VAL A 1 240 ? -3.127 14.102 -13.102 1 44.88 240 VAL A C 1
ATOM 1899 O O . VAL A 1 240 ? -3.912 14.18 -14.047 1 44.88 240 VAL A O 1
ATOM 1902 N N . ALA A 1 241 ? -3.184 15.148 -12.414 1 42.31 241 ALA A N 1
ATOM 1903 C CA . ALA A 1 241 ? -3.195 16.531 -12.875 1 42.31 241 ALA A CA 1
ATOM 1904 C C . ALA A 1 241 ? -2.598 16.656 -14.273 1 42.31 241 ALA A C 1
ATOM 1906 O O . ALA A 1 241 ? -1.667 15.922 -14.625 1 42.31 241 ALA A O 1
ATOM 1907 N N . ASN A 1 242 ? -3.484 16.797 -15.242 1 43.75 242 ASN A N 1
ATOM 1908 C CA . ASN A 1 242 ? -3.018 17.516 -16.422 1 43.75 242 ASN A CA 1
ATOM 1909 C C . ASN A 1 242 ? -1.758 18.328 -16.125 1 43.75 242 ASN A C 1
ATOM 1911 O O . ASN A 1 242 ? -1.839 19.516 -15.789 1 43.75 242 ASN A O 1
ATOM 1915 N N . VAL A 1 243 ? -1.001 17.844 -15.32 1 44.5 243 VAL A N 1
ATOM 1916 C CA . VAL A 1 243 ? 0.12 18.703 -14.977 1 44.5 243 VAL A CA 1
ATOM 1917 C C . VAL A 1 243 ? 0.742 19.281 -16.25 1 44.5 243 VAL A C 1
ATOM 1919 O O . VAL A 1 243 ? 1.303 18.547 -17.062 1 44.5 243 VAL A O 1
ATOM 1922 N N . GLY A 1 244 ? -0.009 20.031 -16.812 1 48.47 244 GLY A N 1
ATOM 1923 C CA . GLY A 1 244 ? 0.774 20.844 -17.719 1 48.47 244 GLY A CA 1
ATOM 1924 C C . GLY A 1 244 ? 2.211 21.031 -17.266 1 48.47 244 GLY A C 1
ATOM 1925 O O . GLY A 1 244 ? 2.49 21.094 -16.078 1 48.47 244 GLY A O 1
ATOM 1926 N N . ASN A 1 245 ? 3.092 20.344 -17.984 1 53.59 245 ASN A N 1
ATOM 1927 C CA . ASN A 1 245 ? 4.512 20.609 -17.766 1 53.59 245 ASN A CA 1
ATOM 1928 C C . ASN A 1 245 ? 4.785 22.094 -17.562 1 53.59 245 ASN A C 1
ATOM 1930 O O . ASN A 1 245 ? 4.27 22.922 -18.297 1 53.59 245 ASN A O 1
ATOM 1934 N N . ALA A 1 246 ? 4.973 22.422 -16.203 1 54.41 246 ALA A N 1
ATOM 1935 C CA . ALA A 1 246 ? 5.434 23.797 -16.062 1 54.41 246 ALA A CA 1
ATOM 1936 C C . ALA A 1 246 ? 6.348 24.203 -17.203 1 54.41 246 ALA A C 1
ATOM 1938 O O . ALA A 1 246 ? 6.938 23.344 -17.875 1 54.41 246 ALA A O 1
ATOM 1939 N N . ALA A 1 247 ? 6.297 25.375 -17.547 1 55.66 247 ALA A N 1
ATOM 1940 C CA . ALA A 1 247 ? 7.172 25.922 -18.578 1 55.66 247 ALA A CA 1
ATOM 1941 C C . ALA A 1 247 ? 8.625 25.547 -18.312 1 55.66 247 ALA A C 1
ATOM 1943 O O . ALA A 1 247 ? 9.109 25.641 -17.172 1 55.66 247 ALA A O 1
ATOM 1944 N N . GLY A 1 248 ? 9.312 24.953 -19.359 1 59.59 248 GLY A N 1
ATOM 1945 C CA . GLY A 1 248 ? 10.727 24.609 -19.312 1 59.59 248 GLY A CA 1
ATOM 1946 C C . GLY A 1 248 ? 10.984 23.156 -18.969 1 59.59 248 GLY A C 1
ATOM 1947 O O . GLY A 1 248 ? 12.133 22.703 -19 1 59.59 248 GLY A O 1
ATOM 1948 N N . LEU A 1 249 ? 9.945 22.578 -18.406 1 63.62 249 LEU A N 1
ATOM 1949 C CA . LEU A 1 249 ? 10.164 21.172 -18.078 1 63.62 249 LEU A CA 1
ATOM 1950 C C . LEU A 1 249 ? 9.93 20.281 -19.297 1 63.62 249 LEU A C 1
ATOM 1952 O O . LEU A 1 249 ? 9.156 20.625 -20.188 1 63.62 249 LEU A O 1
ATOM 1956 N N . PRO A 1 250 ? 10.805 19.328 -19.438 1 62.5 250 PRO A N 1
ATOM 1957 C CA . PRO A 1 250 ? 10.531 18.359 -20.5 1 62.5 250 PRO A CA 1
ATOM 1958 C C . PRO A 1 250 ? 9.078 17.891 -20.516 1 62.5 250 PRO A C 1
ATOM 1960 O O . PRO A 1 250 ? 8.438 17.828 -19.453 1 62.5 250 PRO A O 1
ATOM 1963 N N . PRO A 1 251 ? 8.656 17.812 -21.547 1 67.06 251 PRO A N 1
ATOM 1964 C CA . PRO A 1 251 ? 7.273 17.344 -21.641 1 67.06 251 PRO A CA 1
ATOM 1965 C C . PRO A 1 251 ? 7.094 15.914 -21.156 1 67.06 251 PRO A C 1
ATOM 1967 O O . PRO A 1 251 ? 7.441 14.969 -21.859 1 67.06 251 PRO A O 1
ATOM 1970 N N . PHE A 1 252 ? 6.828 15.82 -19.891 1 71.94 252 PHE A N 1
ATOM 1971 C CA . PHE A 1 252 ? 6.57 14.477 -19.391 1 71.94 252 PHE A CA 1
ATOM 1972 C C . PHE A 1 252 ? 5.121 14.078 -19.609 1 71.94 252 PHE A C 1
ATOM 1974 O O . PHE A 1 252 ? 4.227 14.93 -19.594 1 71.94 252 PHE A O 1
ATOM 1981 N N . GLN A 1 253 ? 5.012 12.82 -19.906 1 74 253 GLN A N 1
ATOM 1982 C CA . GLN A 1 253 ? 3.66 12.305 -19.734 1 74 253 GLN A CA 1
ATOM 1983 C C . GLN A 1 253 ? 3.24 12.359 -18.266 1 74 253 GLN A C 1
ATOM 1985 O O . GLN A 1 253 ? 4.078 12.242 -17.375 1 74 253 GLN A O 1
ATOM 1990 N N . ALA A 1 254 ? 2.031 12.648 -18 1 70.31 254 ALA A N 1
ATOM 1991 C CA . ALA A 1 254 ? 1.531 12.859 -16.641 1 70.31 254 ALA A CA 1
ATOM 1992 C C . ALA A 1 254 ? 1.897 11.688 -15.734 1 70.31 254 ALA A C 1
ATOM 1994 O O . ALA A 1 254 ? 2.318 11.883 -14.594 1 70.31 254 ALA A O 1
ATOM 1995 N N . ARG A 1 255 ? 1.793 10.508 -16.281 1 76.31 255 ARG A N 1
ATOM 1996 C CA . ARG A 1 255 ? 2.154 9.297 -15.555 1 76.31 255 ARG A CA 1
ATOM 1997 C C . ARG A 1 255 ? 3.287 8.555 -16.25 1 76.31 255 ARG A C 1
ATOM 1999 O O . ARG A 1 255 ? 3.047 7.77 -17.172 1 76.31 255 ARG A O 1
ATOM 2006 N N . SER A 1 256 ? 4.426 8.953 -15.812 1 83.44 256 SER A N 1
ATOM 2007 C CA . SER A 1 256 ? 5.562 8.32 -16.469 1 83.44 256 SER A CA 1
ATOM 2008 C C . SER A 1 256 ? 6.688 8.039 -15.477 1 83.44 256 SER A C 1
ATOM 2010 O O . SER A 1 256 ? 6.84 8.758 -14.484 1 83.44 256 SER A O 1
ATOM 2012 N N . VAL A 1 257 ? 7.355 7.062 -15.859 1 89.06 257 VAL A N 1
ATOM 2013 C CA . VAL A 1 257 ? 8.523 6.695 -15.07 1 89.06 257 VAL A CA 1
ATOM 2014 C C . VAL A 1 257 ? 9.578 7.801 -15.148 1 89.06 257 VAL A C 1
ATOM 2016 O O . VAL A 1 257 ? 10.281 8.07 -14.172 1 89.06 257 VAL A O 1
ATOM 2019 N N . GLU A 1 258 ? 9.672 8.453 -16.266 1 88.94 258 GLU A N 1
ATOM 2020 C CA . GLU A 1 258 ? 10.609 9.555 -16.438 1 88.94 258 GLU A CA 1
ATOM 2021 C C . GLU A 1 258 ? 10.312 10.688 -15.461 1 88.94 258 GLU A C 1
ATOM 2023 O O . GLU A 1 258 ? 11.234 11.266 -14.883 1 88.94 258 GLU A O 1
ATOM 2028 N N . ARG A 1 259 ? 9.078 11.031 -15.367 1 88.94 259 ARG A N 1
ATOM 2029 C CA . ARG A 1 259 ? 8.695 12.086 -14.43 1 88.94 259 ARG A CA 1
ATOM 2030 C C . ARG A 1 259 ? 9 11.672 -12.992 1 88.94 259 ARG A C 1
ATOM 2032 O O . ARG A 1 259 ? 9.445 12.492 -12.188 1 88.94 259 ARG A O 1
ATOM 2039 N N . TRP A 1 260 ? 8.719 10.43 -12.617 1 93.25 260 TRP A N 1
ATOM 2040 C CA . TRP A 1 260 ? 9.078 9.891 -11.312 1 93.25 260 TRP A CA 1
ATOM 2041 C C . TRP A 1 260 ? 10.562 10.062 -11.039 1 93.25 260 TRP A C 1
ATOM 2043 O O . TRP A 1 260 ? 10.961 10.523 -9.961 1 93.25 260 TRP A O 1
ATOM 2053 N N . ARG A 1 261 ? 11.391 9.758 -12.023 1 93.69 261 ARG A N 1
ATOM 2054 C CA . ARG A 1 261 ? 12.836 9.891 -11.883 1 93.69 261 ARG A CA 1
ATOM 2055 C C . ARG A 1 261 ? 13.242 11.352 -11.727 1 93.69 261 ARG A C 1
ATOM 2057 O O . ARG A 1 261 ? 14.188 11.664 -11 1 93.69 261 ARG A O 1
ATOM 2064 N N . TYR A 1 262 ? 12.578 12.156 -12.43 1 92.31 262 TYR A N 1
ATOM 2065 C CA . TYR A 1 262 ? 12.82 13.586 -12.273 1 92.31 262 TYR A CA 1
ATOM 2066 C C . TYR A 1 262 ? 12.562 14.031 -10.844 1 92.31 262 TYR A C 1
ATOM 2068 O O . TYR A 1 262 ? 13.398 14.711 -10.234 1 92.31 262 TYR A O 1
ATOM 2076 N N . TRP A 1 263 ? 11.383 13.703 -10.312 1 94.19 263 TRP A N 1
ATOM 2077 C CA . TRP A 1 263 ? 11.062 14.055 -8.93 1 94.19 263 TRP A CA 1
ATOM 2078 C C . TRP A 1 263 ? 12.094 13.477 -7.969 1 94.19 263 TRP A C 1
ATOM 2080 O O . TRP A 1 263 ? 12.492 14.133 -7.004 1 94.19 263 TRP A O 1
ATOM 2090 N N . ALA A 1 264 ? 12.508 12.211 -8.18 1 97 264 ALA A N 1
ATOM 2091 C CA . ALA A 1 264 ? 13.539 11.594 -7.344 1 97 264 ALA A CA 1
ATOM 2092 C C . ALA A 1 264 ? 14.812 12.43 -7.344 1 97 264 ALA A C 1
ATOM 2094 O O . ALA A 1 264 ? 15.414 12.648 -6.289 1 97 264 ALA A O 1
ATOM 2095 N N . SER A 1 265 ? 15.188 12.844 -8.516 1 95.94 265 SER A N 1
ATOM 2096 C CA . SER A 1 265 ? 16.391 13.664 -8.641 1 95.94 265 SER A CA 1
ATOM 2097 C C . SER A 1 265 ? 16.234 14.992 -7.914 1 95.94 265 SER A C 1
ATOM 2099 O O . SER A 1 265 ? 17.188 15.523 -7.352 1 95.94 265 SER A O 1
ATOM 2101 N N . LYS A 1 266 ? 15.055 15.555 -7.969 1 95.06 266 LYS A N 1
ATOM 2102 C CA . LYS A 1 266 ? 14.797 16.812 -7.273 1 95.06 266 LYS A CA 1
ATOM 2103 C C . LYS A 1 266 ? 14.875 16.625 -5.762 1 95.06 266 LYS A C 1
ATOM 2105 O O . LYS A 1 266 ? 15.383 17.5 -5.051 1 95.06 266 LYS A O 1
ATOM 2110 N N . PHE A 1 267 ? 14.352 15.531 -5.227 1 97.88 267 PHE A N 1
ATOM 2111 C CA . PHE A 1 267 ? 14.523 15.211 -3.814 1 97.88 267 PHE A CA 1
ATOM 2112 C C . PHE A 1 267 ? 16 15.133 -3.453 1 97.88 267 PHE A C 1
ATOM 2114 O O . PHE A 1 267 ? 16.422 15.602 -2.391 1 97.88 267 PHE A O 1
ATOM 2121 N N . GLU A 1 268 ? 16.797 14.547 -4.316 1 97.44 268 GLU A N 1
ATOM 2122 C CA . GLU A 1 268 ? 18.234 14.469 -4.086 1 97.44 268 GLU A CA 1
ATOM 2123 C C . GLU A 1 268 ? 18.859 15.859 -4.008 1 97.44 268 GLU A C 1
ATOM 2125 O O . GLU A 1 268 ? 19.734 16.109 -3.166 1 97.44 268 GLU A O 1
ATOM 2130 N N . GLU A 1 269 ? 18.438 16.672 -4.844 1 96.56 269 GLU A N 1
ATOM 2131 C CA . GLU A 1 269 ? 18.969 18.031 -4.93 1 96.56 269 GLU A CA 1
ATOM 2132 C C . GLU A 1 269 ? 18.734 18.812 -3.641 1 96.56 269 GLU A C 1
ATOM 2134 O O . GLU A 1 269 ? 19.422 19.781 -3.354 1 96.56 269 GLU A O 1
ATOM 2139 N N . VAL A 1 270 ? 17.719 18.453 -2.906 1 96.62 270 VAL A N 1
ATOM 2140 C CA . VAL A 1 270 ? 17.422 19.141 -1.652 1 96.62 270 VAL A CA 1
ATOM 2141 C C . VAL A 1 270 ? 18.641 19.094 -0.738 1 96.62 270 VAL A C 1
ATOM 2143 O O . VAL A 1 270 ? 18.875 20.047 0.024 1 96.62 270 VAL A O 1
ATOM 2146 N N . GLY A 1 271 ? 19.406 18.062 -0.795 1 95.56 271 GLY A N 1
ATOM 2147 C CA . GLY A 1 271 ? 20.625 17.922 -0.005 1 95.56 271 GLY A CA 1
ATOM 2148 C C . GLY A 1 271 ? 21.609 19.047 -0.24 1 95.56 271 GLY A C 1
ATOM 2149 O O . GLY A 1 271 ? 22.469 19.312 0.603 1 95.56 271 GLY A O 1
ATOM 2150 N N . THR A 1 272 ? 21.484 19.734 -1.333 1 95.44 272 THR A N 1
ATOM 2151 C CA . THR A 1 272 ? 22.422 20.797 -1.698 1 95.44 272 THR A CA 1
ATOM 2152 C C . THR A 1 272 ? 21.844 22.172 -1.389 1 95.44 272 THR A C 1
ATOM 2154 O O . THR A 1 272 ? 22.531 23.188 -1.537 1 95.44 272 THR A O 1
ATOM 2157 N N . TRP A 1 273 ? 20.562 22.219 -1 1 93.81 273 TRP A N 1
ATOM 2158 C CA . TRP A 1 273 ? 19.938 23.5 -0.691 1 93.81 273 TRP A CA 1
ATOM 2159 C C . TRP A 1 273 ? 20.547 24.125 0.558 1 93.81 273 TRP A C 1
ATOM 2161 O O . TRP A 1 273 ? 20.609 23.484 1.612 1 93.81 273 TRP A O 1
ATOM 2171 N N . SER A 1 274 ? 20.859 25.328 0.456 1 93.5 274 SER A N 1
ATOM 2172 C CA . SER A 1 274 ? 21.531 26.016 1.558 1 93.5 274 SER A CA 1
ATOM 2173 C C . SER A 1 274 ? 20.578 26.25 2.723 1 93.5 274 SER A C 1
ATOM 2175 O O . SER A 1 274 ? 21 26.297 3.881 1 93.5 274 SER A O 1
ATOM 2177 N N . ASP A 1 275 ? 19.328 26.453 2.492 1 93.25 275 ASP A N 1
ATOM 2178 C CA . ASP A 1 275 ? 18.391 26.812 3.539 1 93.25 275 ASP A CA 1
ATOM 2179 C C . ASP A 1 275 ? 17.609 25.578 4.012 1 93.25 275 ASP A C 1
ATOM 2181 O O . ASP A 1 275 ? 16.672 25.703 4.809 1 93.25 275 ASP A O 1
ATOM 2185 N N . ALA A 1 276 ? 18.016 24.391 3.584 1 95.81 276 ALA A N 1
ATOM 2186 C CA . ALA A 1 276 ? 17.359 23.172 4.023 1 95.81 276 ALA A CA 1
ATOM 2187 C C . ALA A 1 276 ? 17.875 22.719 5.379 1 95.81 276 ALA A C 1
ATOM 2189 O O . ALA A 1 276 ? 19.078 22.75 5.629 1 95.81 276 ALA A O 1
ATOM 2190 N N . THR A 1 277 ? 16.969 22.438 6.324 1 95.75 277 THR A N 1
ATOM 2191 C CA . THR A 1 277 ? 17.375 21.891 7.621 1 95.75 277 THR A CA 1
ATOM 2192 C C . THR A 1 277 ? 17.938 20.484 7.473 1 95.75 277 THR A C 1
ATOM 2194 O O . THR A 1 277 ? 17.719 19.828 6.449 1 95.75 277 THR A O 1
ATOM 2197 N N . ASP A 1 278 ? 18.641 20 8.469 1 96 278 ASP A N 1
ATOM 2198 C CA . ASP A 1 278 ? 19.203 18.656 8.445 1 96 278 ASP A CA 1
ATOM 2199 C C . ASP A 1 278 ? 18.094 17.609 8.32 1 96 278 ASP A C 1
ATOM 2201 O O . ASP A 1 278 ? 18.25 16.641 7.578 1 96 278 ASP A O 1
ATOM 2205 N N . GLU A 1 279 ? 17.062 17.797 9.023 1 95.44 279 GLU A N 1
ATOM 2206 C CA . GLU A 1 279 ? 15.953 16.844 8.953 1 95.44 279 GLU A CA 1
ATOM 2207 C C . GLU A 1 279 ? 15.344 16.828 7.551 1 95.44 279 GLU A C 1
ATOM 2209 O O . GLU A 1 279 ? 15.008 15.758 7.035 1 95.44 279 GLU A O 1
ATOM 2214 N N . CYS A 1 280 ? 15.18 17.969 7.035 1 97 280 CYS A N 1
ATOM 2215 C CA . CYS A 1 280 ? 14.641 18.062 5.68 1 97 280 CYS A CA 1
ATOM 2216 C C . CYS A 1 280 ? 15.531 17.328 4.688 1 97 280 CYS A C 1
ATOM 2218 O O . CYS A 1 280 ? 15.039 16.547 3.859 1 97 280 CYS A O 1
ATOM 2220 N N . LYS A 1 281 ? 16.812 17.562 4.773 1 97.88 281 LYS A N 1
ATOM 2221 C CA . LYS A 1 281 ? 17.766 16.891 3.896 1 97.88 281 LYS A CA 1
ATOM 2222 C C . LYS A 1 281 ? 17.703 15.375 4.07 1 97.88 281 LYS A C 1
ATOM 2224 O O . LYS A 1 281 ? 17.734 14.625 3.09 1 97.88 281 LYS A O 1
ATOM 2229 N N . ASP A 1 282 ? 17.609 14.953 5.254 1 97.44 282 ASP A N 1
ATOM 2230 C CA . ASP A 1 282 ? 17.562 13.523 5.543 1 97.44 282 ASP A CA 1
ATOM 2231 C C . ASP A 1 282 ? 16.312 12.883 4.941 1 97.44 282 ASP A C 1
ATOM 2233 O O . ASP A 1 282 ? 16.406 11.875 4.246 1 97.44 282 ASP A O 1
ATOM 2237 N N . LEU A 1 283 ? 15.18 13.461 5.246 1 97.69 283 LEU A N 1
ATOM 2238 C CA . LEU A 1 283 ? 13.922 12.922 4.746 1 97.69 283 LEU A CA 1
ATOM 2239 C C . LEU A 1 283 ? 13.891 12.922 3.223 1 97.69 283 LEU A C 1
ATOM 2241 O O . LEU A 1 283 ? 13.422 11.969 2.605 1 97.69 283 LEU A O 1
ATOM 2245 N N . ALA A 1 284 ? 14.359 13.977 2.65 1 98.38 284 ALA A N 1
ATOM 2246 C CA . ALA A 1 284 ? 14.406 14.07 1.193 1 98.38 284 ALA A CA 1
ATOM 2247 C C . ALA A 1 284 ? 15.297 12.977 0.606 1 98.38 284 ALA A C 1
ATOM 2249 O O . ALA A 1 284 ? 14.945 12.352 -0.396 1 98.38 284 ALA A O 1
ATOM 2250 N N . ALA A 1 285 ? 16.438 12.797 1.191 1 98.25 285 ALA A N 1
ATOM 2251 C CA . ALA A 1 285 ? 17.359 11.773 0.72 1 98.25 285 ALA A CA 1
ATOM 2252 C C . ALA A 1 285 ? 16.75 10.383 0.821 1 98.25 285 ALA A C 1
ATOM 2254 O O . ALA A 1 285 ? 16.891 9.562 -0.086 1 98.25 285 ALA A O 1
ATOM 2255 N N . ARG A 1 286 ? 16.109 10.133 1.924 1 97.75 286 ARG A N 1
ATOM 2256 C CA . ARG A 1 286 ? 15.43 8.859 2.111 1 97.75 286 ARG A CA 1
ATOM 2257 C C . ARG A 1 286 ? 14.375 8.641 1.033 1 97.75 286 ARG A C 1
ATOM 2259 O O . ARG A 1 286 ? 14.289 7.559 0.453 1 97.75 286 ARG A O 1
ATOM 2266 N N . ALA A 1 287 ? 13.57 9.633 0.816 1 98.31 287 ALA A N 1
ATOM 2267 C CA . ALA A 1 287 ? 12.539 9.539 -0.217 1 98.31 287 ALA A CA 1
ATOM 2268 C C . ALA A 1 287 ? 13.156 9.25 -1.581 1 98.31 287 ALA A C 1
ATOM 2270 O O . ALA A 1 287 ? 12.688 8.367 -2.303 1 98.31 287 ALA A O 1
ATOM 2271 N N . ALA A 1 288 ? 14.203 9.961 -1.905 1 98.25 288 ALA A N 1
ATOM 2272 C CA . ALA A 1 288 ? 14.875 9.773 -3.191 1 98.25 288 ALA A CA 1
ATOM 2273 C C . ALA A 1 288 ? 15.367 8.344 -3.352 1 98.25 288 ALA A C 1
ATOM 2275 O O . ALA A 1 288 ? 15.188 7.73 -4.41 1 98.25 288 ALA A O 1
ATOM 2276 N N . ARG A 1 289 ? 15.992 7.809 -2.352 1 97.56 289 ARG A N 1
ATOM 2277 C CA . ARG A 1 289 ? 16.531 6.457 -2.416 1 97.56 289 ARG A CA 1
ATOM 2278 C C . ARG A 1 289 ? 15.422 5.434 -2.656 1 97.56 289 ARG A C 1
ATOM 2280 O O . ARG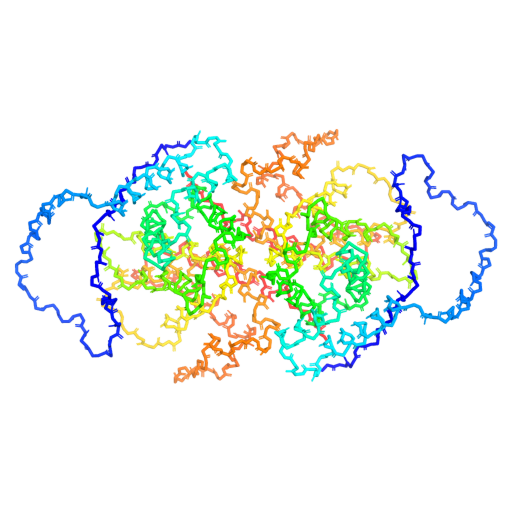 A 1 289 ? 15.594 4.504 -3.447 1 97.56 289 ARG A O 1
ATOM 2287 N N . ILE A 1 290 ? 14.336 5.602 -1.986 1 97.75 290 ILE A N 1
ATOM 2288 C CA . ILE A 1 290 ? 13.203 4.703 -2.188 1 97.75 290 ILE A CA 1
ATOM 2289 C C . ILE A 1 290 ? 12.672 4.848 -3.611 1 97.75 290 ILE A C 1
ATOM 2291 O O . ILE A 1 290 ? 12.391 3.854 -4.281 1 97.75 290 ILE A O 1
ATOM 2295 N N . MET A 1 291 ? 12.508 6.059 -4.055 1 97.56 291 MET A N 1
ATOM 2296 C CA . MET A 1 291 ? 11.992 6.309 -5.395 1 97.56 291 MET A CA 1
ATOM 2297 C C . MET A 1 291 ? 12.883 5.668 -6.453 1 97.56 291 MET A C 1
ATOM 2299 O O . MET A 1 291 ? 12.383 5.031 -7.387 1 97.56 291 MET A O 1
ATOM 2303 N N . HIS A 1 292 ? 14.195 5.824 -6.273 1 96.94 292 HIS A N 1
ATOM 2304 C CA . HIS A 1 292 ? 15.117 5.199 -7.215 1 96.94 292 HIS A CA 1
ATOM 2305 C C . HIS A 1 292 ? 15.008 3.68 -7.16 1 96.94 292 HIS A C 1
ATOM 2307 O O . HIS A 1 292 ? 15.008 3.016 -8.203 1 96.94 292 HIS A O 1
ATOM 2313 N N . ALA A 1 293 ? 14.953 3.166 -5.973 1 96.12 293 ALA A N 1
ATOM 2314 C CA . ALA A 1 293 ? 14.859 1.715 -5.824 1 96.12 293 ALA A CA 1
ATOM 2315 C C . ALA A 1 293 ? 13.625 1.17 -6.531 1 96.12 293 ALA A C 1
ATOM 2317 O O . ALA A 1 293 ? 13.688 0.138 -7.203 1 96.12 293 ALA A O 1
ATOM 2318 N N . LEU A 1 294 ? 12.508 1.82 -6.395 1 96.19 294 LEU A N 1
ATOM 2319 C CA . LEU A 1 294 ? 11.281 1.369 -7.027 1 96.19 294 LEU A CA 1
ATOM 2320 C C . LEU A 1 294 ? 11.375 1.479 -8.547 1 96.19 294 LEU A C 1
ATOM 2322 O O . LEU A 1 294 ? 11.031 0.536 -9.266 1 96.19 294 LEU A O 1
ATOM 2326 N N . ALA A 1 295 ? 11.859 2.578 -9.039 1 94.69 295 ALA A N 1
ATOM 2327 C CA . ALA A 1 295 ? 11.945 2.807 -10.477 1 94.69 295 ALA A CA 1
ATOM 2328 C C . ALA A 1 295 ? 12.906 1.815 -11.125 1 94.69 295 ALA A C 1
ATOM 2330 O O . ALA A 1 295 ? 12.703 1.4 -12.273 1 94.69 295 ALA A O 1
ATOM 2331 N N . GLU A 1 296 ? 13.922 1.477 -10.438 1 94.12 296 GLU A N 1
ATOM 2332 C CA . GLU A 1 296 ? 14.945 0.593 -10.992 1 94.12 296 GLU A CA 1
ATOM 2333 C C . GLU A 1 296 ? 14.5 -0.867 -10.93 1 94.12 296 GLU A C 1
ATOM 2335 O O . GLU A 1 296 ? 14.977 -1.697 -11.711 1 94.12 296 GLU A O 1
ATOM 2340 N N . ASN A 1 297 ? 13.609 -1.13 -10.031 1 93.5 297 ASN A N 1
ATOM 2341 C CA . ASN A 1 297 ? 13.414 -2.549 -9.758 1 93.5 297 ASN A CA 1
ATOM 2342 C C . ASN A 1 297 ? 11.992 -2.988 -10.102 1 93.5 297 ASN A C 1
ATOM 2344 O O . ASN A 1 297 ? 11.711 -4.184 -10.203 1 93.5 297 ASN A O 1
ATOM 2348 N N . MET A 1 298 ? 11.078 -2.104 -10.336 1 92.31 298 MET A N 1
ATOM 2349 C CA . MET A 1 298 ? 9.695 -2.479 -10.633 1 92.31 298 MET A CA 1
ATOM 2350 C C . MET A 1 298 ? 9.391 -2.283 -12.117 1 92.31 298 MET A C 1
ATOM 2352 O O . MET A 1 298 ? 8.266 -2.518 -12.555 1 92.31 298 MET A O 1
ATOM 2356 N N . VAL A 1 299 ? 10.312 -1.741 -12.867 1 89.19 299 VAL A N 1
ATOM 2357 C CA . VAL A 1 299 ? 10.125 -1.551 -14.305 1 89.19 299 VAL A CA 1
ATOM 2358 C C . VAL A 1 299 ? 10.742 -2.719 -15.07 1 89.19 299 VAL A C 1
ATOM 2360 O O . VAL A 1 299 ? 11.914 -3.049 -14.859 1 89.19 299 VAL A O 1
ATOM 2363 N N . PHE A 1 300 ? 9.859 -3.389 -15.852 1 84.88 300 PHE A N 1
ATOM 2364 C CA . PHE A 1 300 ? 10.312 -4.547 -16.609 1 84.88 300 PHE A CA 1
ATOM 2365 C C . PHE A 1 300 ? 10.305 -4.258 -18.109 1 84.88 300 PHE A C 1
ATOM 2367 O O . PHE A 1 300 ? 9.477 -3.48 -18.578 1 84.88 300 PHE A O 1
ATOM 2374 N N . ALA A 1 301 ? 11.328 -4.613 -18.75 1 68.38 301 ALA A N 1
ATOM 2375 C CA . ALA A 1 301 ? 11.383 -4.457 -20.203 1 68.38 301 ALA A CA 1
ATOM 2376 C C . ALA A 1 301 ? 10.336 -5.324 -20.891 1 68.38 301 ALA A C 1
ATOM 2378 O O . ALA A 1 301 ? 10.18 -6.5 -20.547 1 68.38 301 ALA A O 1
ATOM 2379 N N . VAL A 1 302 ? 9.148 -4.727 -21.359 1 55.03 302 VAL A N 1
ATOM 2380 C CA . VAL A 1 302 ? 8.188 -5.5 -22.125 1 55.03 302 VAL A CA 1
ATOM 2381 C C . VAL A 1 302 ? 8.703 -5.695 -23.547 1 55.03 302 VAL A C 1
ATOM 2383 O O . VAL A 1 302 ? 9.398 -4.832 -24.094 1 55.03 302 VAL A O 1
ATOM 2386 N N . MET B 1 1 ? 0.22 -3 -26.578 1 65.19 1 MET B N 1
ATOM 2387 C CA . MET B 1 1 ? 0.594 -4.297 -26.031 1 65.19 1 MET B CA 1
ATOM 2388 C C . MET B 1 1 ? -0.217 -5.418 -26.672 1 65.19 1 MET B C 1
ATOM 2390 O O . MET B 1 1 ? -1.37 -5.215 -27.047 1 65.19 1 MET B O 1
ATOM 2394 N N . ALA B 1 2 ? 0.414 -6.566 -26.891 1 71.56 2 ALA B N 1
ATOM 2395 C CA . ALA B 1 2 ? -0.208 -7.715 -27.547 1 71.56 2 ALA B CA 1
ATOM 2396 C C . ALA B 1 2 ? -1.371 -8.25 -26.719 1 71.56 2 ALA B C 1
ATOM 2398 O O . ALA B 1 2 ? -1.353 -8.18 -25.484 1 71.56 2 ALA B O 1
ATOM 2399 N N . PRO B 1 3 ? -2.453 -8.609 -27.438 1 77.31 3 PRO B N 1
ATOM 2400 C CA . PRO B 1 3 ? -3.592 -9.195 -26.719 1 77.31 3 PRO B CA 1
ATOM 2401 C C . PRO B 1 3 ? -3.205 -10.422 -25.891 1 77.31 3 PRO B C 1
ATOM 2403 O O . PRO B 1 3 ? -2.266 -11.133 -26.25 1 77.31 3 PRO B O 1
ATOM 2406 N N . LEU B 1 4 ? -3.879 -10.562 -24.766 1 80 4 LEU B N 1
ATOM 2407 C CA . LEU B 1 4 ? -3.662 -11.711 -23.891 1 80 4 LEU B CA 1
ATOM 2408 C C . LEU B 1 4 ? -4.527 -12.891 -24.312 1 80 4 LEU B C 1
ATOM 2410 O O . LEU B 1 4 ? -5.711 -12.719 -24.625 1 80 4 LEU B O 1
ATOM 2414 N N . ARG B 1 5 ? -3.881 -14.055 -24.531 1 76.81 5 ARG B N 1
ATOM 2415 C CA . ARG B 1 5 ? -4.625 -15.289 -24.766 1 76.81 5 ARG B CA 1
ATOM 2416 C C . ARG B 1 5 ? -4.891 -16.016 -23.453 1 76.81 5 ARG B C 1
ATOM 2418 O O . ARG B 1 5 ? -3.98 -16.625 -22.875 1 76.81 5 ARG B O 1
ATOM 2425 N N . LEU B 1 6 ? -6.16 -15.906 -23.062 1 80.12 6 LEU B N 1
ATOM 2426 C CA . LEU B 1 6 ? -6.5 -16.406 -21.734 1 80.12 6 LEU B CA 1
ATOM 2427 C C . LEU B 1 6 ? -7.453 -17.594 -21.828 1 80.12 6 LEU B C 1
ATOM 2429 O O . LEU B 1 6 ? -8.32 -17.641 -22.703 1 80.12 6 LEU B O 1
ATOM 2433 N N . LEU B 1 7 ? -7.164 -18.609 -21 1 69.69 7 LEU B N 1
ATOM 2434 C CA . LEU B 1 7 ? -8.008 -19.797 -20.906 1 69.69 7 LEU B CA 1
ATOM 2435 C C . LEU B 1 7 ? -8.656 -19.875 -19.531 1 69.69 7 LEU B C 1
ATOM 2437 O O . LEU B 1 7 ? -8.016 -19.609 -18.516 1 69.69 7 LEU B O 1
ATOM 2441 N N . VAL B 1 8 ? -9.961 -20.016 -19.531 1 68.31 8 VAL B N 1
ATOM 2442 C CA . VAL B 1 8 ? -10.664 -20.172 -18.266 1 68.31 8 VAL B CA 1
ATOM 2443 C C . VAL B 1 8 ? -11.289 -21.562 -18.172 1 68.31 8 VAL B C 1
ATOM 2445 O O . VAL B 1 8 ? -11.969 -22 -19.109 1 68.31 8 VAL B O 1
ATOM 2448 N N . ASP B 1 9 ? -11 -22.266 -17.016 1 61.91 9 ASP B N 1
ATOM 2449 C CA . ASP B 1 9 ? -11.633 -23.547 -16.766 1 61.91 9 ASP B CA 1
ATOM 2450 C C . ASP B 1 9 ? -13.008 -23.375 -16.125 1 61.91 9 ASP B C 1
ATOM 2452 O O . ASP B 1 9 ? -13.109 -22.984 -14.961 1 61.91 9 ASP B O 1
ATOM 2456 N N . LEU B 1 10 ? -14.008 -23.438 -16.844 1 59.56 10 LEU B N 1
ATOM 2457 C CA . LEU B 1 10 ? -15.359 -23.172 -16.375 1 59.56 10 LEU B CA 1
ATOM 2458 C C . LEU B 1 10 ? -15.992 -24.453 -15.805 1 59.56 10 LEU B C 1
ATOM 2460 O O . LEU B 1 10 ? -17.188 -24.469 -15.492 1 59.56 10 LEU B O 1
ATOM 2464 N N . ARG B 1 11 ? -15.203 -25.594 -15.445 1 55.34 11 ARG B N 1
ATOM 2465 C CA . ARG B 1 11 ? -15.766 -26.812 -14.883 1 55.34 11 ARG B CA 1
ATOM 2466 C C . ARG B 1 11 ? -16.156 -26.625 -13.422 1 55.34 11 ARG B C 1
ATOM 2468 O O . ARG B 1 11 ? -15.508 -25.844 -12.703 1 55.34 11 ARG B O 1
ATOM 2475 N N . ASP B 1 12 ? -17.297 -26.812 -13.031 1 49.44 12 ASP B N 1
ATOM 2476 C CA . ASP B 1 12 ? -17.797 -26.812 -11.656 1 49.44 12 ASP B CA 1
ATOM 2477 C C . ASP B 1 12 ? -16.891 -27.641 -10.75 1 49.44 12 ASP B C 1
ATOM 2479 O O . ASP B 1 12 ? -16.594 -28.797 -11.047 1 49.44 12 ASP B O 1
ATOM 2483 N N . SER B 1 13 ? -15.875 -27.203 -10.203 1 42.78 13 SER B N 1
ATOM 2484 C CA . SER B 1 13 ? -15.258 -28.078 -9.219 1 42.78 13 SER B CA 1
ATOM 2485 C C . SER B 1 13 ? -16.203 -28.375 -8.062 1 42.78 13 SER B C 1
ATOM 2487 O O . SER B 1 13 ? -16.422 -27.516 -7.191 1 42.78 13 SER B O 1
ATOM 2489 N N . ASP B 1 14 ? -17.25 -28.969 -8.195 1 38.81 14 ASP B N 1
ATOM 2490 C CA . ASP B 1 14 ? -17.906 -29.406 -6.973 1 38.81 14 ASP B CA 1
ATOM 2491 C C . ASP B 1 14 ? -16.891 -29.844 -5.918 1 38.81 14 ASP B C 1
ATOM 2493 O O . ASP B 1 14 ? -17.25 -30.125 -4.777 1 38.81 14 ASP B O 1
ATOM 2497 N N . GLU B 1 15 ? -15.961 -30.859 -6.203 1 36.19 15 GLU B N 1
ATOM 2498 C CA . GLU B 1 15 ? -15.219 -31.469 -5.098 1 36.19 15 GLU B CA 1
ATOM 2499 C C . GLU B 1 15 ? -14.398 -30.422 -4.348 1 36.19 15 GLU B C 1
ATOM 2501 O O . GLU B 1 15 ? -13.586 -29.719 -4.949 1 36.19 15 GLU B O 1
ATOM 2506 N N . ASP B 1 16 ? -14.93 -30.047 -3.281 1 37.06 16 ASP B N 1
ATOM 2507 C CA . ASP B 1 16 ? -14.461 -29.297 -2.117 1 37.06 16 ASP B CA 1
ATOM 2508 C C . ASP B 1 16 ? -12.984 -29.578 -1.839 1 37.06 16 ASP B C 1
ATOM 2510 O O . ASP B 1 16 ? -12.477 -29.25 -0.765 1 37.06 16 ASP B O 1
ATOM 2514 N N . GLU B 1 17 ? -12.461 -30.812 -2.227 1 32.72 17 GLU B N 1
ATOM 2515 C CA . GLU B 1 17 ? -11.219 -31.25 -1.6 1 32.72 17 GLU B CA 1
ATOM 2516 C C . GLU B 1 17 ? -10.039 -30.391 -2.061 1 32.72 17 GLU B C 1
ATOM 2518 O O . GLU B 1 17 ? -9.562 -30.547 -3.189 1 32.72 17 GLU B O 1
ATOM 2523 N N . TYR B 1 18 ? -10.094 -29.391 -1.576 1 32.47 18 TYR B N 1
ATOM 2524 C CA . TYR B 1 18 ? -8.789 -28.75 -1.696 1 32.47 18 TYR B CA 1
ATOM 2525 C C . TYR B 1 18 ? -7.676 -29.688 -1.243 1 32.47 18 TYR B C 1
ATOM 2527 O O . TYR B 1 18 ? -7.785 -30.328 -0.194 1 32.47 18 TYR B O 1
ATOM 2535 N N . PRO B 1 19 ? -6.848 -30.453 -2.014 1 30.09 19 PRO B N 1
ATOM 2536 C CA . PRO B 1 19 ? -5.809 -31.266 -1.39 1 30.09 19 PRO B CA 1
ATOM 2537 C C . PRO B 1 19 ? -5.137 -30.578 -0.207 1 30.09 19 PRO B C 1
ATOM 2539 O O . PRO B 1 19 ? -4.656 -29.453 -0.343 1 30.09 19 PRO B O 1
ATOM 2542 N N . VAL B 1 20 ? -5.645 -30.875 0.98 1 28.58 20 VAL B N 1
ATOM 2543 C CA . VAL B 1 20 ? -4.906 -30.516 2.188 1 28.58 20 VAL B CA 1
ATOM 2544 C C . VAL B 1 20 ? -3.449 -30.953 2.053 1 28.58 20 VAL B C 1
ATOM 2546 O O . VAL B 1 20 ? -3.172 -32.094 1.652 1 28.58 20 VAL B O 1
ATOM 2549 N N . ILE B 1 21 ? -2.518 -30.109 1.986 1 28.92 21 ILE B N 1
ATOM 2550 C CA . ILE B 1 21 ? -1.113 -30.484 2.109 1 28.92 21 ILE B CA 1
ATOM 2551 C C . ILE B 1 21 ? -0.916 -31.344 3.352 1 28.92 21 ILE B C 1
ATOM 2553 O O . ILE B 1 21 ? -0.998 -30.859 4.477 1 28.92 21 ILE B O 1
ATOM 2557 N N . THR B 1 22 ? -1.442 -32.75 3.461 1 27.23 22 THR B N 1
ATOM 2558 C CA . THR B 1 22 ? -0.98 -33.656 4.512 1 27.23 22 THR B CA 1
ATOM 2559 C C . THR B 1 22 ? 0.542 -33.781 4.496 1 27.23 22 THR B C 1
ATOM 2561 O O . THR B 1 22 ? 1.172 -33.594 3.453 1 27.23 22 THR B O 1
ATOM 2564 N N . ASP B 1 23 ? 1.22 -34.062 5.621 1 28.2 23 ASP B N 1
ATOM 2565 C CA . ASP B 1 23 ? 2.617 -34.281 5.973 1 28.2 23 ASP B CA 1
ATOM 2566 C C . ASP B 1 23 ? 3.342 -35.062 4.875 1 28.2 23 ASP B C 1
ATOM 2568 O O . ASP B 1 23 ? 4.465 -34.719 4.504 1 28.2 23 ASP B O 1
ATOM 2572 N N . GLU B 1 24 ? 3.213 -36.625 4.758 1 26.23 24 GLU B N 1
ATOM 2573 C CA . GLU B 1 24 ? 4.008 -37.719 4.199 1 26.23 24 GLU B CA 1
ATOM 2574 C C . GLU B 1 24 ? 3.895 -37.75 2.678 1 26.23 24 GLU B C 1
ATOM 2576 O O . GLU B 1 24 ? 4.797 -38.25 1.996 1 26.23 24 GLU B O 1
ATOM 2581 N N . LYS B 1 25 ? 2.768 -37.938 2.027 1 30.2 25 LYS B N 1
ATOM 2582 C CA . LYS B 1 25 ? 2.861 -38.344 0.628 1 30.2 25 LYS B CA 1
ATOM 2583 C C . LYS B 1 25 ? 3.412 -37.219 -0.237 1 30.2 25 LYS B C 1
ATOM 2585 O O . LYS B 1 25 ? 2.701 -36.281 -0.54 1 30.2 25 LYS B O 1
ATOM 2590 N N . ARG B 1 26 ? 4.605 -36.938 -0.158 1 26.53 26 ARG B N 1
ATOM 2591 C CA . ARG B 1 26 ? 5.754 -36.344 -0.837 1 26.53 26 ARG B CA 1
ATOM 2592 C C . ARG B 1 26 ? 5.758 -36.688 -2.32 1 26.53 26 ARG B C 1
ATOM 2594 O O . ARG B 1 26 ? 5.16 -37.688 -2.725 1 26.53 26 ARG B O 1
ATOM 2601 N N . ILE B 1 27 ? 6.656 -36.062 -3.129 1 28.05 27 ILE B N 1
ATOM 2602 C CA . ILE B 1 27 ? 7.047 -36.125 -4.531 1 28.05 27 ILE B CA 1
ATOM 2603 C C . ILE B 1 27 ? 7.398 -37.562 -4.891 1 28.05 27 ILE B C 1
ATOM 2605 O O . ILE B 1 27 ? 8.562 -37.906 -5.125 1 28.05 27 ILE B O 1
ATOM 2609 N N . ASP B 1 28 ? 7.062 -38.656 -4.297 1 24.45 28 ASP B N 1
ATOM 2610 C CA . ASP B 1 28 ? 7.535 -39.875 -4.926 1 24.45 28 ASP B CA 1
ATOM 2611 C C . ASP B 1 28 ? 6.836 -40.125 -6.258 1 24.45 28 ASP B C 1
ATOM 2613 O O . ASP B 1 28 ? 5.656 -40.5 -6.289 1 24.45 28 ASP B O 1
ATOM 2617 N N . LYS B 1 29 ? 7.238 -39.5 -7.391 1 27.95 29 LYS B N 1
ATOM 2618 C CA . LYS B 1 29 ? 7.039 -40.094 -8.719 1 27.95 29 LYS B CA 1
ATOM 2619 C C . LYS B 1 29 ? 7.531 -41.531 -8.766 1 27.95 29 LYS B C 1
ATOM 2621 O O . LYS B 1 29 ? 8.734 -41.781 -8.703 1 27.95 29 LYS B O 1
ATOM 2626 N N . GLU B 1 30 ? 7.031 -42.5 -8.336 1 26.27 30 GLU B N 1
ATOM 2627 C CA . GLU B 1 30 ? 7.172 -43.688 -9.164 1 26.27 30 GLU B CA 1
ATOM 2628 C C . GLU B 1 30 ? 6.941 -43.375 -10.633 1 26.27 30 GLU B C 1
ATOM 2630 O O . GLU B 1 30 ? 6.188 -42.469 -10.969 1 26.27 30 GLU B O 1
ATOM 2635 N N . THR B 1 31 ? 7.801 -43.938 -11.773 1 25.89 31 THR B N 1
ATOM 2636 C CA . THR B 1 31 ? 8.078 -44.094 -13.195 1 25.89 31 THR B CA 1
ATOM 2637 C C . THR B 1 31 ? 6.785 -44.25 -13.992 1 25.89 31 THR B C 1
ATOM 2639 O O . THR B 1 31 ? 6.797 -44.719 -15.133 1 25.89 31 THR B O 1
ATOM 2642 N N . SER B 1 32 ? 5.711 -44.562 -13.453 1 26.59 32 SER B N 1
ATOM 2643 C CA . SER B 1 32 ? 4.781 -45.094 -14.461 1 26.59 32 SER B CA 1
ATOM 2644 C C . SER B 1 32 ? 4.617 -44.094 -15.609 1 26.59 32 SER B C 1
ATOM 2646 O O . SER B 1 32 ? 4.719 -42.875 -15.406 1 26.59 32 SER B O 1
ATOM 2648 N N . SER B 1 33 ? 4.621 -44.438 -16.984 1 24.31 33 SER B N 1
ATOM 2649 C CA . SER B 1 33 ? 4.465 -43.844 -18.312 1 24.31 33 SER B CA 1
ATOM 2650 C C . SER B 1 33 ? 3.443 -42.719 -18.312 1 24.31 33 SER B C 1
ATOM 2652 O O . SER B 1 33 ? 2.273 -42.938 -17.984 1 24.31 33 SER B O 1
ATOM 2654 N N . MET B 1 34 ? 3.766 -41.844 -17.828 1 27.91 34 MET B N 1
ATOM 2655 C CA . MET B 1 34 ? 2.936 -40.656 -17.656 1 27.91 34 MET B CA 1
ATOM 2656 C C . MET B 1 34 ? 2.012 -40.469 -18.844 1 27.91 34 MET B C 1
ATOM 2658 O O . MET B 1 34 ? 2.436 -39.938 -19.875 1 27.91 34 MET B O 1
ATOM 2662 N N . ASN B 1 35 ? 1.227 -41.469 -19.172 1 24.84 35 ASN B N 1
ATOM 2663 C CA . ASN B 1 35 ? 0.194 -41.281 -20.188 1 24.84 35 ASN B CA 1
ATOM 2664 C C . ASN B 1 35 ? -0.393 -39.875 -20.125 1 24.84 35 ASN B C 1
ATOM 2666 O O . ASN B 1 35 ? -0.529 -39.281 -19.047 1 24.84 35 ASN B O 1
ATOM 2670 N N . LYS B 1 36 ? -0.172 -39.094 -21.172 1 26.52 36 LYS B N 1
ATOM 2671 C CA . LYS B 1 36 ? -0.745 -37.781 -21.531 1 26.52 36 LYS B CA 1
ATOM 2672 C C . LYS B 1 36 ? -2.104 -37.594 -20.875 1 26.52 36 LYS B C 1
ATOM 2674 O O . LYS B 1 36 ? -3.029 -38.375 -21.078 1 26.52 36 LYS B O 1
ATOM 2679 N N . PRO B 1 37 ? -2.238 -37.344 -19.594 1 28.34 37 PRO B N 1
ATOM 2680 C CA . PRO B 1 37 ? -3.688 -37.531 -19.531 1 28.34 37 PRO B CA 1
ATOM 2681 C C . PRO B 1 37 ? -4.41 -37.094 -20.797 1 28.34 37 PRO B C 1
ATOM 2683 O O . PRO B 1 37 ? -3.91 -36.219 -21.516 1 28.34 37 PRO B O 1
ATOM 2686 N N . SER B 1 38 ? -5.012 -37.938 -21.562 1 25.2 38 SER B N 1
ATOM 2687 C CA . SER B 1 38 ? -5.879 -37.469 -22.641 1 25.2 38 SER B CA 1
ATOM 2688 C C . SER B 1 38 ? -6.398 -36.062 -22.391 1 25.2 38 SER B C 1
ATOM 2690 O O . SER B 1 38 ? -6.465 -35.625 -21.25 1 25.2 38 SER B O 1
ATOM 2692 N N . SER B 1 39 ? -6.367 -35.188 -23.406 1 24 39 SER B N 1
ATOM 2693 C CA . SER B 1 39 ? -7.027 -33.875 -23.484 1 24 39 SER B CA 1
ATOM 2694 C C . SER B 1 39 ? -8.164 -33.781 -22.484 1 24 39 SER B C 1
ATOM 2696 O O . SER B 1 39 ? -9.078 -34.625 -22.484 1 24 39 SER B O 1
ATOM 2698 N N . PRO B 1 40 ? -7.832 -33.781 -21.266 1 27.33 40 PRO B N 1
ATOM 2699 C CA . PRO B 1 40 ? -9.062 -34.031 -20.5 1 27.33 40 PRO B CA 1
ATOM 2700 C C . PRO B 1 40 ? -10.32 -33.625 -21.25 1 27.33 40 PRO B C 1
ATOM 2702 O O . PRO B 1 40 ? -10.461 -32.438 -21.609 1 27.33 40 PRO B O 1
ATOM 2705 N N . GLN B 1 41 ? -10.602 -34.281 -22.328 1 25.28 41 GLN B N 1
ATOM 2706 C CA . GLN B 1 41 ? -11.859 -34.188 -23.062 1 25.28 41 GLN B CA 1
ATOM 2707 C C . GLN B 1 41 ? -13.047 -34.094 -22.109 1 25.28 41 GLN B C 1
ATOM 2709 O O . GLN B 1 41 ? -13.586 -35.094 -21.672 1 25.28 41 GLN B O 1
ATOM 2714 N N . TRP B 1 42 ? -12.773 -33.438 -21.031 1 27.08 42 TRP B N 1
ATOM 2715 C CA . TRP B 1 42 ? -13.992 -33.438 -20.234 1 27.08 42 TRP B CA 1
ATOM 2716 C C . TRP B 1 42 ? -15.203 -33.125 -21.109 1 27.08 42 TRP B C 1
ATOM 2718 O O . TRP B 1 42 ? -15.164 -32.219 -21.953 1 27.08 42 TRP B O 1
ATOM 2728 N N . PRO B 1 43 ? -15.922 -34.031 -21.469 1 27.03 43 PRO B N 1
ATOM 2729 C CA . PRO B 1 43 ? -17.062 -33.625 -22.312 1 27.03 43 PRO B CA 1
ATOM 2730 C C . PRO B 1 43 ? -17.688 -32.312 -21.891 1 27.03 43 PRO B C 1
ATOM 2732 O O . PRO B 1 43 ? -17.703 -31.984 -20.703 1 27.03 43 PRO B O 1
ATOM 2735 N N . PRO B 1 44 ? -17.562 -31.25 -22.703 1 29.52 44 PRO B N 1
ATOM 2736 C CA . PRO B 1 44 ? -18.422 -30.078 -22.469 1 29.52 44 PRO B CA 1
ATOM 2737 C C . PRO B 1 44 ? -19.703 -30.422 -21.719 1 29.52 44 PRO B C 1
ATOM 2739 O O . PRO B 1 44 ? -20.531 -31.188 -22.234 1 29.52 44 PRO B O 1
ATOM 2742 N N . ARG B 1 45 ? -19.578 -30.969 -20.531 1 28.88 45 ARG B N 1
ATOM 2743 C CA . ARG B 1 45 ? -20.953 -31.109 -20.094 1 28.88 45 ARG B CA 1
ATOM 2744 C C . ARG B 1 45 ? -21.766 -29.859 -20.406 1 28.88 45 ARG B C 1
ATOM 2746 O O . ARG B 1 45 ? -21.297 -28.734 -20.203 1 28.88 45 ARG B O 1
ATOM 2753 N N . PRO B 1 46 ? -22.594 -29.922 -21.125 1 30.8 46 PRO B N 1
ATOM 2754 C CA . PRO B 1 46 ? -23.484 -28.781 -21.406 1 30.8 46 PRO B CA 1
ATOM 2755 C C . PRO B 1 46 ? -23.844 -28 -20.156 1 30.8 46 PRO B C 1
ATOM 2757 O O . PRO B 1 46 ? -24.156 -28.594 -19.125 1 30.8 46 PRO B O 1
ATOM 2760 N N . PHE B 1 47 ? -22.922 -26.969 -19.797 1 35 47 PHE B N 1
ATOM 2761 C CA . PHE B 1 47 ? -23.406 -26.047 -18.766 1 35 47 PHE B CA 1
ATOM 2762 C C . PHE B 1 47 ? -24.922 -25.906 -18.828 1 35 47 PHE B C 1
ATOM 2764 O O . PHE B 1 47 ? -25.453 -25.234 -19.719 1 35 47 PHE B O 1
ATOM 2771 N N . THR B 1 48 ? -25.484 -26.812 -18.594 1 39.28 48 THR B N 1
ATOM 2772 C CA . THR B 1 48 ? -26.938 -26.672 -18.672 1 39.28 48 THR B CA 1
ATOM 2773 C C . THR B 1 48 ? -27.438 -25.672 -17.625 1 39.28 48 THR B C 1
ATOM 2775 O O . THR B 1 48 ? -28.562 -25.188 -17.719 1 39.28 48 THR B O 1
ATOM 2778 N N . ASP B 1 49 ? -26.734 -25.609 -16.328 1 46.44 49 ASP B N 1
ATOM 2779 C CA . ASP B 1 49 ? -27.531 -24.891 -15.336 1 46.44 49 ASP B CA 1
ATOM 2780 C C . ASP B 1 49 ? -27.125 -23.422 -15.281 1 46.44 49 ASP B C 1
ATOM 2782 O O . ASP B 1 49 ? -26.156 -23 -15.922 1 46.44 49 ASP B O 1
ATOM 2786 N N . ARG B 1 50 ? -27.969 -22.5 -14.805 1 50.09 50 ARG B N 1
ATOM 2787 C CA . ARG B 1 50 ? -27.922 -21.047 -14.656 1 50.09 50 ARG B CA 1
ATOM 2788 C C . ARG B 1 50 ? -26.562 -20.594 -14.141 1 50.09 50 ARG B C 1
ATOM 2790 O O . ARG B 1 50 ? -26.047 -19.562 -14.578 1 50.09 50 ARG B O 1
ATOM 2797 N N . THR B 1 51 ? -25.875 -21.516 -13.383 1 58.22 51 THR B N 1
ATOM 2798 C CA . THR B 1 51 ? -24.594 -21.156 -12.781 1 58.22 51 THR B CA 1
ATOM 2799 C C . THR B 1 51 ? -23.469 -21.219 -13.812 1 58.22 51 THR B C 1
ATOM 2801 O O . THR B 1 51 ? -22.594 -20.359 -13.828 1 58.22 51 THR B O 1
ATOM 2804 N N . GLY B 1 52 ? -23.688 -22.203 -14.719 1 61.88 52 GLY B N 1
ATOM 2805 C CA . GLY B 1 52 ? -22.688 -22.344 -15.758 1 61.88 52 GLY B CA 1
ATOM 2806 C C . GLY B 1 52 ? -22.703 -21.188 -16.75 1 61.88 52 GLY B C 1
ATOM 2807 O O . GLY B 1 52 ? -21.641 -20.703 -17.156 1 61.88 52 GLY B O 1
ATOM 2808 N N . VAL B 1 53 ? -23.984 -20.828 -17.047 1 61.97 53 VAL B N 1
ATOM 2809 C CA . VAL B 1 53 ? -24.125 -19.719 -17.984 1 61.97 53 VAL B CA 1
ATOM 2810 C C . VAL B 1 53 ? -23.562 -18.438 -17.359 1 61.97 53 VAL B C 1
ATOM 2812 O O . VAL B 1 53 ? -22.859 -17.672 -18.016 1 61.97 53 VAL B O 1
ATOM 2815 N N . THR B 1 54 ? -23.859 -18.266 -16.109 1 74.19 54 THR B N 1
ATOM 2816 C CA . THR B 1 54 ? -23.375 -17.078 -15.406 1 74.19 54 THR B CA 1
ATOM 2817 C C . THR B 1 54 ? -21.844 -17.078 -15.328 1 74.19 54 THR B C 1
ATOM 2819 O O . THR B 1 54 ? -21.203 -16.047 -15.562 1 74.19 54 THR B O 1
ATOM 2822 N N . LYS B 1 55 ? -21.344 -18.25 -15.188 1 77.19 55 LYS B N 1
ATOM 2823 C CA . LYS B 1 55 ? -19.891 -18.375 -15.109 1 77.19 55 LYS B CA 1
ATOM 2824 C C . LYS B 1 55 ? -19.234 -18.016 -16.438 1 77.19 55 LYS B C 1
ATOM 2826 O O . LYS B 1 55 ? -18.219 -17.328 -16.469 1 77.19 55 LYS B O 1
ATOM 2831 N N . ARG B 1 56 ? -19.859 -18.5 -17.484 1 79.69 56 ARG B N 1
ATOM 2832 C CA . ARG B 1 56 ? -19.312 -18.234 -18.812 1 79.69 56 ARG B CA 1
ATOM 2833 C C . ARG B 1 56 ? -19.391 -16.75 -19.156 1 79.69 56 ARG B C 1
ATOM 2835 O O . ARG B 1 56 ? -18.453 -16.203 -19.734 1 79.69 56 ARG B O 1
ATOM 2842 N N . LYS B 1 57 ? -20.453 -16.203 -18.766 1 81.62 57 LYS B N 1
ATOM 2843 C CA . LYS B 1 57 ? -20.609 -14.773 -19.047 1 81.62 57 LYS B CA 1
ATOM 2844 C C . LYS B 1 57 ? -19.594 -13.945 -18.266 1 81.62 57 LYS B C 1
ATOM 2846 O O . LYS B 1 57 ? -19 -13.016 -18.797 1 81.62 57 LYS B O 1
ATOM 2851 N N . ILE B 1 58 ? -19.406 -14.305 -17.047 1 84 58 ILE B N 1
ATOM 2852 C CA . ILE B 1 58 ? -18.453 -13.594 -16.203 1 84 58 ILE B CA 1
ATOM 2853 C C . ILE B 1 58 ? -17.047 -13.75 -16.781 1 84 58 ILE B C 1
ATOM 2855 O O . ILE B 1 58 ? -16.297 -12.781 -16.875 1 84 58 ILE B O 1
ATOM 2859 N N . ALA B 1 59 ? -16.766 -14.961 -17.172 1 85.75 59 ALA B N 1
ATOM 2860 C CA . ALA B 1 59 ? -15.453 -15.227 -17.75 1 85.75 59 ALA B CA 1
ATOM 2861 C C . ALA B 1 59 ? -15.234 -14.391 -19.016 1 85.75 59 ALA B C 1
ATOM 2863 O O . ALA B 1 59 ? -14.148 -13.836 -19.219 1 85.75 59 ALA B O 1
ATOM 2864 N N . ALA B 1 60 ? -16.266 -14.336 -19.75 1 84.88 60 ALA B N 1
ATOM 2865 C CA . ALA B 1 60 ? -16.172 -13.562 -20.984 1 84.88 60 ALA B CA 1
ATOM 2866 C C . ALA B 1 60 ? -15.945 -12.078 -20.703 1 84.88 60 ALA B C 1
ATOM 2868 O O . ALA B 1 60 ? -15.125 -11.43 -21.344 1 84.88 60 ALA B O 1
ATOM 2869 N N . ILE B 1 61 ? -16.609 -11.57 -19.75 1 88 61 ILE B N 1
ATOM 2870 C CA . ILE B 1 61 ? -16.484 -10.172 -19.375 1 88 61 ILE B CA 1
ATOM 2871 C C . ILE B 1 61 ? -15.078 -9.898 -18.859 1 88 61 ILE B C 1
ATOM 2873 O O . ILE B 1 61 ? -14.438 -8.922 -19.266 1 88 61 ILE B O 1
ATOM 2877 N N . LEU B 1 62 ? -14.609 -10.758 -18.031 1 89.25 62 LEU B N 1
ATOM 2878 C CA . LEU B 1 62 ? -13.297 -10.562 -17.422 1 89.25 62 LEU B CA 1
ATOM 2879 C C . LEU B 1 62 ? -12.195 -10.672 -18.469 1 89.25 62 LEU B C 1
ATOM 2881 O O . LEU B 1 62 ? -11.25 -9.875 -18.484 1 89.25 62 LEU B O 1
ATOM 2885 N N . CYS B 1 63 ? -12.336 -11.633 -19.375 1 88 63 CYS B N 1
ATOM 2886 C CA . CYS B 1 63 ? -11.344 -11.82 -20.422 1 88 63 CYS B CA 1
ATOM 2887 C C . CYS B 1 63 ? -11.273 -10.602 -21.328 1 88 63 CYS B C 1
ATOM 2889 O O . CYS B 1 63 ? -10.188 -10.219 -21.781 1 88 63 CYS B O 1
ATOM 2891 N N . SER B 1 64 ? -12.406 -10.055 -21.531 1 86.5 64 SER B N 1
ATOM 2892 C CA . SER B 1 64 ? -12.438 -8.852 -22.359 1 86.5 64 SER B CA 1
ATOM 2893 C C . SER B 1 64 ? -11.867 -7.652 -21.609 1 86.5 64 SER B C 1
ATOM 2895 O O . SER B 1 64 ? -11.125 -6.855 -22.172 1 86.5 64 SER B O 1
ATOM 2897 N N . TYR B 1 65 ? -12.156 -7.555 -20.391 1 90.25 65 TYR B N 1
ATOM 2898 C CA . TYR B 1 65 ? -11.766 -6.414 -19.578 1 90.25 65 TYR B CA 1
ATOM 2899 C C . TYR B 1 65 ? -10.25 -6.352 -19.422 1 90.25 65 TYR B C 1
ATOM 2901 O O . TYR B 1 65 ? -9.656 -5.277 -19.484 1 90.25 65 TYR B O 1
ATOM 2909 N N . VAL B 1 66 ? -9.641 -7.516 -19.203 1 90.5 66 VAL B N 1
ATOM 2910 C CA . VAL B 1 66 ? -8.227 -7.527 -18.844 1 90.5 66 VAL B CA 1
ATOM 2911 C C . VAL B 1 66 ? -7.383 -7.305 -20.109 1 90.5 66 VAL B C 1
ATOM 2913 O O . VAL B 1 66 ? -6.164 -7.137 -20.016 1 90.5 66 VAL B O 1
ATOM 2916 N N . GLN B 1 67 ? -8.047 -7.27 -21.25 1 87.69 67 GLN B N 1
ATOM 2917 C CA . GLN B 1 67 ? -7.293 -6.965 -22.453 1 87.69 67 GLN B CA 1
ATOM 2918 C C . GLN B 1 67 ? -6.723 -5.551 -22.406 1 87.69 67 GLN B C 1
ATOM 2920 O O . GLN B 1 67 ? -7.375 -4.629 -21.906 1 87.69 67 GLN B O 1
ATOM 2925 N N . PRO B 1 68 ? -5.512 -5.371 -22.938 1 81.81 68 PRO B N 1
ATOM 2926 C CA . PRO B 1 68 ? -4.852 -4.066 -22.859 1 81.81 68 PRO B CA 1
ATOM 2927 C C . PRO B 1 68 ? -5.629 -2.961 -23.562 1 81.81 68 PRO B C 1
ATOM 2929 O O . PRO B 1 68 ? -5.531 -1.79 -23.188 1 81.81 68 PRO B O 1
ATOM 2932 N N . ASP B 1 69 ? -6.406 -3.332 -24.484 1 81.5 69 ASP B N 1
ATOM 2933 C CA . ASP B 1 69 ? -7.07 -2.314 -25.297 1 81.5 69 ASP B CA 1
ATOM 2934 C C . ASP B 1 69 ? -8.477 -2.037 -24.781 1 81.5 69 ASP B C 1
ATOM 2936 O O . ASP B 1 69 ? -9.195 -1.199 -25.328 1 81.5 69 ASP B O 1
ATOM 2940 N N . CYS B 1 70 ? -8.82 -2.75 -23.75 1 83.81 70 CYS B N 1
ATOM 2941 C CA . CYS B 1 70 ? -10.156 -2.506 -23.219 1 83.81 70 CYS B CA 1
ATOM 2942 C C . CYS B 1 70 ? -10.25 -1.121 -22.578 1 83.81 70 CYS B C 1
ATOM 2944 O O . CYS B 1 70 ? -9.414 -0.759 -21.75 1 83.81 70 CYS B O 1
ATOM 2946 N N . ALA B 1 71 ? -11.305 -0.396 -22.906 1 79.75 71 ALA B N 1
ATOM 2947 C CA . ALA B 1 71 ? -11.438 0.985 -22.438 1 79.75 71 ALA B CA 1
ATOM 2948 C C . ALA B 1 71 ? -12.516 1.11 -21.375 1 79.75 71 ALA B C 1
ATOM 2950 O O . ALA B 1 71 ? -12.742 2.197 -20.844 1 79.75 71 ALA B O 1
ATOM 2951 N N . LEU B 1 72 ? -13.117 0.01 -21.047 1 83.88 72 LEU B N 1
ATOM 2952 C CA . LEU B 1 72 ? -14.18 0.078 -20.047 1 83.88 72 LEU B CA 1
ATOM 2953 C C . LEU B 1 72 ? -13.602 0.377 -18.672 1 83.88 72 LEU B C 1
ATOM 2955 O O . LEU B 1 72 ? -12.539 -0.127 -18.312 1 83.88 72 LEU B O 1
ATOM 2959 N N . SER B 1 73 ? -14.352 1.196 -17.969 1 82.19 73 SER B N 1
ATOM 2960 C CA . SER B 1 73 ? -13.93 1.516 -16.609 1 82.19 73 SER B CA 1
ATOM 2961 C C . SER B 1 73 ? -14.219 0.357 -15.648 1 82.19 73 SER B C 1
ATOM 2963 O O . SER B 1 73 ? -15.062 -0.494 -15.938 1 82.19 73 SER B O 1
ATOM 2965 N N . GLU B 1 74 ? -13.484 0.327 -14.562 1 84.25 74 GLU B N 1
ATOM 2966 C CA . GLU B 1 74 ? -13.656 -0.695 -13.531 1 84.25 74 GLU B CA 1
ATOM 2967 C C . GLU B 1 74 ? -15.086 -0.724 -13.016 1 84.25 74 GLU B C 1
ATOM 2969 O O . GLU B 1 74 ? -15.641 -1.797 -12.766 1 84.25 74 GLU B O 1
ATOM 2974 N N . ASP B 1 75 ? -15.664 0.475 -12.875 1 81.19 75 ASP B N 1
ATOM 2975 C CA . ASP B 1 75 ? -17.016 0.577 -12.312 1 81.19 75 ASP B CA 1
ATOM 2976 C C . ASP B 1 75 ? -18.031 -0.073 -13.234 1 81.19 75 ASP B C 1
ATOM 2978 O O . ASP B 1 75 ? -18.938 -0.776 -12.773 1 81.19 75 ASP B O 1
ATOM 2982 N N . VAL B 1 76 ? -17.875 0.222 -14.469 1 85.56 76 VAL B N 1
ATOM 2983 C CA . VAL B 1 76 ? -18.797 -0.324 -15.453 1 85.56 76 VAL B CA 1
ATOM 2984 C C . VAL B 1 76 ? -18.719 -1.849 -15.453 1 85.56 76 VAL B C 1
ATOM 2986 O O . VAL B 1 76 ? -19.734 -2.535 -15.422 1 85.56 76 VAL B O 1
ATOM 2989 N N . VAL B 1 77 ? -17.516 -2.338 -15.477 1 88.69 77 VAL B N 1
ATOM 2990 C CA . VAL B 1 77 ? -17.312 -3.781 -15.508 1 88.69 77 VAL B CA 1
ATOM 2991 C C . VAL B 1 77 ? -17.828 -4.406 -14.211 1 88.69 77 VAL B C 1
ATOM 2993 O O . VAL B 1 77 ? -18.5 -5.43 -14.234 1 88.69 77 VAL B O 1
ATOM 2996 N N . ALA B 1 78 ? -17.5 -3.795 -13.094 1 87 78 ALA B N 1
ATOM 2997 C CA . ALA B 1 78 ? -17.953 -4.293 -11.797 1 87 78 ALA B CA 1
ATOM 2998 C C . ALA B 1 78 ? -19.469 -4.391 -11.75 1 87 78 ALA B C 1
ATOM 3000 O O . ALA B 1 78 ? -20.016 -5.398 -11.297 1 87 78 ALA B O 1
ATOM 3001 N N . ASN B 1 79 ? -20.109 -3.412 -12.242 1 85.19 79 ASN B N 1
ATOM 3002 C CA . ASN B 1 79 ? -21.562 -3.412 -12.242 1 85.19 79 ASN B CA 1
ATOM 3003 C C . ASN B 1 79 ? -22.125 -4.512 -13.141 1 85.19 79 ASN B C 1
ATOM 3005 O O . ASN B 1 79 ? -23.141 -5.121 -12.82 1 85.19 79 ASN B O 1
ATOM 3009 N N . SER B 1 80 ? -21.484 -4.691 -14.219 1 87.88 80 SER B N 1
ATOM 3010 C CA . SER B 1 80 ? -21.891 -5.762 -15.117 1 87.88 80 SER B CA 1
ATOM 3011 C C . SER B 1 80 ? -21.781 -7.125 -14.438 1 87.88 80 SER B C 1
ATOM 3013 O O . SER B 1 80 ? -22.656 -7.98 -14.625 1 87.88 80 SER B O 1
ATOM 3015 N N . ILE B 1 81 ? -20.75 -7.312 -13.727 1 85.06 81 ILE B N 1
ATOM 3016 C CA . ILE B 1 81 ? -20.547 -8.578 -13.023 1 85.06 81 ILE B CA 1
ATOM 3017 C C . ILE B 1 81 ? -21.562 -8.719 -11.898 1 85.06 81 ILE B C 1
ATOM 3019 O O . ILE B 1 81 ? -22.156 -9.789 -11.727 1 85.06 81 ILE B O 1
ATOM 3023 N N . LEU B 1 82 ? -21.797 -7.656 -11.172 1 81.12 82 LEU B N 1
ATOM 3024 C CA . LEU B 1 82 ? -22.734 -7.672 -10.047 1 81.12 82 LEU B CA 1
ATOM 3025 C C . LEU B 1 82 ? -24.156 -7.965 -10.523 1 81.12 82 LEU B C 1
ATOM 3027 O O . LEU B 1 82 ? -24.938 -8.609 -9.82 1 81.12 82 LEU B O 1
ATOM 3031 N N . ALA B 1 83 ? -24.422 -7.488 -11.625 1 82.75 83 ALA B N 1
ATOM 3032 C CA . ALA B 1 83 ? -25.75 -7.707 -12.195 1 82.75 83 ALA B CA 1
ATOM 3033 C C . ALA B 1 83 ? -25.984 -9.188 -12.5 1 82.75 83 ALA B C 1
ATOM 3035 O O . ALA B 1 83 ? -27.141 -9.641 -12.562 1 82.75 83 ALA B O 1
ATOM 3036 N N . LEU B 1 84 ? -24.953 -9.922 -12.688 1 80.19 84 LEU B N 1
ATOM 3037 C CA . LEU B 1 84 ? -25.047 -11.336 -13.031 1 80.19 84 LEU B CA 1
ATOM 3038 C C . LEU B 1 84 ? -25.125 -12.188 -11.766 1 80.19 84 LEU B C 1
ATOM 3040 O O . LEU B 1 84 ? -25.5 -13.367 -11.828 1 80.19 84 LEU B O 1
ATOM 3044 N N . ILE B 1 85 ? -24.703 -11.609 -10.688 1 69.5 85 ILE B N 1
ATOM 3045 C CA . ILE B 1 85 ? -24.734 -12.352 -9.43 1 69.5 85 ILE B CA 1
ATOM 3046 C C . ILE B 1 85 ? -26.125 -12.211 -8.789 1 69.5 85 ILE B C 1
ATOM 3048 O O . ILE B 1 85 ? -26.531 -11.109 -8.438 1 69.5 85 ILE B O 1
ATOM 3052 N N . PRO B 1 86 ? -26.766 -13.352 -8.805 1 62.69 86 PRO B N 1
ATOM 3053 C CA . PRO B 1 86 ? -28.125 -13.289 -8.258 1 62.69 86 PRO B CA 1
ATOM 3054 C C . PRO B 1 86 ? -28.141 -12.812 -6.809 1 62.69 86 PRO B C 1
ATOM 3056 O O . PRO B 1 86 ? -27.234 -13.109 -6.039 1 62.69 86 PRO B O 1
ATOM 3059 N N . GLU B 1 87 ? -29.094 -11.93 -6.512 1 58.09 87 GLU B N 1
ATOM 3060 C CA . GLU B 1 87 ? -29.281 -11.406 -5.164 1 58.09 87 GLU B CA 1
ATOM 3061 C C . GLU B 1 87 ? -29.422 -12.531 -4.148 1 58.09 87 GLU B C 1
ATOM 3063 O O . GLU B 1 87 ? -29 -12.398 -2.996 1 58.09 87 GLU B O 1
ATOM 3068 N N . ASP B 1 88 ? -30.188 -13.609 -4.605 1 53.31 88 ASP B N 1
ATOM 3069 C CA . ASP B 1 88 ? -30.484 -14.734 -3.725 1 53.31 88 ASP B CA 1
ATOM 3070 C C . ASP B 1 88 ? -29.359 -15.773 -3.779 1 53.31 88 ASP B C 1
ATOM 3072 O O . ASP B 1 88 ? -29.5 -16.875 -3.244 1 53.31 88 ASP B O 1
ATOM 3076 N N . ALA B 1 89 ? -28.641 -15.664 -4.691 1 51.19 89 ALA B N 1
ATOM 3077 C CA . ALA B 1 89 ? -27.656 -16.703 -4.949 1 51.19 89 ALA B CA 1
ATOM 3078 C C . ALA B 1 89 ? -26.844 -17.016 -3.695 1 51.19 89 ALA B C 1
ATOM 3080 O O . ALA B 1 89 ? -26.531 -16.109 -2.912 1 51.19 89 ALA B O 1
ATOM 3081 N N . THR B 1 90 ? -27.141 -18.25 -3.287 1 49.31 90 THR B N 1
ATOM 3082 C CA . THR B 1 90 ? -26.266 -18.656 -2.193 1 49.31 90 THR B CA 1
ATOM 3083 C C . THR B 1 90 ? -24.859 -18.141 -2.414 1 49.31 90 THR B C 1
ATOM 3085 O O . THR B 1 90 ? -24.203 -18.484 -3.408 1 49.31 90 THR B O 1
ATOM 3088 N N . ALA B 1 91 ? -24.688 -16.891 -2.168 1 51.97 91 ALA B N 1
ATOM 3089 C CA . ALA B 1 91 ? -23.625 -15.898 -2.209 1 51.97 91 ALA B CA 1
ATOM 3090 C C . ALA B 1 91 ? -22.266 -16.562 -2.348 1 51.97 91 ALA B C 1
ATOM 3092 O O . ALA B 1 91 ? -21.438 -16.156 -3.18 1 51.97 91 ALA B O 1
ATOM 3093 N N . SER B 1 92 ? -22.297 -17.922 -1.835 1 59.38 92 SER B N 1
ATOM 3094 C CA . SER B 1 92 ? -20.984 -18.5 -1.598 1 59.38 92 SER B CA 1
ATOM 3095 C C . SER B 1 92 ? -20.453 -19.188 -2.852 1 59.38 92 SER B C 1
ATOM 3097 O O . SER B 1 92 ? -19.281 -19.016 -3.195 1 59.38 92 SER B O 1
ATOM 3099 N N . ARG B 1 93 ? -21.375 -19.875 -3.668 1 62.31 93 ARG B N 1
ATOM 3100 C CA . ARG B 1 93 ? -20.859 -20.656 -4.789 1 62.31 93 ARG B CA 1
ATOM 3101 C C . ARG B 1 93 ? -20.5 -19.75 -5.957 1 62.31 93 ARG B C 1
ATOM 3103 O O . ARG B 1 93 ? -19.469 -19.953 -6.625 1 62.31 93 ARG B O 1
ATOM 3110 N N . ASP B 1 94 ? -21.359 -18.812 -6.176 1 63.28 94 ASP B N 1
ATOM 3111 C CA . ASP B 1 94 ? -21.125 -17.906 -7.301 1 63.28 94 ASP B CA 1
ATOM 3112 C C . ASP B 1 94 ? -19.891 -17.031 -7.059 1 63.28 94 ASP B C 1
ATOM 3114 O O . ASP B 1 94 ? -19.109 -16.797 -7.973 1 63.28 94 ASP B O 1
ATOM 3118 N N . VAL B 1 95 ? -19.766 -16.703 -5.809 1 67.06 95 VAL B N 1
ATOM 3119 C CA . VAL B 1 95 ? -18.609 -15.891 -5.453 1 67.06 95 VAL B CA 1
ATOM 3120 C C . VAL B 1 95 ? -17.328 -16.719 -5.559 1 67.06 95 VAL B C 1
ATOM 3122 O O . VAL B 1 95 ? -16.312 -16.234 -6.047 1 67.06 95 VAL B O 1
ATOM 3125 N N . LYS B 1 96 ? -17.5 -17.938 -5.191 1 68.12 96 LYS B N 1
ATOM 3126 C CA . LYS B 1 96 ? -16.344 -18.828 -5.293 1 68.12 96 LYS B CA 1
ATOM 3127 C C . LYS B 1 96 ? -15.945 -19.047 -6.75 1 68.12 96 LYS B C 1
ATOM 3129 O O . LYS B 1 96 ? -14.75 -19.047 -7.07 1 68.12 96 LYS B O 1
ATOM 3134 N N . SER B 1 97 ? -16.938 -19.266 -7.492 1 70 97 SER B N 1
ATOM 3135 C CA . SER B 1 97 ? -16.656 -19.453 -8.914 1 70 97 SER B CA 1
ATOM 3136 C C . SER B 1 97 ? -16.031 -18.203 -9.523 1 70 97 SER B C 1
ATOM 3138 O O . SER B 1 97 ? -15.109 -18.312 -10.352 1 70 97 SER B O 1
ATOM 3140 N N . PHE B 1 98 ? -16.516 -17.141 -9.125 1 74.94 98 PHE B N 1
ATOM 3141 C CA . PHE B 1 98 ? -15.977 -15.883 -9.617 1 74.94 98 PHE B CA 1
ATOM 3142 C C . PHE B 1 98 ? -14.508 -15.734 -9.234 1 74.94 98 PHE B C 1
ATOM 3144 O O . PHE B 1 98 ? -13.672 -15.391 -10.07 1 74.94 98 PHE B O 1
ATOM 3151 N N . VAL B 1 99 ? -14.242 -16.016 -8.016 1 71.19 99 VAL B N 1
ATOM 3152 C CA . VAL B 1 99 ? -12.883 -15.867 -7.508 1 71.19 99 VAL B CA 1
ATOM 3153 C C . VAL B 1 99 ? -11.961 -16.844 -8.234 1 71.19 99 VAL B C 1
ATOM 3155 O O . VAL B 1 99 ? -10.828 -16.5 -8.57 1 71.19 99 VAL B O 1
ATOM 3158 N N . ARG B 1 100 ? -12.438 -17.938 -8.492 1 75.44 100 ARG B N 1
ATOM 3159 C CA . ARG B 1 100 ? -11.641 -18.922 -9.203 1 75.44 100 ARG B CA 1
ATOM 3160 C C . ARG B 1 100 ? -11.305 -18.453 -10.609 1 75.44 100 ARG B C 1
ATOM 3162 O O . ARG B 1 100 ? -10.18 -18.625 -11.086 1 75.44 100 ARG B O 1
ATOM 3169 N N . ILE B 1 101 ? -12.25 -17.906 -11.203 1 79.12 101 ILE B N 1
ATOM 3170 C CA . ILE B 1 101 ? -12.016 -17.375 -12.547 1 79.12 101 ILE B CA 1
ATOM 3171 C C . ILE B 1 101 ? -10.953 -16.297 -12.492 1 79.12 101 ILE B C 1
ATOM 3173 O O . ILE B 1 101 ? -10.055 -16.234 -13.344 1 79.12 101 ILE B O 1
ATOM 3177 N N . CYS B 1 102 ? -11.062 -15.5 -11.5 1 81.25 102 CYS B N 1
ATOM 3178 C CA . CYS B 1 102 ? -10.078 -14.43 -11.359 1 81.25 102 CYS B CA 1
ATOM 3179 C C . CYS B 1 102 ? -8.68 -14.992 -11.164 1 81.25 102 CYS B C 1
ATOM 3181 O O . CYS B 1 102 ? -7.715 -14.492 -11.75 1 81.25 102 CYS B O 1
ATOM 3183 N N . VAL B 1 103 ? -8.578 -16.016 -10.391 1 78.25 103 VAL B N 1
ATOM 3184 C CA . VAL B 1 103 ? -7.281 -16.625 -10.117 1 78.25 103 VAL B CA 1
ATOM 3185 C C . VAL B 1 103 ? -6.746 -17.281 -11.391 1 78.25 103 VAL B C 1
ATOM 3187 O O . VAL B 1 103 ? -5.562 -17.141 -11.711 1 78.25 103 VAL B O 1
ATOM 3190 N N . ASP B 1 104 ? -7.594 -17.906 -12.07 1 78.31 104 ASP B N 1
ATOM 3191 C CA . ASP B 1 104 ? -7.207 -18.531 -13.328 1 78.31 104 ASP B CA 1
ATOM 3192 C C . ASP B 1 104 ? -6.637 -17.516 -14.305 1 78.31 104 ASP B C 1
ATOM 3194 O O . ASP B 1 104 ? -5.637 -17.781 -14.977 1 78.31 104 ASP B O 1
ATOM 3198 N N . LEU B 1 105 ? -7.266 -16.469 -14.344 1 84.69 105 LEU B N 1
ATOM 3199 C CA . LEU B 1 105 ? -6.797 -15.414 -15.227 1 84.69 105 LEU B CA 1
ATOM 3200 C C . LEU B 1 105 ? -5.473 -14.844 -14.742 1 84.69 105 LEU B C 1
ATOM 3202 O O . LEU B 1 105 ? -4.551 -14.633 -15.531 1 84.69 105 LEU B O 1
ATOM 3206 N N . ALA B 1 106 ? -5.398 -14.609 -13.43 1 86.94 106 ALA B N 1
ATOM 3207 C CA . ALA B 1 106 ? -4.188 -14.039 -12.852 1 86.94 106 ALA B CA 1
ATOM 3208 C C . ALA B 1 106 ? -2.979 -14.938 -13.109 1 86.94 106 ALA B C 1
ATOM 3210 O O . ALA B 1 106 ? -1.868 -14.445 -13.328 1 86.94 106 ALA B O 1
ATOM 3211 N N . GLU B 1 107 ? -3.195 -16.188 -13.102 1 84.81 107 GLU B N 1
ATOM 3212 C CA . GLU B 1 107 ? -2.115 -17.141 -13.32 1 84.81 107 GLU B CA 1
ATOM 3213 C C . GLU B 1 107 ? -1.571 -17.031 -14.742 1 84.81 107 GLU B C 1
ATOM 3215 O O . GLU B 1 107 ? -0.407 -17.359 -14.992 1 84.81 107 GLU B O 1
ATOM 3220 N N . GLN B 1 108 ? -2.365 -16.578 -15.578 1 86 108 GLN B N 1
ATOM 3221 C CA . GLN B 1 108 ? -1.991 -16.562 -16.984 1 86 108 GLN B CA 1
ATOM 3222 C C . GLN B 1 108 ? -1.447 -15.195 -17.391 1 86 108 GLN B C 1
ATOM 3224 O O . GLN B 1 108 ? -0.768 -15.07 -18.422 1 86 108 GLN B O 1
ATOM 3229 N N . ILE B 1 109 ? -1.78 -14.227 -16.672 1 89.44 109 ILE B N 1
ATOM 3230 C CA . ILE B 1 109 ? -1.296 -12.891 -16.984 1 89.44 109 ILE B CA 1
ATOM 3231 C C . ILE B 1 109 ? 0.089 -12.688 -16.375 1 89.44 109 ILE B C 1
ATOM 3233 O O . ILE B 1 109 ? 0.265 -12.82 -15.156 1 89.44 109 ILE B O 1
ATOM 3237 N N . PRO B 1 110 ? 1.021 -12.367 -17.234 1 90.94 110 PRO B N 1
ATOM 3238 C CA . PRO B 1 110 ? 2.367 -12.18 -16.688 1 90.94 110 PRO B CA 1
ATOM 3239 C C . PRO B 1 110 ? 2.4 -11.18 -15.531 1 90.94 110 PRO B C 1
ATOM 3241 O O . PRO B 1 110 ? 1.676 -10.188 -15.547 1 90.94 110 PRO B O 1
ATOM 3244 N N . TYR B 1 111 ? 3.297 -11.414 -14.547 1 90.94 111 TYR B N 1
ATOM 3245 C CA . TYR B 1 111 ? 3.352 -10.664 -13.297 1 90.94 111 TYR B CA 1
ATOM 3246 C C . TYR B 1 111 ? 3.627 -9.188 -13.555 1 90.94 111 TYR B C 1
ATOM 3248 O O . TYR B 1 111 ? 3.266 -8.336 -12.742 1 90.94 111 TYR B O 1
ATOM 3256 N N . HIS B 1 112 ? 4.285 -8.82 -14.664 1 88.38 112 HIS B N 1
ATOM 3257 C CA . HIS B 1 112 ? 4.676 -7.441 -14.93 1 88.38 112 HIS B CA 1
ATOM 3258 C C . HIS B 1 112 ? 3.736 -6.789 -15.938 1 88.38 112 HIS B C 1
ATOM 3260 O O . HIS B 1 112 ? 3.982 -5.664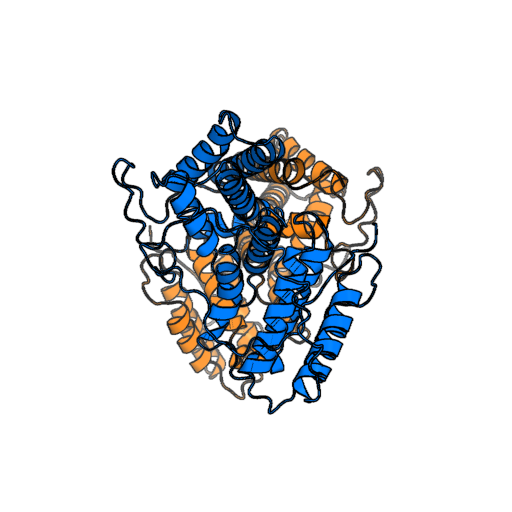 -16.391 1 88.38 112 HIS B O 1
ATOM 3266 N N . HIS B 1 113 ? 2.691 -7.543 -16.344 1 87.38 113 HIS B N 1
ATOM 3267 C CA . HIS B 1 113 ? 1.735 -6.992 -17.297 1 87.38 113 HIS B CA 1
ATOM 3268 C C . HIS B 1 113 ? 0.713 -6.102 -16.594 1 87.38 113 HIS B C 1
ATOM 3270 O O . HIS B 1 113 ? 0.19 -6.453 -15.539 1 87.38 113 HIS B O 1
ATOM 3276 N N . PRO B 1 114 ? 0.363 -5.008 -17.156 1 83.44 114 PRO B N 1
ATOM 3277 C CA . PRO B 1 114 ? -0.568 -4.059 -16.547 1 83.44 114 PRO B CA 1
ATOM 3278 C C . PRO B 1 114 ? -1.961 -4.652 -16.328 1 83.44 114 PRO B C 1
ATOM 3280 O O . PRO B 1 114 ? -2.686 -4.227 -15.43 1 83.44 114 PRO B O 1
ATOM 3283 N N . SER B 1 115 ? -2.242 -5.613 -17.094 1 87.81 115 SER B N 1
ATOM 3284 C CA . SER B 1 115 ? -3.572 -6.207 -17.016 1 87.81 115 SER B CA 1
ATOM 3285 C C . SER B 1 115 ? -3.781 -6.91 -15.68 1 87.81 115 SER B C 1
ATOM 3287 O O . SER B 1 115 ? -4.918 -7.129 -15.258 1 87.81 115 SER B O 1
ATOM 3289 N N . GLN B 1 116 ? -2.746 -7.367 -15.094 1 88.56 116 GLN B N 1
ATOM 3290 C CA . GLN B 1 116 ? -2.908 -8 -13.789 1 88.56 116 GLN B CA 1
ATOM 3291 C C . GLN B 1 116 ? -3.375 -6.996 -12.742 1 88.56 116 GLN B C 1
ATOM 3293 O O . GLN B 1 116 ? -4.219 -7.316 -11.898 1 88.56 116 GLN B O 1
ATOM 3298 N N . LEU B 1 117 ? -2.805 -5.871 -12.812 1 84.88 117 LEU B N 1
ATOM 3299 C CA . LEU B 1 117 ? -3.225 -4.816 -11.891 1 84.88 117 LEU B CA 1
ATOM 3300 C C . LEU B 1 117 ? -4.668 -4.406 -12.156 1 84.88 117 LEU B C 1
ATOM 3302 O O . LEU B 1 117 ? -5.414 -4.105 -11.227 1 84.88 117 LEU B O 1
ATOM 3306 N N . LYS B 1 118 ? -4.996 -4.348 -13.414 1 84.88 118 LYS B N 1
ATOM 3307 C CA . LYS B 1 118 ? -6.379 -4.055 -13.789 1 84.88 118 LYS B CA 1
ATOM 3308 C C . LYS B 1 118 ? -7.344 -5.027 -13.117 1 84.88 118 LYS B C 1
ATOM 3310 O O . LYS B 1 118 ? -8.383 -4.617 -12.594 1 84.88 118 LYS B O 1
ATOM 3315 N N . LEU B 1 119 ? -6.98 -6.254 -13.219 1 88.19 119 LEU B N 1
ATOM 3316 C CA . LEU B 1 119 ? -7.801 -7.289 -12.594 1 88.19 119 LEU B CA 1
ATOM 3317 C C . LEU B 1 119 ? -7.891 -7.078 -11.086 1 88.19 119 LEU B C 1
ATOM 3319 O O . LEU B 1 119 ? -8.969 -7.195 -10.5 1 88.19 119 LEU B O 1
ATOM 3323 N N . ALA B 1 120 ? -6.777 -6.785 -10.461 1 84.94 120 ALA B N 1
ATOM 3324 C CA . ALA B 1 120 ? -6.754 -6.543 -9.016 1 84.94 120 ALA B CA 1
ATOM 3325 C C . ALA B 1 120 ? -7.629 -5.348 -8.648 1 84.94 120 ALA B C 1
ATOM 3327 O O . ALA B 1 120 ? -8.359 -5.387 -7.656 1 84.94 120 ALA B O 1
ATOM 3328 N N . ARG B 1 121 ? -7.617 -4.34 -9.383 1 83.12 121 ARG B N 1
ATOM 3329 C CA . ARG B 1 121 ? -8.422 -3.148 -9.133 1 83.12 121 ARG B CA 1
ATOM 3330 C C . ARG B 1 121 ? -9.914 -3.465 -9.234 1 83.12 121 ARG B C 1
ATOM 3332 O O . ARG B 1 121 ? -10.719 -2.951 -8.453 1 83.12 121 ARG B O 1
ATOM 3339 N N . LEU B 1 122 ? -10.195 -4.16 -10.227 1 85 122 LEU B N 1
ATOM 3340 C CA . LEU B 1 122 ? -11.586 -4.559 -10.367 1 85 122 LEU B CA 1
ATOM 3341 C C . LEU B 1 122 ? -12.078 -5.277 -9.117 1 85 122 LEU B C 1
ATOM 3343 O O . LEU B 1 122 ? -13.188 -5.016 -8.641 1 85 122 LEU B O 1
ATOM 3347 N N . LEU B 1 123 ? -11.266 -6.152 -8.633 1 82.62 123 LEU B N 1
ATOM 3348 C CA . LEU B 1 123 ? -11.641 -6.891 -7.434 1 82.62 123 LEU B CA 1
ATOM 3349 C C . LEU B 1 123 ? -11.789 -5.953 -6.242 1 82.62 123 LEU B C 1
ATOM 3351 O O . LEU B 1 123 ? -12.633 -6.168 -5.375 1 82.62 123 LEU B O 1
ATOM 3355 N N . ARG B 1 124 ? -10.992 -5.008 -6.215 1 78.62 124 ARG B N 1
ATOM 3356 C CA . ARG B 1 124 ? -11.125 -4.016 -5.156 1 78.62 124 ARG B CA 1
ATOM 3357 C C . ARG B 1 124 ? -12.477 -3.311 -5.238 1 78.62 124 ARG B C 1
ATOM 3359 O O . ARG B 1 124 ? -13.172 -3.17 -4.227 1 78.62 124 ARG B O 1
ATOM 3366 N N . VAL B 1 125 ? -12.805 -2.889 -6.398 1 77.62 125 VAL B N 1
ATOM 3367 C CA . VAL B 1 125 ? -14.07 -2.195 -6.613 1 77.62 125 VAL B CA 1
ATOM 3368 C C . VAL B 1 125 ? -15.234 -3.109 -6.227 1 77.62 125 VAL B C 1
ATOM 3370 O O . VAL B 1 125 ? -16.172 -2.682 -5.543 1 77.62 125 VAL B O 1
ATOM 3373 N N . LEU B 1 126 ? -15.102 -4.277 -6.613 1 77.69 126 LEU B N 1
ATOM 3374 C CA . LEU B 1 126 ? -16.141 -5.25 -6.301 1 77.69 126 LEU B CA 1
ATOM 3375 C C . LEU B 1 126 ? -16.219 -5.496 -4.797 1 77.69 126 LEU B C 1
ATOM 3377 O O . LEU B 1 126 ? -17.312 -5.656 -4.242 1 77.69 126 LEU B O 1
ATOM 3381 N N . GLY B 1 127 ? -15.07 -5.52 -4.238 1 71.38 127 GLY B N 1
ATOM 3382 C CA . GLY B 1 127 ? -15 -5.754 -2.805 1 71.38 127 GLY B CA 1
ATOM 3383 C C . GLY B 1 127 ? -15.594 -4.625 -1.983 1 71.38 127 GLY B C 1
ATOM 3384 O O . GLY B 1 127 ? -15.953 -4.816 -0.82 1 71.38 127 GLY B O 1
ATOM 3385 N N . GLU B 1 128 ? -15.688 -3.553 -2.537 1 67.44 128 GLU B N 1
ATOM 3386 C CA . GLU B 1 128 ? -16.219 -2.393 -1.834 1 67.44 128 GLU B CA 1
ATOM 3387 C C . GLU B 1 128 ? -17.719 -2.236 -2.088 1 67.44 128 GLU B C 1
ATOM 3389 O O . GLU B 1 128 ? -18.375 -1.394 -1.471 1 67.44 128 GLU B O 1
ATOM 3394 N N . SER B 1 129 ? -18.203 -3.016 -2.953 1 68.19 129 SER B N 1
ATOM 3395 C CA . SER B 1 129 ? -19.625 -2.928 -3.264 1 68.19 129 SER B CA 1
ATOM 3396 C C . SER B 1 129 ? -20.469 -3.535 -2.15 1 68.19 129 SER B C 1
ATOM 3398 O O . SER B 1 129 ? -20.188 -4.633 -1.67 1 68.19 129 SER B O 1
ATOM 3400 N N . PRO B 1 130 ? -21.469 -2.789 -1.731 1 62.81 130 PRO B N 1
ATOM 3401 C CA . PRO B 1 130 ? -22.359 -3.326 -0.689 1 62.81 130 PRO B CA 1
ATOM 3402 C C . PRO B 1 130 ? -22.969 -4.672 -1.071 1 62.81 130 PRO B C 1
ATOM 3404 O O . PRO B 1 130 ? -23.156 -5.539 -0.212 1 62.81 130 PRO B O 1
ATOM 3407 N N . THR B 1 131 ? -23.328 -4.766 -2.291 1 63.12 131 THR B N 1
ATOM 3408 C CA . THR B 1 131 ? -23.922 -6.016 -2.758 1 63.12 131 THR B CA 1
ATOM 3409 C C . THR B 1 131 ? -22.969 -7.18 -2.551 1 63.12 131 THR B C 1
ATOM 3411 O O . THR B 1 131 ? -23.375 -8.266 -2.129 1 63.12 131 THR B O 1
ATOM 3414 N N . PHE B 1 132 ? -21.766 -6.84 -2.816 1 63 132 PHE B N 1
ATOM 3415 C CA . PHE B 1 132 ? -20.75 -7.871 -2.66 1 63 132 PHE B CA 1
ATOM 3416 C C . PHE B 1 132 ? -20.484 -8.156 -1.187 1 63 132 PHE B C 1
ATOM 3418 O O . PHE B 1 132 ? -20.312 -9.305 -0.791 1 63 132 PHE B O 1
ATOM 3425 N N . LEU B 1 133 ? -20.531 -7.043 -0.396 1 59 133 LEU B N 1
ATOM 3426 C CA . LEU B 1 133 ? -20.234 -7.141 1.028 1 59 133 LEU B CA 1
ATOM 3427 C C . LEU B 1 133 ? -21.406 -7.746 1.791 1 59 133 LEU B C 1
ATOM 3429 O O . LEU B 1 133 ? -21.219 -8.398 2.818 1 59 133 LEU B O 1
ATOM 3433 N N . SER B 1 134 ? -22.578 -7.234 1.479 1 54.75 134 SER B N 1
ATOM 3434 C CA . SER B 1 134 ? -23.766 -7.75 2.16 1 54.75 134 SER B CA 1
ATOM 3435 C C . SER B 1 134 ? -23.938 -9.25 1.927 1 54.75 134 SER B C 1
ATOM 3437 O O . SER B 1 134 ? -24.531 -9.945 2.746 1 54.75 134 SER B O 1
ATOM 3439 N N . GLN B 1 135 ? -23.672 -9.461 0.78 1 49.72 135 GLN B N 1
ATOM 3440 C CA . GLN B 1 135 ? -23.812 -10.891 0.527 1 49.72 135 GLN B CA 1
ATOM 3441 C C . GLN B 1 135 ? -22.828 -11.695 1.362 1 49.72 135 GLN B C 1
ATOM 3443 O O . GLN B 1 135 ? -21.703 -11.242 1.614 1 49.72 135 GLN B O 1
ATOM 3448 N N . HIS B 1 136 ? -23.359 -12.422 2.449 1 45.44 136 HIS B N 1
ATOM 3449 C CA . HIS B 1 136 ? -22.688 -13.273 3.422 1 45.44 136 HIS B CA 1
ATOM 3450 C C . HIS B 1 136 ? -21.281 -13.617 2.959 1 45.44 136 HIS B C 1
ATOM 3452 O O . HIS B 1 136 ? -20.672 -14.578 3.443 1 45.44 136 HIS B O 1
ATOM 3458 N N . TRP B 1 137 ? -21.047 -12.953 2.174 1 42.47 137 TRP B N 1
ATOM 3459 C CA . TRP B 1 137 ? -19.766 -13.5 1.707 1 42.47 137 TRP B CA 1
ATOM 3460 C C . TRP B 1 137 ? -18.812 -13.727 2.873 1 42.47 137 TRP B C 1
ATOM 3462 O O . TRP B 1 137 ? -18.328 -14.844 3.08 1 42.47 137 TRP B O 1
ATOM 3472 N N . LEU B 1 138 ? -17.938 -12.578 3.109 1 44 138 LEU B N 1
ATOM 3473 C CA . LEU B 1 138 ? -16.578 -12.836 3.582 1 44 138 LEU B CA 1
ATOM 3474 C C . LEU B 1 138 ? -16.594 -13.391 5 1 44 138 LEU B C 1
ATOM 3476 O O . LEU B 1 138 ? -16.703 -12.641 5.969 1 44 138 LEU B O 1
ATOM 3480 N N . GLY B 1 139 ? -17.672 -13.734 5.391 1 41.41 139 GLY B N 1
ATOM 3481 C CA . GLY B 1 139 ? -17.297 -14.422 6.617 1 41.41 139 GLY B CA 1
ATOM 3482 C C . GLY B 1 139 ? -15.906 -15.016 6.559 1 41.41 139 GLY B C 1
ATOM 3483 O O . GLY B 1 139 ? -14.977 -14.391 6.051 1 41.41 139 GLY B O 1
ATOM 3484 N N . SER B 1 140 ? -15.883 -16.344 6.938 1 43.53 140 SER B N 1
ATOM 3485 C CA . SER B 1 140 ? -14.711 -17.203 6.82 1 43.53 140 SER B CA 1
ATOM 3486 C C . SER B 1 140 ? -14.125 -17.156 5.414 1 43.53 140 SER B C 1
ATOM 3488 O O . SER B 1 140 ? -12.969 -17.516 5.199 1 43.53 140 SER B O 1
ATOM 3490 N N . GLU B 1 141 ? -14.773 -16.672 4.41 1 43.47 141 GLU B N 1
ATOM 3491 C CA . GLU B 1 141 ? -14.484 -16.75 2.982 1 43.47 141 GLU B CA 1
ATOM 3492 C C . GLU B 1 141 ? -13.523 -15.633 2.562 1 43.47 141 GLU B C 1
ATOM 3494 O O . GLU B 1 141 ? -12.727 -15.812 1.639 1 43.47 141 GLU B O 1
ATOM 3499 N N . LYS B 1 142 ? -13.742 -14.453 3.131 1 48.09 142 LYS B N 1
ATOM 3500 C CA . LYS B 1 142 ? -12.68 -13.477 2.891 1 48.09 142 LYS B CA 1
ATOM 3501 C C . LYS B 1 142 ? -11.305 -14.117 3.039 1 48.09 142 LYS B C 1
ATOM 3503 O O . LYS B 1 142 ? -10.398 -13.844 2.246 1 48.09 142 LYS B O 1
ATOM 3508 N N . GLU B 1 143 ? -11.32 -14.82 4.035 1 48.41 143 GLU B N 1
ATOM 3509 C CA . GLU B 1 143 ? -10.078 -15.562 4.254 1 48.41 143 GLU B CA 1
ATOM 3510 C C . GLU B 1 143 ? -9.773 -16.484 3.078 1 48.41 143 GLU B C 1
ATOM 3512 O O . GLU B 1 143 ? -8.609 -16.656 2.709 1 48.41 143 GLU B O 1
ATOM 3517 N N . GLU B 1 144 ? -10.898 -16.891 2.504 1 46.97 144 GLU B N 1
ATOM 3518 C CA . GLU B 1 144 ? -10.672 -17.844 1.433 1 46.97 144 GLU B CA 1
ATOM 3519 C C . GLU B 1 144 ? -10.133 -17.172 0.178 1 46.97 144 GLU B C 1
ATOM 3521 O O . GLU B 1 144 ? -9.266 -17.703 -0.506 1 46.97 144 GLU B O 1
ATOM 3526 N N . ILE B 1 145 ? -10.703 -16.109 -0.118 1 49.12 145 ILE B N 1
ATOM 3527 C CA . ILE B 1 145 ? -10.258 -15.422 -1.32 1 49.12 145 ILE B CA 1
ATOM 3528 C C . ILE B 1 145 ? -8.789 -15.023 -1.167 1 49.12 145 ILE B C 1
ATOM 3530 O O . ILE B 1 145 ? -8 -15.156 -2.107 1 49.12 145 ILE B O 1
ATOM 3534 N N . VAL B 1 146 ? -8.609 -14.5 0.034 1 47.84 146 VAL B N 1
ATOM 3535 C CA . VAL B 1 146 ? -7.23 -14.125 0.334 1 47.84 146 VAL B CA 1
ATOM 3536 C C . VAL B 1 146 ? -6.352 -15.375 0.383 1 47.84 146 VAL B C 1
ATOM 3538 O O . VAL B 1 146 ? -5.16 -15.32 0.071 1 47.84 146 VAL B O 1
ATOM 3541 N N . LEU B 1 147 ? -7.082 -16.328 0.93 1 47.38 147 LEU B N 1
ATOM 3542 C CA . LEU B 1 147 ? -6.348 -17.578 1.078 1 47.38 147 LEU B CA 1
ATOM 3543 C C . LEU B 1 147 ? -6.289 -18.328 -0.245 1 47.38 147 LEU B C 1
ATOM 3545 O O . LEU B 1 147 ? -5.582 -19.328 -0.361 1 47.38 147 LEU B O 1
ATOM 3549 N N . LEU B 1 148 ? -7.078 -17.812 -1.075 1 48.06 148 LEU B N 1
ATOM 3550 C CA . LEU B 1 148 ? -7.152 -18.531 -2.348 1 48.06 148 LEU B CA 1
ATOM 3551 C C . LEU B 1 148 ? -5.766 -18.688 -2.965 1 48.06 148 LEU B C 1
ATOM 3553 O O . LEU B 1 148 ? -5.426 -19.766 -3.467 1 48.06 148 LEU B O 1
ATOM 3557 N N . PRO B 1 149 ? -5.133 -17.469 -3.123 1 45.59 149 PRO B N 1
ATOM 3558 C CA . PRO B 1 149 ? -3.811 -17.672 -3.721 1 45.59 149 PRO B CA 1
ATOM 3559 C C . PRO B 1 149 ? -2.969 -18.688 -2.953 1 45.59 149 PRO B C 1
ATOM 3561 O O . PRO B 1 149 ? -2.139 -19.391 -3.545 1 45.59 149 PRO B O 1
ATOM 3564 N N . HIS B 1 150 ? -3.084 -18.578 -1.653 1 45.34 150 HIS B N 1
ATOM 3565 C CA . HIS B 1 150 ? -2.35 -19.625 -0.956 1 45.34 150 HIS B CA 1
ATOM 3566 C C . HIS B 1 150 ? -2.711 -21 -1.501 1 45.34 150 HIS B C 1
ATOM 3568 O O . HIS B 1 150 ? -1.884 -21.922 -1.485 1 45.34 150 HIS B O 1
ATOM 3574 N N . ARG B 1 151 ? -3.867 -21.031 -1.82 1 44.62 151 ARG B N 1
ATOM 3575 C CA . ARG B 1 151 ? -4.277 -22.297 -2.41 1 44.62 151 ARG B CA 1
ATOM 3576 C C . ARG B 1 151 ? -3.664 -22.484 -3.795 1 44.62 151 ARG B C 1
ATOM 3578 O O . ARG B 1 151 ? -3.541 -23.609 -4.277 1 44.62 151 ARG B O 1
ATOM 3585 N N . LEU B 1 152 ? -3.447 -21.359 -4.371 1 44.03 152 LEU B N 1
ATOM 3586 C CA . LEU B 1 152 ? -2.805 -21.5 -5.676 1 44.03 152 LEU B CA 1
ATOM 3587 C C . LEU B 1 152 ? -1.361 -21.969 -5.52 1 44.03 152 LEU B C 1
ATOM 3589 O O . LEU B 1 152 ? -0.657 -22.156 -6.516 1 44.03 152 LEU B O 1
ATOM 3593 N N . LEU B 1 153 ? -0.697 -21.422 -4.449 1 45.88 153 LEU B N 1
ATOM 3594 C CA . LEU B 1 153 ? 0.662 -21.938 -4.312 1 45.88 153 LEU B CA 1
ATOM 3595 C C . LEU B 1 153 ? 0.761 -23.359 -4.844 1 45.88 153 LEU B C 1
ATOM 3597 O O . LEU B 1 153 ? 1.842 -23.812 -5.238 1 45.88 153 L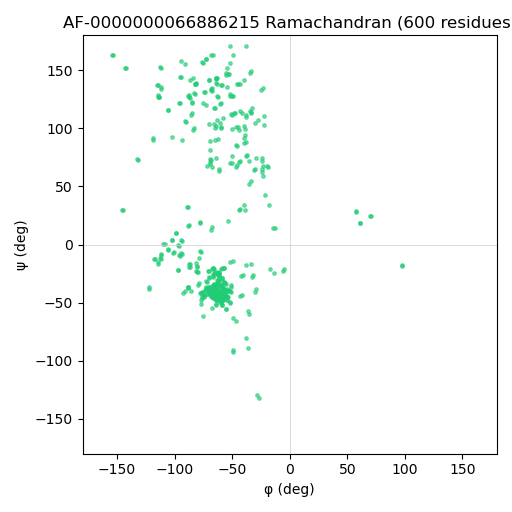EU B O 1
ATOM 3601 N N . MET B 1 154 ? -0.268 -24.203 -4.625 1 48.78 154 MET B N 1
ATOM 3602 C CA . MET B 1 154 ? 0.053 -25.625 -4.434 1 48.78 154 MET B CA 1
ATOM 3603 C C . MET B 1 154 ? 0.586 -26.234 -5.723 1 48.78 154 MET B C 1
ATOM 3605 O O . MET B 1 154 ? 1.61 -26.922 -5.711 1 48.78 154 MET B O 1
ATOM 3609 N N . VAL B 1 155 ? -0.118 -26.172 -6.91 1 50.81 155 VAL B N 1
ATOM 3610 C CA . VAL B 1 155 ? 0.332 -27.141 -7.895 1 50.81 155 VAL B CA 1
ATOM 3611 C C . VAL B 1 155 ? 1.373 -26.5 -8.812 1 50.81 155 VAL B C 1
ATOM 3613 O O . VAL B 1 155 ? 1.062 -25.578 -9.57 1 50.81 155 VAL B O 1
ATOM 3616 N N . LEU B 1 156 ? 2.674 -26.625 -8.375 1 62.03 156 LEU B N 1
ATOM 3617 C CA . LEU B 1 156 ? 3.752 -26.266 -9.289 1 62.03 156 LEU B CA 1
ATOM 3618 C C . LEU B 1 156 ? 3.793 -27.219 -10.477 1 62.03 156 LEU B C 1
ATOM 3620 O O . LEU B 1 156 ? 3.953 -28.422 -10.312 1 62.03 156 LEU B O 1
ATOM 3624 N N . ASP B 1 157 ? 3.328 -26.75 -11.531 1 64.44 157 ASP B N 1
ATOM 3625 C CA . ASP B 1 157 ? 3.361 -27.516 -12.773 1 64.44 157 ASP B CA 1
ATOM 3626 C C . ASP B 1 157 ? 4.434 -26.969 -13.719 1 64.44 157 ASP B C 1
ATOM 3628 O O . ASP B 1 157 ? 4.355 -25.828 -14.164 1 64.44 157 ASP B O 1
ATOM 3632 N N . ALA B 1 158 ? 5.422 -27.812 -13.977 1 70.12 158 ALA B N 1
ATOM 3633 C CA . ALA B 1 158 ? 6.516 -27.422 -14.867 1 70.12 158 ALA B CA 1
ATOM 3634 C C . ALA B 1 158 ? 5.988 -27.062 -16.25 1 70.12 158 ALA B C 1
ATOM 3636 O O . ALA B 1 158 ? 6.652 -26.328 -17 1 70.12 158 ALA B O 1
ATOM 3637 N N . ALA B 1 159 ? 4.77 -27.562 -16.516 1 71.88 159 ALA B N 1
ATOM 3638 C CA . ALA B 1 159 ? 4.16 -27.219 -17.797 1 71.88 159 ALA B CA 1
ATOM 3639 C C . ALA B 1 159 ? 3.734 -25.75 -17.828 1 71.88 159 ALA B C 1
ATOM 3641 O O . ALA B 1 159 ? 3.646 -25.141 -18.891 1 71.88 159 ALA B O 1
ATOM 3642 N N . PHE B 1 160 ? 3.562 -25.25 -16.656 1 78.12 160 PHE B N 1
ATOM 3643 C CA . PHE B 1 160 ? 3.172 -23.844 -16.516 1 78.12 160 PHE B CA 1
ATOM 3644 C C . PHE B 1 160 ? 4.035 -23.156 -15.469 1 78.12 160 PHE B C 1
ATOM 3646 O O . PHE B 1 160 ? 3.537 -22.734 -14.422 1 78.12 160 PHE B O 1
ATOM 3653 N N . PRO B 1 161 ? 5.176 -22.938 -15.836 1 79.62 161 PRO B N 1
ATOM 3654 C CA . PRO B 1 161 ? 6.172 -22.5 -14.852 1 79.62 161 PRO B CA 1
ATOM 3655 C C . PRO B 1 161 ? 5.879 -21.109 -14.289 1 79.62 161 PRO B C 1
ATOM 3657 O O . PRO B 1 161 ? 6.312 -20.781 -13.18 1 79.62 161 PRO B O 1
ATOM 3660 N N . ASP B 1 162 ? 5.086 -20.406 -15.031 1 86.81 162 ASP B N 1
ATOM 3661 C CA . ASP B 1 162 ? 4.918 -19.016 -14.625 1 86.81 162 ASP B CA 1
ATOM 3662 C C . ASP B 1 162 ? 3.664 -18.844 -13.773 1 86.81 162 ASP B C 1
ATOM 3664 O O . ASP B 1 162 ? 3.473 -17.812 -13.141 1 86.81 162 ASP B O 1
ATOM 3668 N N . ASP B 1 163 ? 2.855 -19.844 -13.68 1 83.94 163 ASP B N 1
ATOM 3669 C CA . ASP B 1 163 ? 1.553 -19.719 -13.031 1 83.94 163 ASP B CA 1
ATOM 3670 C C . ASP B 1 163 ? 1.703 -19.281 -11.578 1 83.94 163 ASP B C 1
ATOM 3672 O O . ASP B 1 163 ? 1.023 -18.359 -11.125 1 83.94 163 ASP B O 1
ATOM 3676 N N . TYR B 1 164 ? 2.572 -19.938 -10.953 1 86 164 TYR B N 1
ATOM 3677 C CA . TYR B 1 164 ? 2.75 -19.641 -9.539 1 86 164 TYR B CA 1
ATOM 3678 C C . TYR B 1 164 ? 3.27 -18.234 -9.336 1 86 164 TYR B C 1
ATOM 3680 O O . TYR B 1 164 ? 2.816 -17.516 -8.43 1 86 164 TYR B O 1
ATOM 3688 N N . VAL B 1 165 ? 4.215 -17.875 -10.133 1 91.31 165 VAL B N 1
ATOM 3689 C CA . VAL B 1 165 ? 4.828 -16.562 -10.023 1 91.31 165 VAL B CA 1
ATOM 3690 C C . VAL B 1 165 ? 3.787 -15.484 -10.328 1 91.31 165 VAL B C 1
ATOM 3692 O O . VAL B 1 165 ? 3.676 -14.492 -9.594 1 91.31 165 VAL B O 1
ATOM 3695 N N . ASN B 1 166 ? 3.021 -15.727 -11.32 1 90.44 166 ASN B N 1
ATOM 3696 C CA . ASN B 1 166 ? 1.957 -14.797 -11.688 1 90.44 166 ASN B CA 1
ATOM 3697 C C . ASN B 1 166 ? 0.904 -14.688 -10.586 1 90.44 166 ASN B C 1
ATOM 3699 O O . ASN B 1 166 ? 0.463 -13.594 -10.242 1 90.44 166 ASN B O 1
ATOM 3703 N N . ALA B 1 167 ? 0.559 -15.742 -10.062 1 86.25 167 ALA B N 1
ATOM 3704 C CA . ALA B 1 167 ? -0.427 -15.75 -8.984 1 86.25 167 ALA B CA 1
ATOM 3705 C C . ALA B 1 167 ? 0.102 -15.031 -7.746 1 86.25 167 ALA B C 1
ATOM 3707 O O . ALA B 1 167 ? -0.647 -14.328 -7.062 1 86.25 167 ALA B O 1
ATOM 3708 N N . SER B 1 168 ? 1.373 -15.242 -7.477 1 88.62 168 SER B N 1
ATOM 3709 C CA . SER B 1 168 ? 1.984 -14.57 -6.336 1 88.62 168 SER B CA 1
ATOM 3710 C C . SER B 1 168 ? 1.98 -13.055 -6.523 1 88.62 168 SER B C 1
ATOM 3712 O O . SER B 1 168 ? 1.702 -12.312 -5.582 1 88.62 168 SER B O 1
ATOM 3714 N N . ALA B 1 169 ? 2.281 -12.688 -7.727 1 91.69 169 ALA B N 1
ATOM 3715 C CA . ALA B 1 169 ? 2.232 -11.266 -8.039 1 91.69 169 ALA B CA 1
ATOM 3716 C C . ALA B 1 169 ? 0.824 -10.711 -7.844 1 91.69 169 ALA B C 1
ATOM 3718 O O . ALA B 1 169 ? 0.647 -9.633 -7.266 1 91.69 169 ALA B O 1
ATOM 3719 N N . PHE B 1 170 ? -0.102 -11.453 -8.32 1 89.38 170 PHE B N 1
ATOM 3720 C CA . PHE B 1 170 ? -1.495 -11.031 -8.203 1 89.38 170 PHE B CA 1
ATOM 3721 C C . PHE B 1 170 ? -1.903 -10.898 -6.742 1 89.38 170 PHE B C 1
ATOM 3723 O O . PHE B 1 170 ? -2.525 -9.914 -6.355 1 89.38 170 PHE B O 1
ATOM 3730 N N . ARG B 1 171 ? -1.53 -11.812 -5.957 1 85.81 171 ARG B N 1
ATOM 3731 C CA . ARG B 1 171 ? -1.842 -11.781 -4.531 1 85.81 171 ARG B CA 1
ATOM 3732 C C . ARG B 1 171 ? -1.176 -10.586 -3.855 1 85.81 171 ARG B C 1
ATOM 3734 O O . ARG B 1 171 ? -1.784 -9.922 -3.014 1 85.81 171 ARG B O 1
ATOM 3741 N N . ALA B 1 172 ? 0.038 -10.438 -4.164 1 89.94 172 ALA B N 1
ATOM 3742 C CA . ALA B 1 172 ? 0.753 -9.289 -3.607 1 89.94 172 ALA B CA 1
ATOM 3743 C C . ALA B 1 172 ? 0.055 -7.984 -3.965 1 89.94 172 ALA B C 1
ATOM 3745 O O . ALA B 1 172 ? -0.07 -7.09 -3.125 1 89.94 172 ALA B O 1
ATOM 3746 N N . LYS B 1 173 ? -0.394 -7.918 -5.195 1 88.19 173 LYS B N 1
ATOM 3747 C CA . LYS B 1 173 ? -1.093 -6.719 -5.652 1 88.19 173 LYS B CA 1
ATOM 3748 C C . LYS B 1 173 ? -2.418 -6.543 -4.918 1 88.19 173 LYS B C 1
ATOM 3750 O O . LYS B 1 173 ? -2.791 -5.426 -4.559 1 88.19 173 LYS B O 1
ATOM 3755 N N . LEU B 1 174 ? -3.129 -7.582 -4.711 1 83.56 174 LEU B N 1
ATOM 3756 C CA . LEU B 1 174 ? -4.371 -7.516 -3.951 1 83.56 174 LEU B CA 1
ATOM 3757 C C . LEU B 1 174 ? -4.117 -7.02 -2.531 1 83.56 174 LEU B C 1
ATOM 3759 O O . LEU B 1 174 ? -4.875 -6.203 -2.008 1 83.56 174 LEU B O 1
ATOM 3763 N N . CYS B 1 175 ? -3.057 -7.539 -1.989 1 83.88 175 CYS B N 1
ATOM 3764 C CA . CYS B 1 175 ? -2.699 -7.121 -0.638 1 83.88 175 CYS B CA 1
ATOM 3765 C C . CYS B 1 175 ? -2.322 -5.645 -0.606 1 83.88 175 CYS B C 1
ATOM 3767 O O . CYS B 1 175 ? -2.703 -4.922 0.316 1 83.88 175 CYS B O 1
ATOM 3769 N N . ALA B 1 176 ? -1.561 -5.293 -1.581 1 85.12 176 ALA B N 1
ATOM 3770 C CA . ALA B 1 176 ? -1.132 -3.9 -1.665 1 85.12 176 ALA B CA 1
ATOM 3771 C C . ALA B 1 176 ? -2.332 -2.961 -1.761 1 85.12 176 ALA B C 1
ATOM 3773 O O . ALA B 1 176 ? -2.283 -1.831 -1.271 1 85.12 176 ALA B O 1
ATOM 3774 N N . MET B 1 177 ? -3.367 -3.459 -2.303 1 79.5 177 MET B N 1
ATOM 3775 C CA . MET B 1 177 ? -4.57 -2.648 -2.461 1 79.5 177 MET B CA 1
ATOM 3776 C C . MET B 1 177 ? -5.535 -2.867 -1.3 1 79.5 177 MET B C 1
ATOM 3778 O O . MET B 1 177 ? -6.656 -2.355 -1.311 1 79.5 177 MET B O 1
ATOM 3782 N N . CYS B 1 178 ? -5.125 -3.621 -0.402 1 73.88 178 CYS B N 1
ATOM 3783 C CA . CYS B 1 178 ? -5.879 -3.904 0.813 1 73.88 178 CYS B CA 1
ATOM 3784 C C . CYS B 1 178 ? -7.254 -4.48 0.482 1 73.88 178 CYS B C 1
ATOM 3786 O O . CYS B 1 178 ? -8.234 -4.184 1.161 1 73.88 178 CYS B O 1
ATOM 3788 N N . THR B 1 179 ? -7.246 -5.117 -0.605 1 70.75 179 THR B N 1
ATOM 3789 C CA . THR B 1 179 ? -8.5 -5.75 -0.995 1 70.75 179 THR B CA 1
ATOM 3790 C C . THR B 1 179 ? -8.945 -6.766 0.053 1 70.75 179 THR B C 1
ATOM 3792 O O . THR B 1 179 ? -8.172 -7.648 0.437 1 70.75 179 THR B O 1
ATOM 3795 N N . TRP B 1 180 ? -10.031 -6.574 0.557 1 63 180 TRP B N 1
ATOM 3796 C CA . TRP B 1 180 ? -10.664 -7.422 1.561 1 63 180 TRP B CA 1
ATOM 3797 C C . TRP B 1 180 ? -9.82 -7.488 2.83 1 63 180 TRP B C 1
ATOM 3799 O O . TRP B 1 180 ? -9.922 -8.445 3.598 1 63 180 TRP B O 1
ATOM 3809 N N . GLY B 1 181 ? -8.93 -6.57 3.004 1 62.41 181 GLY B N 1
ATOM 3810 C CA . GLY B 1 181 ? -8.125 -6.516 4.215 1 62.41 181 GLY B CA 1
ATOM 3811 C C . GLY B 1 181 ? -7.121 -7.648 4.316 1 62.41 181 GLY B C 1
ATOM 3812 O O . GLY B 1 181 ? -6.738 -8.047 5.418 1 62.41 181 GLY B O 1
ATOM 3813 N N . ALA B 1 182 ? -6.758 -8.172 3.205 1 62.19 182 ALA B N 1
ATOM 3814 C CA . ALA B 1 182 ? -5.84 -9.312 3.201 1 62.19 182 ALA B CA 1
ATOM 3815 C C . ALA B 1 182 ? -4.469 -8.906 3.738 1 62.19 182 ALA B C 1
ATOM 3817 O O . ALA B 1 182 ? -3.848 -7.969 3.234 1 62.19 182 ALA B O 1
ATOM 3818 N N . PRO B 1 183 ? -4.07 -9.539 4.871 1 69.19 183 PRO B N 1
ATOM 3819 C CA . PRO B 1 183 ? -2.729 -9.25 5.379 1 69.19 183 PRO B CA 1
ATOM 3820 C C . PRO B 1 183 ? -1.628 -9.883 4.527 1 69.19 183 PRO B C 1
ATOM 3822 O O . PRO B 1 183 ? -1.89 -10.812 3.768 1 69.19 183 PRO B O 1
ATOM 3825 N N . PRO B 1 184 ? -0.428 -9.344 4.648 1 79.44 184 PRO B N 1
ATOM 3826 C CA . PRO B 1 184 ? 0.672 -9.891 3.85 1 79.44 184 PRO B CA 1
ATOM 3827 C C . PRO B 1 184 ? 1.226 -11.195 4.418 1 79.44 184 PRO B C 1
ATOM 3829 O O . PRO B 1 184 ? 2.311 -11.633 4.027 1 79.44 184 PRO B O 1
ATOM 3832 N N . GLY B 1 185 ? 0.504 -11.883 5.246 1 78.12 185 GLY B N 1
ATOM 3833 C CA . GLY B 1 185 ? 0.901 -13.102 5.934 1 78.12 185 GLY B CA 1
ATOM 3834 C C . GLY B 1 185 ? 1.437 -14.164 4.996 1 78.12 185 GLY B C 1
ATOM 3835 O O . GLY B 1 185 ? 2.525 -14.703 5.215 1 78.12 185 GLY B O 1
ATOM 3836 N N . PRO B 1 186 ? 0.737 -14.445 3.969 1 78.06 186 PRO B N 1
ATOM 3837 C CA . PRO B 1 186 ? 1.207 -15.469 3.037 1 78.06 186 PRO B CA 1
ATOM 3838 C C . PRO B 1 186 ? 2.586 -15.164 2.463 1 78.06 186 PRO B C 1
ATOM 3840 O O . PRO B 1 186 ? 3.381 -16.078 2.227 1 78.06 186 PRO B O 1
ATOM 3843 N N . GLY B 1 187 ? 2.826 -13.906 2.193 1 84.19 187 GLY B N 1
ATOM 3844 C CA . GLY B 1 187 ? 4.152 -13.523 1.727 1 84.19 187 GLY B CA 1
ATOM 3845 C C . GLY B 1 187 ? 5.25 -13.844 2.725 1 84.19 187 GLY B C 1
ATOM 3846 O O . GLY B 1 187 ? 6.293 -14.383 2.357 1 84.19 187 GLY B O 1
ATOM 3847 N N . PHE B 1 188 ? 4.969 -13.594 3.961 1 86 188 PHE B N 1
ATOM 3848 C CA . PHE B 1 188 ? 5.938 -13.891 5.012 1 86 188 PHE B CA 1
ATOM 3849 C C . PHE B 1 188 ? 6.141 -15.391 5.148 1 86 188 PHE B C 1
ATOM 3851 O O . PHE B 1 188 ? 7.262 -15.852 5.395 1 86 188 PHE B O 1
ATO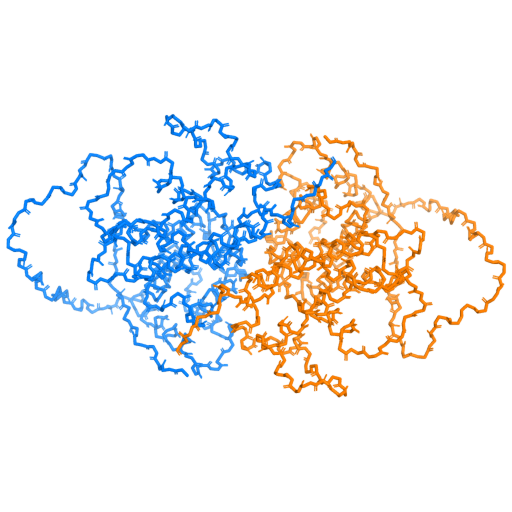M 3858 N N . ASP B 1 189 ? 5.062 -16.078 5.016 1 79.81 189 ASP B N 1
ATOM 3859 C CA . ASP B 1 189 ? 5.148 -17.531 5.105 1 79.81 189 ASP B CA 1
ATOM 3860 C C . ASP B 1 189 ? 6.094 -18.094 4.043 1 79.81 189 ASP B C 1
ATOM 3862 O O . ASP B 1 189 ? 6.875 -19 4.316 1 79.81 189 ASP B O 1
ATOM 3866 N N . ILE B 1 190 ? 6.008 -17.594 2.924 1 83.69 190 ILE B N 1
ATOM 3867 C CA . ILE B 1 190 ? 6.863 -18.047 1.833 1 83.69 190 ILE B CA 1
ATOM 3868 C C . ILE B 1 190 ? 8.328 -17.734 2.162 1 83.69 190 ILE B C 1
ATOM 3870 O O . ILE B 1 190 ? 9.203 -18.562 1.924 1 83.69 190 ILE B O 1
ATOM 3874 N N . PHE B 1 191 ? 8.57 -16.562 2.689 1 89.38 191 PHE B N 1
ATOM 3875 C CA . PHE B 1 191 ? 9.938 -16.203 3.07 1 89.38 191 PHE B CA 1
ATOM 3876 C C . PHE B 1 191 ? 10.484 -17.203 4.09 1 89.38 191 PHE B C 1
ATOM 3878 O O . PHE B 1 191 ? 11.625 -17.656 3.961 1 89.38 191 PHE B O 1
ATOM 3885 N N . ARG B 1 192 ? 9.711 -17.438 5.02 1 84.62 192 ARG B N 1
ATOM 3886 C CA . ARG B 1 192 ? 10.133 -18.328 6.09 1 84.62 192 ARG B CA 1
ATOM 3887 C C . ARG B 1 192 ? 10.469 -19.719 5.543 1 84.62 192 ARG B C 1
ATOM 3889 O O . ARG B 1 192 ? 11.531 -20.266 5.84 1 84.62 192 ARG B O 1
ATOM 3896 N N . ASP B 1 193 ? 9.594 -20.219 4.801 1 80.56 193 ASP B N 1
ATOM 3897 C CA . ASP B 1 193 ? 9.781 -21.547 4.258 1 80.56 193 ASP B CA 1
ATOM 3898 C C . ASP B 1 193 ? 11.023 -21.609 3.367 1 80.56 193 ASP B C 1
ATOM 3900 O O . ASP B 1 193 ? 11.781 -22.578 3.414 1 80.56 193 ASP B O 1
ATOM 3904 N N . LEU B 1 194 ? 11.203 -20.688 2.656 1 87.44 194 LEU B N 1
ATOM 3905 C CA . LEU B 1 194 ? 12.273 -20.656 1.664 1 87.44 194 LEU B CA 1
ATOM 3906 C C . LEU B 1 194 ? 13.625 -20.406 2.33 1 87.44 194 LEU B C 1
ATOM 3908 O O . LEU B 1 194 ? 14.625 -21.031 1.968 1 87.44 194 LEU B O 1
ATOM 3912 N N . PHE B 1 195 ? 13.641 -19.484 3.324 1 88.81 195 PHE B N 1
ATOM 3913 C CA . PHE B 1 195 ? 14.938 -18.969 3.738 1 88.81 195 PHE B CA 1
ATOM 3914 C C . PHE B 1 195 ? 15.258 -19.391 5.168 1 88.81 195 PHE B C 1
ATOM 3916 O O . PHE B 1 195 ? 16.406 -19.297 5.609 1 88.81 195 PHE B O 1
ATOM 3923 N N . GLU B 1 196 ? 14.32 -19.828 5.879 1 85.56 196 GLU B N 1
ATOM 3924 C CA . GLU B 1 196 ? 14.586 -20.109 7.289 1 85.56 196 GLU B CA 1
ATOM 3925 C C . GLU B 1 196 ? 14.516 -21.594 7.574 1 85.56 196 GLU B C 1
ATOM 3927 O O . GLU B 1 196 ? 14.82 -22.047 8.688 1 85.56 196 GLU B O 1
ATOM 3932 N N . THR B 1 197 ? 14.07 -22.25 6.598 1 79.44 197 THR B N 1
ATOM 3933 C CA . THR B 1 197 ? 13.992 -23.688 6.789 1 79.44 197 THR B CA 1
ATOM 3934 C C . THR B 1 197 ? 15 -24.406 5.895 1 79.44 197 THR B C 1
ATOM 3936 O O . THR B 1 197 ? 15.461 -23.844 4.895 1 79.44 197 THR B O 1
ATOM 3939 N N . ASP B 1 198 ? 15.438 -25.547 6.34 1 74.38 198 ASP B N 1
ATOM 3940 C CA . ASP B 1 198 ? 16.359 -26.359 5.551 1 74.38 198 ASP B CA 1
ATOM 3941 C C . ASP B 1 198 ? 15.609 -27.297 4.617 1 74.38 198 ASP B C 1
ATOM 3943 O O . ASP B 1 198 ? 16.094 -28.375 4.289 1 74.38 198 ASP B O 1
ATOM 3947 N N . LYS B 1 199 ? 14.578 -26.844 4.23 1 73.81 199 LYS B N 1
ATOM 3948 C CA . LYS B 1 199 ? 13.781 -27.672 3.338 1 73.81 199 LYS B CA 1
ATOM 3949 C C . LYS B 1 199 ? 14.523 -27.953 2.035 1 73.81 199 LYS B C 1
ATOM 3951 O O . LYS B 1 199 ? 15.172 -27.062 1.477 1 73.81 199 LYS B O 1
ATOM 3956 N N . GLN B 1 200 ? 14.586 -29.234 1.732 1 79 200 GLN B N 1
ATOM 3957 C CA . GLN B 1 200 ? 15.125 -29.641 0.44 1 79 200 GLN B CA 1
ATOM 3958 C C . GLN B 1 200 ? 14.031 -29.672 -0.627 1 79 200 GLN B C 1
ATOM 3960 O O . GLN B 1 200 ? 12.961 -30.234 -0.41 1 79 200 GLN B O 1
ATOM 3965 N N . TYR B 1 201 ? 14.359 -28.984 -1.721 1 81.38 201 TYR B N 1
ATOM 3966 C CA . TYR B 1 201 ? 13.383 -28.938 -2.807 1 81.38 201 TYR B CA 1
ATOM 3967 C C . TYR B 1 201 ? 13.672 -30.016 -3.84 1 81.38 201 TYR B C 1
ATOM 3969 O O . TYR B 1 201 ? 14.828 -30.375 -4.07 1 81.38 201 TYR B O 1
ATOM 3977 N N . SER B 1 202 ? 12.633 -30.562 -4.391 1 77.56 202 SER B N 1
ATOM 3978 C CA . SER B 1 202 ? 12.688 -31.703 -5.301 1 77.56 202 SER B CA 1
ATOM 3979 C C . SER B 1 202 ? 13.461 -31.359 -6.57 1 77.56 202 SER B C 1
ATOM 3981 O O . SER B 1 202 ? 14.023 -32.25 -7.215 1 77.56 202 SER B O 1
ATOM 3983 N N . SER B 1 203 ? 13.445 -30.203 -6.988 1 84.31 203 SER B N 1
ATOM 3984 C CA . SER B 1 203 ? 14.125 -29.797 -8.219 1 84.31 203 SER B CA 1
ATOM 3985 C C . SER B 1 203 ? 14.5 -28.312 -8.18 1 84.31 203 SER B C 1
ATOM 3987 O O . SER B 1 203 ? 13.977 -27.562 -7.359 1 84.31 203 SER B O 1
ATOM 3989 N N . ALA B 1 204 ? 15.367 -28.016 -9.039 1 87.62 204 ALA B N 1
ATOM 3990 C CA . ALA B 1 204 ? 15.758 -26.625 -9.211 1 87.62 204 ALA B CA 1
ATOM 3991 C C . ALA B 1 204 ? 14.57 -25.781 -9.664 1 87.62 204 ALA B C 1
ATOM 3993 O O . ALA B 1 204 ? 14.461 -24.609 -9.305 1 87.62 204 ALA B O 1
ATOM 3994 N N . PHE B 1 205 ? 13.742 -26.438 -10.398 1 88.12 205 PHE B N 1
ATOM 3995 C CA . PHE B 1 205 ? 12.562 -25.75 -10.906 1 88.12 205 PHE B CA 1
ATOM 3996 C C . PHE B 1 205 ? 11.68 -25.266 -9.758 1 88.12 205 PHE B C 1
ATOM 3998 O O . PHE B 1 205 ? 11.258 -24.109 -9.742 1 88.12 205 PHE B O 1
ATOM 4005 N N . VAL B 1 206 ? 11.461 -26.109 -8.844 1 85.5 206 VAL B N 1
ATOM 4006 C CA . VAL B 1 206 ? 10.602 -25.781 -7.711 1 85.5 206 VAL B CA 1
ATOM 4007 C C . VAL B 1 206 ? 11.227 -24.641 -6.898 1 85.5 206 VAL B C 1
ATOM 4009 O O . VAL B 1 206 ? 10.547 -23.656 -6.582 1 85.5 206 VAL B O 1
ATOM 4012 N N . LYS B 1 207 ? 12.414 -24.797 -6.645 1 88.94 207 LYS B N 1
ATOM 4013 C CA . LYS B 1 207 ? 13.109 -23.781 -5.848 1 88.94 207 LYS B CA 1
ATOM 4014 C C . LYS B 1 207 ? 13.117 -22.438 -6.547 1 88.94 207 LYS B C 1
ATOM 4016 O O . LYS B 1 207 ? 12.805 -21.406 -5.934 1 88.94 207 LYS B O 1
ATOM 4021 N N . ASN B 1 208 ? 13.438 -22.469 -7.781 1 93.12 208 ASN B N 1
ATOM 4022 C CA . ASN B 1 208 ? 13.422 -21.234 -8.57 1 93.12 208 ASN B CA 1
ATOM 4023 C C . ASN B 1 208 ? 12.031 -20.594 -8.578 1 93.12 208 ASN B C 1
ATOM 4025 O O . ASN B 1 208 ? 11.906 -19.391 -8.438 1 93.12 208 ASN B O 1
ATOM 4029 N N . THR B 1 209 ? 11.062 -21.375 -8.742 1 90.88 209 THR B N 1
ATOM 4030 C CA . THR B 1 209 ? 9.688 -20.891 -8.812 1 90.88 209 THR B CA 1
ATOM 4031 C C . THR B 1 209 ? 9.273 -20.25 -7.492 1 90.88 209 THR B C 1
ATOM 4033 O O . THR B 1 209 ? 8.664 -19.172 -7.488 1 90.88 209 THR B O 1
ATOM 4036 N N . LEU B 1 210 ? 9.656 -20.828 -6.434 1 89.75 210 LEU B N 1
ATOM 4037 C CA . LEU B 1 210 ? 9.305 -20.297 -5.121 1 89.75 210 LEU B CA 1
ATOM 4038 C C . LEU B 1 210 ? 10.016 -18.984 -4.855 1 89.75 210 LEU B C 1
ATOM 4040 O O . LEU B 1 210 ? 9.422 -18.047 -4.312 1 89.75 210 LEU B O 1
ATOM 4044 N N . VAL B 1 211 ? 11.234 -18.922 -5.258 1 94.75 211 VAL B N 1
ATOM 4045 C CA . VAL B 1 211 ? 11.992 -17.688 -5.086 1 94.75 211 VAL B CA 1
ATOM 4046 C C . VAL B 1 211 ? 11.367 -16.578 -5.918 1 94.75 211 VAL B C 1
ATOM 4048 O O . VAL B 1 211 ? 11.172 -15.461 -5.426 1 94.75 211 VAL B O 1
ATOM 4051 N N . LYS B 1 212 ? 11.086 -16.922 -7.156 1 95.69 212 LYS B N 1
ATOM 4052 C CA . LYS B 1 212 ? 10.461 -15.938 -8.031 1 95.69 212 LYS B CA 1
ATOM 4053 C C . LYS B 1 212 ? 9.117 -15.477 -7.465 1 95.69 212 LYS B C 1
ATOM 4055 O O . LYS B 1 212 ? 8.805 -14.281 -7.5 1 95.69 212 LYS B O 1
ATOM 4060 N N . GLY B 1 213 ? 8.367 -16.391 -6.965 1 92.81 213 GLY B N 1
ATOM 4061 C CA . GLY B 1 213 ? 7.102 -16.047 -6.328 1 92.81 213 GLY B CA 1
ATOM 4062 C C . GLY B 1 213 ? 7.27 -15.164 -5.102 1 92.81 213 GLY B C 1
ATOM 4063 O O . GLY B 1 213 ? 6.52 -14.203 -4.914 1 92.81 213 GLY B O 1
ATOM 4064 N N . ALA B 1 214 ? 8.211 -15.492 -4.293 1 94.56 214 ALA B N 1
ATOM 4065 C CA . ALA B 1 214 ? 8.5 -14.703 -3.098 1 94.56 214 ALA B CA 1
ATOM 4066 C C . ALA B 1 214 ? 8.891 -13.273 -3.467 1 94.56 214 ALA B C 1
ATOM 4068 O O . ALA B 1 214 ? 8.453 -12.32 -2.818 1 94.56 214 ALA B O 1
ATOM 4069 N N . ALA B 1 215 ? 9.734 -13.156 -4.469 1 97.69 215 ALA B N 1
ATOM 4070 C CA . ALA B 1 215 ? 10.18 -11.844 -4.922 1 97.69 215 ALA B CA 1
ATOM 4071 C C . ALA B 1 215 ? 9 -10.961 -5.328 1 97.69 215 ALA B C 1
ATOM 4073 O O . ALA B 1 215 ? 9.039 -9.742 -5.145 1 97.69 215 ALA B O 1
ATOM 4074 N N . GLN B 1 216 ? 7.945 -11.586 -5.855 1 95.62 216 GLN B N 1
ATOM 4075 C CA . GLN B 1 216 ? 6.781 -10.82 -6.293 1 95.62 216 GLN B CA 1
ATOM 4076 C C . GLN B 1 216 ? 6.137 -10.078 -5.125 1 95.62 216 GLN B C 1
ATOM 4078 O O . GLN B 1 216 ? 5.652 -8.961 -5.289 1 95.62 216 GLN B O 1
ATOM 4083 N N . TRP B 1 217 ? 6.117 -10.617 -4 1 94 217 TRP B N 1
ATOM 4084 C CA . TRP B 1 217 ? 5.52 -9.977 -2.83 1 94 217 TRP B CA 1
ATOM 4085 C C . TRP B 1 217 ? 6.246 -8.688 -2.482 1 94 217 TRP B C 1
ATOM 4087 O O . TRP B 1 217 ? 5.609 -7.684 -2.141 1 94 217 TRP B O 1
ATOM 4097 N N . VAL B 1 218 ? 7.543 -8.703 -2.609 1 97.06 218 VAL B N 1
ATOM 4098 C CA . VAL B 1 218 ? 8.328 -7.516 -2.299 1 97.06 218 VAL B CA 1
ATOM 4099 C C . VAL B 1 218 ? 8.164 -6.48 -3.406 1 97.06 218 VAL B C 1
ATOM 4101 O O . VAL B 1 218 ? 7.977 -5.293 -3.133 1 97.06 218 VAL B O 1
ATOM 4104 N N . LEU B 1 219 ? 8.242 -6.957 -4.617 1 96.5 219 LEU B N 1
ATOM 4105 C CA . LEU B 1 219 ? 8.188 -6.055 -5.762 1 96.5 219 LEU B CA 1
ATOM 4106 C C . LEU B 1 219 ? 6.879 -5.27 -5.773 1 96.5 219 LEU B C 1
ATOM 4108 O O . LEU B 1 219 ? 6.863 -4.082 -6.109 1 96.5 219 LEU B O 1
ATOM 4112 N N . TRP B 1 220 ? 5.824 -5.914 -5.336 1 93.5 220 TRP B N 1
ATOM 4113 C CA . TRP B 1 220 ? 4.527 -5.281 -5.551 1 93.5 220 TRP B CA 1
ATOM 4114 C C . TRP B 1 220 ? 3.904 -4.844 -4.23 1 93.5 220 TRP B C 1
ATOM 4116 O O . TRP B 1 220 ? 2.945 -4.07 -4.211 1 93.5 220 TRP B O 1
ATOM 4126 N N . ASN B 1 221 ? 4.426 -5.27 -3.125 1 93.19 221 ASN B N 1
ATOM 4127 C CA . ASN B 1 221 ? 3.84 -4.91 -1.838 1 93.19 221 ASN B CA 1
ATOM 4128 C C . ASN B 1 221 ? 4.91 -4.73 -0.766 1 93.19 221 ASN B C 1
ATOM 4130 O O . ASN B 1 221 ? 4.664 -4.984 0.414 1 93.19 221 ASN B O 1
ATOM 4134 N N . GLY B 1 222 ? 6.082 -4.332 -1.111 1 94.56 222 GLY B N 1
ATOM 4135 C CA . GLY B 1 222 ? 7.168 -4.184 -0.154 1 94.56 222 GLY B CA 1
ATOM 4136 C C . GLY B 1 222 ? 6.848 -3.205 0.961 1 94.56 222 GLY B C 1
ATOM 4137 O O . GLY B 1 222 ? 7.109 -3.486 2.133 1 94.56 222 GLY B O 1
ATOM 4138 N N . HIS B 1 223 ? 6.27 -2.051 0.611 1 92.19 223 HIS B N 1
ATOM 4139 C CA . HIS B 1 223 ? 5.914 -1.051 1.611 1 92.19 223 HIS B CA 1
ATOM 4140 C C . HIS B 1 223 ? 4.902 -1.606 2.609 1 92.19 223 HIS B C 1
ATOM 4142 O O . HIS B 1 223 ? 5.059 -1.433 3.82 1 92.19 223 HIS B O 1
ATOM 4148 N N . GLY B 1 224 ? 3.9 -2.238 2.027 1 88.44 224 GLY B N 1
ATOM 4149 C CA . GLY B 1 224 ? 2.889 -2.82 2.896 1 88.44 224 GLY B CA 1
ATOM 4150 C C . GLY B 1 224 ? 3.443 -3.873 3.838 1 88.44 224 GLY B C 1
ATOM 4151 O O . GLY B 1 224 ? 3.107 -3.893 5.023 1 88.44 224 GLY B O 1
ATOM 4152 N N . MET B 1 225 ? 4.297 -4.688 3.334 1 90.38 225 MET B N 1
ATOM 4153 C CA . MET B 1 225 ? 4.906 -5.738 4.145 1 90.38 225 MET B CA 1
ATOM 4154 C C . MET B 1 225 ? 5.805 -5.141 5.223 1 90.38 225 MET B C 1
ATOM 4156 O O . MET B 1 225 ? 5.734 -5.539 6.387 1 90.38 225 MET B O 1
ATOM 4160 N N . PHE B 1 226 ? 6.594 -4.203 4.848 1 90.94 226 PHE B N 1
ATOM 4161 C CA . PHE B 1 226 ? 7.531 -3.637 5.809 1 90.94 226 PHE B CA 1
ATOM 4162 C C . PHE B 1 226 ? 6.801 -2.828 6.871 1 90.94 226 PHE B C 1
ATOM 4164 O O . PHE B 1 226 ? 7.199 -2.82 8.039 1 90.94 226 PHE B O 1
ATOM 4171 N N . SER B 1 227 ? 5.766 -2.107 6.422 1 85.56 227 SER B N 1
ATOM 4172 C CA . SER B 1 227 ? 4.949 -1.396 7.402 1 85.56 227 SER B CA 1
ATOM 4173 C C . SER B 1 227 ? 4.359 -2.354 8.43 1 85.56 227 SER B C 1
ATOM 4175 O O . SER B 1 227 ? 4.234 -2.008 9.609 1 85.56 227 SER B O 1
ATOM 4177 N N . TYR B 1 228 ? 4.023 -3.479 7.926 1 82 228 TYR B N 1
ATOM 4178 C CA . TYR B 1 228 ? 3.492 -4.496 8.828 1 82 228 TYR B CA 1
ATOM 4179 C C . TYR B 1 228 ? 4.539 -4.914 9.859 1 82 228 TYR B C 1
ATOM 4181 O O . TYR B 1 228 ? 4.207 -5.16 11.016 1 82 228 TYR B O 1
ATOM 4189 N N . ILE B 1 229 ? 5.723 -5.023 9.5 1 83.19 229 ILE B N 1
ATOM 4190 C CA . ILE B 1 229 ? 6.828 -5.379 10.383 1 83.19 229 ILE B CA 1
ATOM 4191 C C . ILE B 1 229 ? 7.062 -4.266 11.398 1 83.19 229 ILE B C 1
ATOM 4193 O O . ILE B 1 229 ? 7.289 -4.535 12.578 1 83.19 229 ILE B O 1
ATOM 4197 N N . LEU B 1 230 ? 6.988 -3.061 10.984 1 76.75 230 LEU B N 1
ATOM 4198 C CA . LEU B 1 230 ? 7.285 -1.928 11.852 1 76.75 230 LEU B CA 1
ATOM 4199 C C . LEU B 1 230 ? 6.184 -1.729 12.891 1 76.75 230 LEU B C 1
ATOM 4201 O O . LEU B 1 230 ? 6.461 -1.376 14.039 1 76.75 230 LEU B O 1
ATOM 4205 N N . TYR B 1 231 ? 5.008 -1.821 12.586 1 63.56 231 TYR B N 1
ATOM 4206 C CA . TYR B 1 231 ? 3.973 -1.271 13.453 1 63.56 231 TYR B CA 1
ATOM 4207 C C . TYR B 1 231 ? 2.977 -2.348 13.867 1 63.56 231 TYR B C 1
ATOM 4209 O O . TYR B 1 231 ? 2.158 -2.135 14.766 1 63.56 231 TYR B O 1
ATOM 4217 N N . ASP B 1 232 ? 2.668 -3.238 13.047 1 56.47 232 ASP B N 1
ATOM 4218 C CA . ASP B 1 232 ? 1.521 -4.078 13.367 1 56.47 232 ASP B CA 1
ATOM 4219 C C . ASP B 1 232 ? 1.832 -5 14.547 1 56.47 232 ASP B C 1
ATOM 4221 O O . ASP B 1 232 ? 2.543 -5.996 14.391 1 56.47 232 ASP B O 1
ATOM 4225 N N . GLN B 1 233 ? 1.957 -4.305 15.695 1 51.03 233 GLN B N 1
ATOM 4226 C CA . GLN B 1 233 ? 2.068 -5.047 16.938 1 51.03 233 GLN B CA 1
ATOM 4227 C C . GLN B 1 233 ? 0.973 -6.105 17.047 1 51.03 233 GLN B C 1
ATOM 4229 O O . GLN B 1 233 ? 1.206 -7.195 17.578 1 51.03 233 GLN B O 1
ATOM 4234 N N . ASP B 1 234 ? -0.306 -5.516 17.094 1 46.41 234 ASP B N 1
ATOM 4235 C CA . ASP B 1 234 ? -1.404 -6.344 17.578 1 46.41 234 ASP B CA 1
ATOM 4236 C C . ASP B 1 234 ? -1.924 -7.27 16.484 1 46.41 234 ASP B C 1
ATOM 4238 O O . ASP B 1 234 ? -2.916 -7.977 16.672 1 46.41 234 ASP B O 1
ATOM 4242 N N . GLY B 1 235 ? -1.632 -6.922 15.305 1 43.75 235 GLY B N 1
ATOM 4243 C CA . GLY B 1 235 ? -2.467 -7.691 14.398 1 43.75 235 GLY B CA 1
ATOM 4244 C C . GLY B 1 235 ? -2.41 -9.188 14.648 1 43.75 235 GLY B C 1
ATOM 4245 O O . GLY B 1 235 ? -1.675 -9.641 15.531 1 43.75 235 GLY B O 1
ATOM 4246 N N . ASP B 1 236 ? -3.348 -9.836 13.906 1 41.84 236 ASP B N 1
ATOM 4247 C CA . ASP B 1 236 ? -3.607 -11.266 14.016 1 41.84 236 ASP B CA 1
ATOM 4248 C C . ASP B 1 236 ? -2.305 -12.062 14.023 1 41.84 236 ASP B C 1
ATOM 4250 O O . ASP B 1 236 ? -1.564 -12.062 13.039 1 41.84 236 ASP B O 1
ATOM 4254 N N . GLY B 1 237 ? -1.552 -11.898 15.102 1 43.81 237 GLY B N 1
ATOM 4255 C CA . GLY B 1 237 ? -0.536 -12.891 15.391 1 43.81 237 GLY B CA 1
ATOM 4256 C C . GLY B 1 237 ? -0.584 -14.086 14.461 1 43.81 237 GLY B C 1
ATOM 4257 O O . GLY B 1 237 ? 0.275 -14.969 14.523 1 43.81 237 GLY B O 1
ATOM 4258 N N . ARG B 1 238 ? -1.71 -14.102 14.031 1 40.97 238 ARG B N 1
ATOM 4259 C CA . ARG B 1 238 ? -1.937 -15.359 13.328 1 40.97 238 ARG B CA 1
ATOM 4260 C C . ARG B 1 238 ? -1.026 -15.477 12.109 1 40.97 238 ARG B C 1
ATOM 4262 O O . ARG B 1 238 ? -0.806 -16.578 11.594 1 40.97 238 ARG B O 1
ATOM 4269 N N . PHE B 1 239 ? -0.858 -14.305 11.57 1 43.53 239 PHE B N 1
ATOM 4270 C CA . PHE B 1 239 ? -0.132 -14.531 10.32 1 43.53 239 PHE B CA 1
ATOM 4271 C C . PHE B 1 239 ? 1.373 -14.445 10.555 1 43.53 239 PHE B C 1
ATOM 4273 O O . PHE B 1 239 ? 2.16 -14.836 9.688 1 43.53 239 PHE B O 1
ATOM 4280 N N . VAL B 1 240 ? 1.78 -13.461 11.398 1 46.25 240 VAL B N 1
ATOM 4281 C CA . VAL B 1 240 ? 3.223 -13.594 11.578 1 46.25 240 VAL B CA 1
ATOM 4282 C C . VAL B 1 240 ? 3.525 -14.828 12.43 1 46.25 240 VAL B C 1
ATOM 4284 O O . VAL B 1 240 ? 3.172 -14.875 13.609 1 46.25 240 VAL B O 1
ATOM 4287 N N . ALA B 1 241 ? 3.26 -15.945 11.883 1 43.59 241 ALA B N 1
ATOM 4288 C CA . ALA B 1 241 ? 3.557 -17.25 12.484 1 43.59 241 ALA B CA 1
ATOM 4289 C C . ALA B 1 241 ? 4.676 -17.125 13.516 1 43.59 241 ALA B C 1
ATOM 4291 O O . ALA B 1 241 ? 5.562 -16.281 13.391 1 43.59 241 ALA B O 1
ATOM 4292 N N . ASN B 1 242 ? 4.262 -17.312 14.758 1 45.38 242 ASN B N 1
ATOM 4293 C CA . ASN B 1 242 ? 5.281 -17.781 15.695 1 45.38 242 ASN B CA 1
ATOM 4294 C C . ASN B 1 242 ? 6.445 -18.453 14.969 1 45.38 242 ASN B C 1
ATOM 4296 O O . ASN B 1 242 ? 6.402 -19.656 14.703 1 45.38 242 ASN B O 1
ATOM 4300 N N . VAL B 1 243 ? 6.84 -17.891 13.961 1 45.69 243 VAL B N 1
ATOM 4301 C CA . VAL B 1 243 ? 7.926 -18.578 13.266 1 45.69 243 VAL B CA 1
ATOM 4302 C C . VAL B 1 243 ? 8.953 -19.062 14.273 1 45.69 243 VAL B C 1
ATOM 4304 O O . VAL B 1 243 ? 9.602 -18.266 14.953 1 45.69 243 VAL B O 1
ATOM 4307 N N . GLY B 1 244 ? 8.547 -19.969 14.938 1 49.91 244 GLY B N 1
ATOM 4308 C CA . GLY B 1 244 ? 9.68 -20.625 15.555 1 49.91 244 GLY B CA 1
ATOM 4309 C C . GLY B 1 244 ? 10.945 -20.547 14.719 1 49.91 244 GLY B C 1
ATOM 4310 O O . GLY B 1 244 ? 10.891 -20.562 13.492 1 49.91 244 GLY B O 1
ATOM 4311 N N . ASN B 1 245 ? 11.812 -19.672 15.172 1 54.88 245 ASN B N 1
ATOM 4312 C CA . ASN B 1 245 ? 13.133 -19.641 14.547 1 54.88 245 ASN B CA 1
ATOM 4313 C C . ASN B 1 245 ? 13.633 -21.047 14.219 1 54.88 245 ASN B C 1
ATOM 4315 O O . ASN B 1 245 ? 13.555 -21.953 15.055 1 54.88 245 ASN B O 1
ATOM 4319 N N . ALA B 1 246 ? 13.445 -21.375 12.867 1 55.31 246 ALA B N 1
ATOM 4320 C CA . ALA B 1 246 ? 14.102 -22.641 12.539 1 55.31 246 ALA B CA 1
ATOM 4321 C C . ALA B 1 246 ? 15.375 -22.828 13.352 1 55.31 246 ALA B C 1
ATOM 4323 O O . ALA B 1 246 ? 15.961 -21.844 13.836 1 55.31 246 ALA B O 1
ATOM 4324 N N . ALA B 1 247 ? 15.664 -23.969 13.609 1 56.41 247 ALA B N 1
ATOM 4325 C CA . ALA B 1 247 ? 16.891 -24.297 14.312 1 56.41 247 ALA B CA 1
ATOM 4326 C C . ALA B 1 247 ? 18.109 -23.656 13.641 1 56.41 247 ALA B C 1
ATOM 4328 O O . ALA B 1 247 ? 18.234 -23.688 12.414 1 56.41 247 ALA B O 1
ATOM 4329 N N . GLY B 1 248 ? 18.953 -22.906 14.461 1 60.5 248 GLY B N 1
ATOM 4330 C CA . GLY B 1 248 ? 20.188 -22.297 13.992 1 60.5 248 GLY B CA 1
ATOM 4331 C C . GLY B 1 248 ? 20.031 -20.844 13.625 1 60.5 248 GLY B C 1
ATOM 4332 O O . GLY B 1 248 ? 21.016 -20.156 13.336 1 60.5 248 GLY B O 1
ATOM 4333 N N . LEU B 1 249 ? 18.781 -20.516 13.438 1 65.31 249 LEU B N 1
ATOM 4334 C CA . LEU B 1 249 ? 18.594 -19.094 13.102 1 65.31 249 LEU B CA 1
ATOM 4335 C C . LEU B 1 249 ? 18.578 -18.234 14.359 1 65.31 249 LEU B C 1
ATOM 4337 O O . LEU B 1 249 ? 18.172 -18.703 15.43 1 65.31 249 LEU B O 1
ATOM 4341 N N . PRO B 1 250 ? 19.234 -17.125 14.266 1 63.09 250 PRO B N 1
ATOM 4342 C CA . PRO B 1 250 ? 19.109 -16.203 15.398 1 63.09 250 PRO B CA 1
ATOM 4343 C C . PRO B 1 250 ? 17.672 -16.031 15.852 1 63.09 250 PRO B C 1
ATOM 4345 O O . PRO B 1 250 ? 16.75 -16.125 15.039 1 63.09 250 PRO B O 1
ATOM 4348 N N . PRO B 1 251 ? 17.578 -16.016 16.953 1 67.38 251 PRO B N 1
ATOM 4349 C CA . PRO B 1 251 ? 16.234 -15.805 17.484 1 67.38 251 PRO B CA 1
ATOM 4350 C C . PRO B 1 251 ? 15.648 -14.445 17.094 1 67.38 251 PRO B C 1
ATOM 4352 O O . PRO B 1 251 ? 16.078 -13.414 17.625 1 67.38 251 PRO B O 1
ATOM 4355 N N . PHE B 1 252 ? 14.984 -14.445 16.016 1 72.44 252 PHE B N 1
ATOM 4356 C CA . PHE B 1 252 ? 14.352 -13.188 15.625 1 72.44 252 PHE B CA 1
ATOM 4357 C C . PHE B 1 252 ? 12.984 -13.055 16.281 1 72.44 252 PHE B C 1
ATOM 4359 O O . PHE B 1 252 ? 12.281 -14.047 16.5 1 72.44 252 PHE B O 1
ATOM 4366 N N . GLN B 1 253 ? 12.742 -11.828 16.656 1 73.81 253 GLN B N 1
ATOM 4367 C CA . GLN B 1 253 ? 11.32 -11.57 16.891 1 73.81 253 GLN B CA 1
ATOM 4368 C C . GLN B 1 253 ? 10.508 -11.734 15.609 1 73.81 253 GLN B C 1
ATOM 4370 O O . GLN B 1 253 ? 11.008 -11.492 14.516 1 73.81 253 GLN B O 1
ATOM 4375 N N . ALA B 1 254 ? 9.352 -12.242 15.711 1 70.69 254 ALA B N 1
ATOM 4376 C CA . ALA B 1 254 ? 8.516 -12.562 14.555 1 70.69 254 ALA B CA 1
ATOM 4377 C C . ALA B 1 254 ? 8.398 -11.359 13.617 1 70.69 254 ALA B C 1
ATOM 4379 O O . ALA B 1 254 ? 8.5 -11.508 12.391 1 70.69 254 ALA B O 1
ATOM 4380 N N . ARG B 1 255 ? 8.258 -10.211 14.211 1 76.69 255 ARG B N 1
ATOM 4381 C CA . ARG B 1 255 ? 8.18 -8.977 13.445 1 76.69 255 ARG B CA 1
ATOM 4382 C C . ARG B 1 255 ? 9.328 -8.039 13.805 1 76.69 255 ARG B C 1
ATOM 4384 O O . ARG B 1 255 ? 9.258 -7.32 14.805 1 76.69 255 ARG B O 1
ATOM 4391 N N . SER B 1 256 ? 10.336 -8.219 13.031 1 83.62 256 SER B N 1
ATOM 4392 C CA . SER B 1 256 ? 11.484 -7.383 13.336 1 83.62 256 SER B CA 1
ATOM 4393 C C . SER B 1 256 ? 12.203 -6.934 12.07 1 83.62 256 SER B C 1
ATOM 4395 O O . SER B 1 256 ? 12.18 -7.637 11.055 1 83.62 256 SER B O 1
ATOM 4397 N N . VAL B 1 257 ? 12.766 -5.863 12.258 1 89.12 257 VAL B N 1
ATOM 4398 C CA . VAL B 1 257 ? 13.57 -5.316 11.172 1 89.12 257 VAL B CA 1
ATOM 4399 C C . VAL B 1 257 ? 14.773 -6.219 10.906 1 89.12 257 VAL B C 1
ATOM 4401 O O . VAL B 1 257 ? 15.195 -6.383 9.758 1 89.12 257 VAL B O 1
ATOM 4404 N N . GLU B 1 258 ? 15.297 -6.797 11.938 1 88.88 258 GLU B N 1
ATOM 4405 C CA . GLU B 1 258 ? 16.422 -7.715 11.797 1 88.88 258 GLU B CA 1
ATOM 4406 C C . GLU B 1 258 ? 16.062 -8.906 10.914 1 88.88 258 GLU B C 1
ATOM 4408 O O . GLU B 1 258 ? 16.859 -9.328 10.078 1 88.88 258 GLU B O 1
ATOM 4413 N N . ARG B 1 259 ? 14.93 -9.461 11.172 1 89.06 259 ARG B N 1
ATOM 4414 C CA . ARG B 1 259 ? 14.477 -10.578 10.359 1 89.06 259 ARG B CA 1
ATOM 4415 C C . ARG B 1 259 ? 14.273 -10.156 8.906 1 89.06 259 ARG B C 1
ATOM 4417 O O . ARG B 1 259 ? 14.602 -10.906 7.984 1 89.06 259 ARG B O 1
ATOM 4424 N N . TRP B 1 260 ? 13.695 -8.992 8.672 1 93.19 260 TRP B N 1
ATOM 4425 C CA . TRP B 1 260 ? 13.555 -8.422 7.332 1 93.19 260 TRP B CA 1
ATOM 4426 C C . TRP B 1 260 ? 14.906 -8.344 6.633 1 93.19 260 TRP B C 1
ATOM 4428 O O . TRP B 1 260 ? 15.047 -8.758 5.48 1 93.19 260 TRP B O 1
ATOM 4438 N N . ARG B 1 261 ? 15.906 -7.879 7.344 1 93.5 261 ARG B N 1
ATOM 4439 C CA . ARG B 1 261 ? 17.25 -7.754 6.789 1 93.5 261 ARG B CA 1
ATOM 4440 C C . ARG B 1 261 ? 17.844 -9.125 6.48 1 93.5 261 ARG B C 1
ATOM 4442 O O . ARG B 1 261 ? 18.578 -9.281 5.5 1 93.5 261 ARG B O 1
ATOM 4449 N N . TYR B 1 262 ? 17.562 -10 7.324 1 92.31 262 TYR B N 1
ATOM 4450 C CA . TYR B 1 262 ? 18 -11.367 7.066 1 92.31 262 TYR B CA 1
ATOM 4451 C C . TYR B 1 262 ? 17.422 -11.891 5.758 1 92.31 262 TYR B C 1
ATOM 4453 O O . TYR B 1 262 ? 18.156 -12.43 4.918 1 92.31 262 TYR B O 1
ATOM 4461 N N . TRP B 1 263 ? 16.094 -11.789 5.609 1 94.06 263 TRP B N 1
ATOM 4462 C CA . TRP B 1 263 ? 15.461 -12.234 4.375 1 94.06 263 TRP B CA 1
ATOM 4463 C C . TRP B 1 263 ? 16.047 -11.508 3.17 1 94.06 263 TRP B C 1
ATOM 4465 O O . TRP B 1 263 ? 16.25 -12.109 2.115 1 94.06 263 TRP B O 1
ATOM 4475 N N . ALA B 1 264 ? 16.281 -10.18 3.283 1 96.94 264 ALA B N 1
ATOM 4476 C CA . ALA B 1 264 ? 16.891 -9.422 2.197 1 96.94 264 ALA B CA 1
ATOM 4477 C C . ALA B 1 264 ? 18.234 -10.008 1.801 1 96.94 264 ALA B C 1
ATOM 4479 O O . ALA B 1 264 ? 18.531 -10.156 0.612 1 96.94 264 ALA B O 1
ATOM 4480 N N . SER B 1 265 ? 19.016 -10.328 2.801 1 95.75 265 SER B N 1
ATOM 4481 C CA . SER B 1 265 ? 20.328 -10.914 2.545 1 95.75 265 SER B CA 1
ATOM 4482 C C . SER B 1 265 ? 20.203 -12.273 1.867 1 95.75 265 SER B C 1
ATOM 4484 O O . SER B 1 265 ? 21.031 -12.641 1.037 1 95.75 265 SER B O 1
ATOM 4486 N N . LYS B 1 266 ? 19.203 -13.031 2.242 1 94.88 266 LYS B N 1
ATOM 4487 C CA . LYS B 1 266 ? 18.984 -14.328 1.618 1 94.88 266 LYS B CA 1
ATOM 4488 C C . LYS B 1 266 ? 18.578 -14.18 0.154 1 94.88 266 LYS B C 1
ATOM 4490 O O . LYS B 1 266 ? 19.016 -14.961 -0.697 1 94.88 266 LYS B O 1
ATOM 4495 N N . PH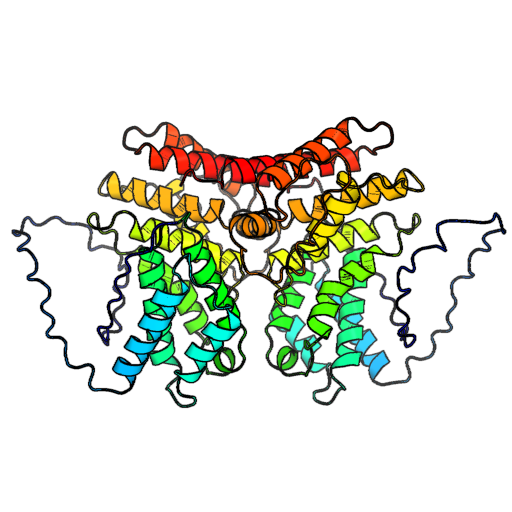E B 1 267 ? 17.75 -13.195 -0.178 1 97.88 267 PHE B N 1
ATOM 4496 C CA . PHE B 1 267 ? 17.453 -12.891 -1.571 1 97.88 267 PHE B CA 1
ATOM 4497 C C . PHE B 1 267 ? 18.719 -12.562 -2.346 1 97.88 267 PHE B C 1
ATOM 4499 O O . PHE B 1 267 ? 18.875 -12.977 -3.494 1 97.88 267 PHE B O 1
ATOM 4506 N N . GLU B 1 268 ? 19.609 -11.82 -1.729 1 97.44 268 GLU B N 1
ATOM 4507 C CA . GLU B 1 268 ? 20.875 -11.492 -2.371 1 97.44 268 GLU B CA 1
ATOM 4508 C C . GLU B 1 268 ? 21.688 -12.75 -2.662 1 97.44 268 GLU B C 1
ATOM 4510 O O . GLU B 1 268 ? 22.297 -12.867 -3.727 1 97.44 268 GLU B O 1
ATOM 4515 N N . GLU B 1 269 ? 21.672 -13.609 -1.766 1 96.56 269 GLU B N 1
ATOM 4516 C CA . GLU B 1 269 ? 22.438 -14.844 -1.878 1 96.56 269 GLU B CA 1
ATOM 4517 C C . GLU B 1 269 ? 21.969 -15.688 -3.059 1 96.56 269 GLU B C 1
ATOM 4519 O O . GLU B 1 269 ? 22.719 -16.531 -3.562 1 96.56 269 GLU B O 1
ATOM 4524 N N . VAL B 1 270 ? 20.75 -15.562 -3.463 1 96.62 270 VAL B N 1
ATOM 4525 C CA . VAL B 1 270 ? 20.219 -16.312 -4.594 1 96.62 270 VAL B CA 1
ATOM 4526 C C . VAL B 1 270 ? 21.094 -16.078 -5.824 1 96.62 270 VAL B C 1
ATOM 4528 O O . VAL B 1 270 ? 21.266 -16.984 -6.652 1 96.62 270 VAL B O 1
ATOM 4531 N N . GLY B 1 271 ? 21.641 -14.914 -5.957 1 95.75 271 GLY B N 1
ATOM 4532 C CA . GLY B 1 271 ? 22.531 -14.594 -7.062 1 95.75 271 GLY B CA 1
ATOM 4533 C C . GLY B 1 271 ? 23.734 -15.516 -7.156 1 95.75 271 GLY B C 1
ATOM 4534 O O . GLY B 1 271 ? 24.344 -15.633 -8.219 1 95.75 271 GLY B O 1
ATOM 4535 N N . THR B 1 272 ? 24.062 -16.172 -6.09 1 95.5 272 THR B N 1
ATOM 4536 C CA . THR B 1 272 ? 25.234 -17.031 -6.043 1 95.5 272 THR B CA 1
ATOM 4537 C C . THR B 1 272 ? 24.844 -18.5 -6.199 1 95.5 272 THR B C 1
ATOM 4539 O O . THR B 1 272 ? 25.719 -19.375 -6.273 1 95.5 272 THR B O 1
ATOM 4542 N N . TRP B 1 273 ? 23.531 -18.797 -6.219 1 93.88 273 TRP B N 1
ATOM 4543 C CA . TRP B 1 273 ? 23.094 -20.172 -6.363 1 93.88 273 TRP B CA 1
ATOM 4544 C C . TRP B 1 273 ? 23.406 -20.703 -7.754 1 93.88 273 TRP B C 1
ATOM 4546 O O . TRP B 1 273 ? 23.047 -20.094 -8.758 1 93.88 273 TRP B O 1
ATOM 4556 N N . SER B 1 274 ? 23.938 -21.844 -7.785 1 93.56 274 SER B N 1
ATOM 4557 C CA . SER B 1 274 ? 24.375 -22.422 -9.055 1 93.56 274 SER B CA 1
ATOM 4558 C C . SER B 1 274 ? 23.172 -22.859 -9.891 1 93.56 274 SER B C 1
ATOM 4560 O O . SER B 1 274 ? 23.25 -22.859 -11.125 1 93.56 274 SER B O 1
ATOM 4562 N N . ASP B 1 275 ? 22.125 -23.266 -9.305 1 93.19 275 ASP B N 1
ATOM 4563 C CA . ASP B 1 275 ? 20.984 -23.812 -10.039 1 93.19 275 ASP B CA 1
ATOM 4564 C C . ASP B 1 275 ? 19.891 -22.766 -10.227 1 93.19 275 ASP B C 1
ATOM 4566 O O . ASP B 1 275 ? 18.797 -23.062 -10.711 1 93.19 275 ASP B O 1
ATOM 4570 N N . ALA B 1 276 ? 20.188 -21.516 -9.914 1 95.81 276 ALA B N 1
ATOM 4571 C CA . ALA B 1 276 ? 19.219 -20.438 -10.102 1 95.81 276 ALA B CA 1
ATOM 4572 C C . ALA B 1 276 ? 19.234 -19.938 -11.539 1 95.81 276 ALA B C 1
ATOM 4574 O O . ALA B 1 276 ? 20.297 -19.766 -12.133 1 95.81 276 ALA B O 1
ATOM 4575 N N . THR B 1 277 ? 18.062 -19.828 -12.172 1 95.75 277 THR B N 1
ATOM 4576 C CA . THR B 1 277 ? 17.969 -19.266 -13.516 1 95.75 277 THR B CA 1
ATOM 4577 C C . THR B 1 277 ? 18.281 -17.766 -13.5 1 95.75 277 THR B C 1
ATOM 4579 O O . THR B 1 277 ? 18.266 -17.141 -12.445 1 95.75 277 THR B O 1
ATOM 4582 N N . ASP B 1 278 ? 18.562 -17.203 -14.648 1 96 278 ASP B N 1
ATOM 4583 C CA . ASP B 1 278 ? 18.859 -15.781 -14.75 1 96 278 ASP B CA 1
ATOM 4584 C C . ASP B 1 278 ? 17.672 -14.938 -14.281 1 96 278 ASP B C 1
ATOM 4586 O O . ASP B 1 278 ? 17.844 -13.938 -13.594 1 96 278 ASP B O 1
ATOM 4590 N N . GLU B 1 279 ? 16.531 -15.328 -14.664 1 95.5 279 GLU B N 1
ATOM 4591 C CA . GLU B 1 279 ? 15.336 -14.602 -14.242 1 95.5 279 GLU B CA 1
ATOM 4592 C C . GLU B 1 279 ? 15.164 -14.641 -12.727 1 95.5 279 GLU B C 1
ATOM 4594 O O . GLU B 1 279 ? 14.805 -13.641 -12.109 1 95.5 279 GLU B O 1
ATOM 4599 N N . CYS B 1 280 ? 15.367 -15.773 -12.219 1 97 280 CYS B N 1
ATOM 4600 C CA . CYS B 1 280 ? 15.266 -15.93 -10.766 1 97 280 CYS B CA 1
ATOM 4601 C C . CYS B 1 280 ? 16.266 -15.023 -10.055 1 97 280 CYS B C 1
ATOM 4603 O O . CYS B 1 280 ? 15.906 -14.336 -9.102 1 97 280 CYS B O 1
ATOM 4605 N N . LYS B 1 281 ? 17.484 -15.031 -10.516 1 97.88 281 LYS B N 1
ATOM 4606 C CA . LYS B 1 281 ? 18.516 -14.18 -9.93 1 97.88 281 LYS B CA 1
ATOM 4607 C C . LYS B 1 281 ? 18.141 -12.703 -10.039 1 97.88 281 LYS B C 1
ATOM 4609 O O . LYS B 1 281 ? 18.328 -11.938 -9.086 1 97.88 281 LYS B O 1
ATOM 4614 N N . ASP B 1 282 ? 17.641 -12.336 -11.125 1 97.44 282 ASP B N 1
ATOM 4615 C CA . ASP B 1 282 ? 17.266 -10.945 -11.352 1 97.44 282 ASP B CA 1
ATOM 4616 C C . ASP B 1 282 ? 16.141 -10.523 -10.398 1 97.44 282 ASP B C 1
ATOM 4618 O O . ASP B 1 282 ? 16.25 -9.492 -9.727 1 97.44 282 ASP B O 1
ATOM 4622 N N . LEU B 1 283 ? 15.094 -11.305 -10.367 1 97.69 283 LEU B N 1
ATOM 4623 C CA . LEU B 1 283 ? 13.953 -10.984 -9.508 1 97.69 283 LEU B CA 1
ATOM 4624 C C . LEU B 1 283 ? 14.375 -10.953 -8.047 1 97.69 283 LEU B C 1
ATOM 4626 O O . LEU B 1 283 ? 13.945 -10.078 -7.289 1 97.69 283 LEU B O 1
ATOM 4630 N N . ALA B 1 284 ? 15.172 -11.883 -7.668 1 98.44 284 ALA B N 1
ATOM 4631 C CA . ALA B 1 284 ? 15.656 -11.922 -6.289 1 98.44 284 ALA B CA 1
ATOM 4632 C C . ALA B 1 284 ? 16.469 -10.672 -5.961 1 98.44 284 ALA B C 1
ATOM 4634 O O . ALA B 1 284 ? 16.312 -10.094 -4.883 1 98.44 284 ALA B O 1
ATOM 4635 N N . ALA B 1 285 ? 17.328 -10.312 -6.848 1 98.25 285 ALA B N 1
ATOM 4636 C CA . ALA B 1 285 ? 18.156 -9.125 -6.641 1 98.25 285 ALA B CA 1
ATOM 4637 C C . ALA B 1 285 ? 17.297 -7.871 -6.52 1 98.25 285 ALA B C 1
ATOM 4639 O O . ALA B 1 285 ? 17.562 -7.008 -5.676 1 98.25 285 ALA B O 1
ATOM 4640 N N . ARG B 1 286 ? 16.344 -7.781 -7.383 1 97.75 286 ARG B N 1
ATOM 4641 C CA . ARG B 1 286 ? 15.422 -6.652 -7.328 1 97.75 286 ARG B CA 1
ATOM 4642 C C . ARG B 1 286 ? 14.703 -6.598 -5.984 1 97.75 286 ARG B C 1
ATOM 4644 O O . ARG B 1 286 ? 14.594 -5.531 -5.375 1 97.75 286 ARG B O 1
ATOM 4651 N N . ALA B 1 287 ? 14.188 -7.707 -5.566 1 98.31 287 ALA B N 1
ATOM 4652 C CA . ALA B 1 287 ? 13.508 -7.777 -4.273 1 98.31 287 ALA B CA 1
ATOM 4653 C C . ALA B 1 287 ? 14.438 -7.344 -3.141 1 98.31 287 ALA B C 1
ATOM 4655 O O . ALA B 1 287 ? 14.047 -6.535 -2.291 1 98.31 287 ALA B O 1
ATOM 4656 N N . ALA B 1 288 ? 15.641 -7.832 -3.16 1 98.31 288 ALA B N 1
ATOM 4657 C CA . ALA B 1 288 ? 16.609 -7.5 -2.121 1 98.31 288 ALA B CA 1
ATOM 4658 C C . ALA B 1 288 ? 16.859 -5.996 -2.072 1 98.31 288 ALA B C 1
ATOM 4660 O O . ALA B 1 288 ? 16.906 -5.402 -0.993 1 98.31 288 ALA B O 1
ATOM 4661 N N . ARG B 1 289 ? 17.062 -5.395 -3.191 1 97.56 289 ARG B N 1
ATOM 4662 C CA . ARG B 1 289 ? 17.344 -3.967 -3.25 1 97.56 289 ARG B CA 1
ATOM 4663 C C . ARG B 1 289 ? 16.203 -3.152 -2.666 1 97.56 289 ARG B C 1
ATOM 4665 O O . ARG B 1 289 ? 16.422 -2.189 -1.93 1 97.56 289 ARG B O 1
ATOM 4672 N N . ILE B 1 290 ? 15.016 -3.527 -2.988 1 97.75 290 ILE B N 1
ATOM 4673 C CA . ILE B 1 290 ? 13.852 -2.84 -2.439 1 97.75 290 ILE B CA 1
ATOM 4674 C C . ILE B 1 290 ? 13.805 -3.041 -0.927 1 97.75 290 ILE B C 1
ATOM 4676 O O . ILE B 1 290 ? 13.555 -2.094 -0.177 1 97.75 290 ILE B O 1
ATOM 4680 N N . MET B 1 291 ? 14 -4.242 -0.494 1 97.62 291 MET B N 1
ATOM 4681 C CA . MET B 1 291 ? 13.945 -4.547 0.933 1 97.62 291 MET B CA 1
ATOM 4682 C C . MET B 1 291 ? 14.977 -3.73 1.703 1 97.62 291 MET B C 1
ATOM 4684 O O . MET B 1 291 ? 14.672 -3.17 2.756 1 97.62 291 MET B O 1
ATOM 4688 N N . HIS B 1 292 ? 16.172 -3.652 1.141 1 96.94 292 HIS B N 1
ATOM 4689 C CA . HIS B 1 292 ? 17.203 -2.85 1.784 1 96.94 292 HIS B CA 1
ATOM 4690 C C . HIS B 1 292 ? 16.828 -1.374 1.806 1 96.94 292 HIS B C 1
ATOM 4692 O O . HIS B 1 292 ? 17 -0.695 2.818 1 96.94 292 HIS B O 1
ATOM 4698 N N . ALA B 1 293 ? 16.328 -0.921 0.698 1 96.19 293 ALA B N 1
ATOM 4699 C CA . ALA B 1 293 ? 15.945 0.485 0.619 1 96.19 293 ALA B CA 1
ATOM 4700 C C . ALA B 1 293 ? 14.891 0.824 1.667 1 96.19 293 ALA B C 1
ATOM 4702 O O . ALA B 1 293 ? 14.961 1.868 2.318 1 96.19 293 ALA B O 1
ATOM 4703 N N . LEU B 1 294 ? 13.922 -0.017 1.849 1 96.25 294 LEU B N 1
ATOM 4704 C CA . LEU B 1 294 ? 12.867 0.227 2.826 1 96.25 294 LEU B CA 1
ATOM 4705 C C . LEU B 1 294 ? 13.414 0.177 4.246 1 96.25 294 LEU B C 1
ATOM 4707 O O . LEU B 1 294 ? 13.133 1.062 5.059 1 96.25 294 LEU B O 1
ATOM 4711 N N . ALA B 1 295 ? 14.211 -0.806 4.547 1 94.69 295 ALA B N 1
ATOM 4712 C CA . ALA B 1 295 ? 14.75 -0.975 5.891 1 94.69 295 ALA B CA 1
ATOM 4713 C C . ALA B 1 295 ? 15.672 0.187 6.262 1 94.69 295 ALA B C 1
ATOM 4715 O O . ALA B 1 295 ? 15.734 0.589 7.426 1 94.69 295 ALA B O 1
ATOM 4716 N N . GLU B 1 296 ? 16.359 0.688 5.316 1 94.12 296 GLU B N 1
ATOM 4717 C CA . GLU B 1 296 ? 17.328 1.751 5.574 1 94.12 296 GLU B CA 1
ATOM 4718 C C . GLU B 1 296 ? 16.641 3.107 5.684 1 94.12 296 GLU B C 1
ATOM 4720 O O . GLU B 1 296 ? 17.172 4.027 6.309 1 94.12 296 GLU B O 1
ATOM 4725 N N . ASN B 1 297 ? 15.5 3.189 5.086 1 93.62 297 ASN B N 1
ATOM 4726 C CA . ASN B 1 297 ? 14.977 4.543 4.926 1 93.62 297 ASN B CA 1
ATOM 4727 C C . ASN B 1 297 ? 13.664 4.734 5.68 1 93.62 297 ASN B C 1
ATOM 4729 O O . ASN B 1 297 ? 13.227 5.863 5.895 1 93.62 297 ASN B O 1
ATOM 4733 N N . MET B 1 298 ? 13.023 3.701 6.145 1 92.56 298 MET B N 1
ATOM 4734 C CA . MET B 1 298 ? 11.75 3.836 6.844 1 92.56 298 MET B CA 1
ATOM 4735 C C . MET B 1 298 ? 11.922 3.621 8.344 1 92.56 298 MET B C 1
ATOM 4737 O O . MET B 1 298 ? 10.945 3.648 9.094 1 92.56 298 MET B O 1
ATOM 4741 N N . VAL B 1 299 ? 13.109 3.277 8.773 1 89.62 299 VAL B N 1
ATOM 4742 C CA . VAL B 1 299 ? 13.383 3.094 10.195 1 89.62 299 VAL B CA 1
ATOM 4743 C C . VAL B 1 299 ? 13.984 4.371 10.773 1 89.62 299 VAL B C 1
ATOM 4745 O O . VAL B 1 299 ? 14.961 4.902 10.242 1 89.62 299 VAL B O 1
ATOM 4748 N N . PHE B 1 300 ? 13.258 4.883 11.805 1 85.06 300 PHE B N 1
ATOM 4749 C CA . PHE B 1 300 ? 13.703 6.129 12.422 1 85.06 300 PHE B CA 1
ATOM 4750 C C . PHE B 1 300 ? 14.195 5.883 13.844 1 85.06 300 PHE B C 1
ATOM 4752 O O . PHE B 1 300 ? 13.703 4.984 14.531 1 85.06 300 PHE B O 1
ATOM 4759 N N . ALA B 1 301 ? 15.266 6.441 14.172 1 68.56 301 ALA B N 1
ATOM 4760 C CA . ALA B 1 301 ? 15.789 6.34 15.531 1 68.56 301 ALA B CA 1
ATOM 4761 C C . ALA B 1 301 ? 14.859 7.027 16.531 1 68.56 301 ALA B C 1
ATOM 4763 O O . ALA B 1 301 ? 14.406 8.148 16.281 1 68.56 301 ALA B O 1
ATOM 4764 N N . VAL B 1 302 ? 13.969 6.234 17.297 1 54.91 302 VAL B N 1
ATOM 4765 C CA . VAL B 1 302 ? 13.156 6.844 18.344 1 54.91 302 VAL B CA 1
ATOM 4766 C C . VAL B 1 302 ? 14.023 7.133 19.562 1 54.91 302 VAL B C 1
ATOM 4768 O O . VAL B 1 302 ? 14.969 6.395 19.859 1 54.91 302 VAL B O 1
#

Foldseek 3Di:
DDWFDADFDLDQPPPPCLPDPDDDPDPPPPPDPPPPPPVCCVPVPPPPDLLSVLLVVLLVLLSQQLTPPDDDDLVVSLVVNLVSDDLPPLLERSVVSNLRSLLRRLLRDALPDVSLLVSLVSLQVNLPDCSNVVNPYVDVCLCVSLCVLVSVCPDCDPVRLRRNLSSLLSSLSNVQVCRSPRACLVLVVLLCVLQQDPDDDPDLSSNLSSLSSSLSNLVRHVVRNLVCLVDVPPPDVVRLPVPPRRPPDPDDDSRHLVVLLSSLVSLCCLLVDPSHDPSSNVSSPVSSVSSVVCSVPVDDDD/DDWFDADFDLDQPPPPCLPDPDDPPDPPPDPDPPPPPPVCPVPVPPPPDLLSVLLVVLLVLLSQQLTPPDPDDLVVSLVVNLVSQDLPPLLERSVVSNLRSLLRRLLRDALPDVSLLVSLVSLQVNLPDCSNVVNPPVDVCLCVSLCVLVSVCPDCDPVRLRRNLSSLLSSLSNVQSCRSPRACLVLVVLLCVLQQDPDDDPDLSSNLSSLSSSLSNLVRNVVRNLVCLVDVPDPDCPRLPVPPRRPPDPDDDSRHLVVLLSSLVSLCCLLVDPSHDPSSNVSSPVSSVSSVVCSVPVDDDD

Secondary structure (DSSP, 8-state):
-PPP------------------SS------------------------SHHHHHHHHHHHHHHHHTSTT----HHHHHHHHHHHS-SSS-HHHHHHHHHHHHHHHHHHS-TTSHHHHHHHHHHHHHHH-HHHHHSTTTTTTHHHHHHHHHHHTT---TTSTTHHHHHHHHHHHHHHTTGGG--SHHHHHHHHHHHTS-PPPS-HHHHHHHHHHHHHHHHHHHHHHHHHHHH-SSS-TTTS------TTS----SS-HHHHHHHHHHHHHGGG-TT--HHHHHHHHHHHHHHHHHHHHS----/-PPP------------------SS--S---------------------SHHHHHHHHHHHHHHHHTSTT----HHHHHHHHHHHS-TTS-HHHHHHHHHHHHHHHHHHS-TTSHHHHHHHHHHHHHHH-HHHHHSTTTTTTHHHHHHHHHHHTS---TTSTTHHHHHHHHHHHHHHTTGGG--SHHHHHHHIIIIIS-PPPS-HHHHHHHHHHHHHHHHHHHHHHHHHHHH-SSS-TTTS------TTS----SS-HHHHHHHHHHHHHGGG-TT--HHHHHHHHHHHHHHHHHHHHS----

Solvent-accessible surface area (backbone atoms only — not comparable to full-atom values): 33898 Å² total; per-residue (Å²): 125,80,77,75,89,82,72,78,84,80,70,80,71,73,75,75,69,62,83,67,88,66,94,72,91,64,94,72,76,77,77,73,76,72,62,63,72,65,70,81,68,61,67,76,63,71,64,72,52,74,66,39,52,44,48,50,51,47,50,51,52,50,61,49,55,42,26,74,81,46,80,75,50,55,65,59,52,39,50,57,51,52,71,63,49,57,91,77,40,68,46,59,60,62,48,48,52,50,51,49,51,52,50,46,45,30,28,68,34,54,63,87,39,56,39,42,55,51,50,40,48,32,50,36,56,40,60,68,30,60,72,54,53,64,33,75,38,57,52,84,40,42,53,39,63,61,38,38,53,62,61,49,57,70,73,81,40,84,91,45,65,53,29,48,30,8,35,31,23,43,50,18,41,29,32,38,52,31,36,84,65,35,69,61,31,67,53,52,51,47,48,42,53,66,70,50,40,87,70,80,65,96,39,56,64,56,48,35,40,51,49,38,19,46,21,23,27,39,62,50,18,38,54,58,46,50,50,42,38,72,47,55,74,77,50,71,58,71,44,58,44,80,52,63,54,39,87,89,48,72,83,52,58,72,61,29,69,66,47,52,51,48,54,25,52,52,30,46,49,42,62,70,42,85,71,48,49,73,65,35,28,50,41,19,41,36,24,19,50,42,47,48,38,47,60,68,48,64,60,71,90,124,125,79,77,74,89,80,71,78,86,81,70,79,71,73,76,77,70,62,83,66,89,67,94,74,88,62,90,72,75,74,82,72,79,73,64,64,72,65,70,78,69,61,68,78,62,72,65,72,50,73,65,39,51,45,48,50,51,46,50,50,51,50,59,50,54,42,26,74,80,45,81,75,50,55,66,59,53,39,50,57,50,51,70,63,49,57,90,77,42,69,43,58,60,62,48,47,51,50,50,47,50,51,51,46,46,30,26,69,34,53,63,87,40,57,37,40,56,52,49,41,49,33,50,38,56,38,57,67,30,61,72,53,54,65,32,75,36,56,55,84,40,43,53,38,64,59,38,37,47,63,58,48,60,62,78,82,40,83,91,45,64,53,30,49,30,8,32,29,23,43,47,19,41,29,31,37,52,31,36,84,65,33,70,60,30,67,53,52,50,48,47,44,54,67,71,50,42,86,71,80,66,94,38,55,65,55,48,36,41,50,48,37,18,46,22,24,26,40,62,49,18,37,55,59,46,48,49,42,36,73,48,56,74,76,52,70,58,71,43,56,42,78,52,65,52,36,88,92,48,70,83,51,58,70,61,30,68,66,46,52,51,49,54,24,52,51,30,46,49,42,64,72,42,85,71,46,49,71,67,36,28,51,41,19,41,35,22,17,50,41,48,48,39,47,62,67,48,65,62,71,91,124

Nearest PDB structures (foldseek):
  1u6g-assembly1_C  TM=3.289E-01  e=1.171E+00  Homo sapiens
  2qmr-assembly2_B  TM=3.107E-01  e=1.793E+00  Homo sapiens
  2qmr-assembly3_C  TM=3.130E-01  e=2.990E+00  Homo sapiens
  5yvg-assembly2_B  TM=3.227E-01  e=8.317E+00  Homo sapiens
  2xwu-assembly1_B  TM=2.618E-01  e=4.987E+00  Homo sapiens

Sequence (604 aa):
MAPLRLLVDLRDSDEDEYPVITDEKRIDKETSSMNKPSSPQWPPRPFTDRTGVTKRKIAAILCSYVQPDCALSEDVVANSILALIPEDATASRDVKSFVRICVDLAEQIPYHHPSQLKLARLLRVLGESPTFLSQHWLGSEKEEIVLLPHRLLMVLDAAFPDDYVNASAFRAKLCAMCTWGAPPGPGFDIFRDLFETDKQYSSAFVKNTLVKGAAQWVLWNGHGMFSYILYDQDGDGRFVANVGNAAGLPPFQARSVERWRYWASKFEEVGTWSDATDECKDLAARAARIMHALAENMVFAVMAPLRLLVDLRDSDEDEYPVITDEKRIDKETSSMNKPSSPQWPPRPFTDRTGVTKRKIAAILCSYVQPDCALSEDVVANSILALIPEDATASRDVKSFVRICVDLAEQIPYHHPSQLKLARLLRVLGESPTFLSQHWLGSEKEEIVLLPHRLLMVLDAAFPDDYVNASAFRAKLCAMCTWGAPPGPGFDIFRDLFETDKQYSSAFVKNTLVKGAAQWVLWNGHGMFSYILYDQDGDGRFVANVGNAAGLPPFQARSVERWRYWASKFEEVGTWSDATDECKDLAARAARIMHALAENMVFAV

Organism: Sporothrix schenckii (strain ATCC 58251 / de Perez 2211183) (NCBI:txid1391915)

pLDDT: mean 71.23, std 22.08, range [23.92, 98.44]